Protein AF-A0A7W1PWJ5-F1 (afdb_monomer_lite)

pLDDT: mean 85.64, std 14.34, range [32.41, 98.88]

Structure (mmCIF, N/CA/C/O backbone):
data_AF-A0A7W1PWJ5-F1
#
_entry.id   AF-A0A7W1PWJ5-F1
#
loop_
_atom_site.group_PDB
_atom_site.id
_atom_site.type_symbol
_atom_site.label_atom_id
_atom_site.label_alt_id
_atom_site.label_comp_id
_atom_site.label_asym_id
_atom_site.label_entity_id
_atom_site.label_seq_id
_atom_site.pdbx_PDB_ins_code
_atom_site.Cartn_x
_atom_site.Cartn_y
_atom_site.Cartn_z
_atom_site.occupancy
_atom_site.B_iso_or_equiv
_atom_site.auth_seq_id
_atom_site.auth_comp_id
_atom_site.auth_asym_id
_atom_site.auth_atom_id
_atom_site.pdbx_PDB_model_num
ATOM 1 N N . GLU A 1 1 ? 39.815 -26.695 6.790 1.00 35.00 1 GLU A N 1
ATOM 2 C CA . GLU A 1 1 ? 39.598 -25.549 5.889 1.00 35.00 1 GLU A CA 1
ATOM 3 C C . GLU A 1 1 ? 38.189 -25.044 6.121 1.00 35.00 1 GLU A C 1
ATOM 5 O O . GLU A 1 1 ? 37.246 -25.808 5.967 1.00 35.00 1 GLU A O 1
ATOM 10 N N . THR A 1 2 ? 38.040 -23.821 6.618 1.00 33.91 2 THR A N 1
ATOM 11 C CA . THR A 1 2 ? 36.741 -23.142 6.628 1.00 33.91 2 THR A CA 1
ATOM 12 C C . THR A 1 2 ? 36.366 -22.871 5.177 1.00 33.91 2 THR A C 1
ATOM 14 O O . THR A 1 2 ? 37.202 -22.343 4.442 1.00 33.91 2 THR A O 1
ATOM 17 N N . ALA A 1 3 ? 35.160 -23.258 4.757 1.00 33.03 3 ALA A N 1
ATOM 18 C CA . ALA A 1 3 ? 34.657 -22.930 3.427 1.00 33.03 3 ALA A CA 1
ATOM 19 C C . ALA A 1 3 ? 34.873 -21.425 3.163 1.00 33.03 3 ALA A C 1
ATOM 21 O O . ALA A 1 3 ? 34.637 -20.624 4.076 1.00 33.03 3 ALA A O 1
ATOM 22 N N . PRO A 1 4 ? 35.380 -21.019 1.985 1.00 43.56 4 PRO A N 1
ATOM 23 C CA . PRO A 1 4 ? 35.524 -19.603 1.685 1.00 43.56 4 PRO A CA 1
ATOM 24 C C . PRO A 1 4 ? 34.147 -18.948 1.808 1.00 43.56 4 PRO A C 1
ATOM 26 O O . PRO A 1 4 ? 33.171 -19.460 1.261 1.00 43.56 4 PRO A O 1
ATOM 29 N N . ALA A 1 5 ? 34.066 -17.844 2.557 1.00 52.81 5 ALA A N 1
ATOM 30 C CA . ALA A 1 5 ? 32.844 -17.055 2.663 1.00 52.81 5 ALA A CA 1
ATOM 31 C C . ALA A 1 5 ? 32.319 -16.760 1.249 1.00 52.81 5 ALA A C 1
ATOM 33 O O . ALA A 1 5 ? 33.081 -16.293 0.397 1.00 52.81 5 ALA A O 1
ATOM 34 N N . SER A 1 6 ? 31.051 -17.079 0.986 1.00 60.75 6 SER A N 1
ATOM 35 C CA . SER A 1 6 ? 30.418 -16.849 -0.313 1.00 60.75 6 SER A CA 1
ATOM 36 C C . SER A 1 6 ? 30.476 -15.359 -0.656 1.00 60.75 6 SER A C 1
ATOM 38 O O . SER A 1 6 ? 30.005 -14.519 0.113 1.00 60.75 6 SER A O 1
ATOM 40 N N . LYS A 1 7 ? 31.074 -15.021 -1.800 1.00 76.62 7 LYS A N 1
ATOM 41 C CA . LYS A 1 7 ? 31.221 -13.634 -2.263 1.00 76.62 7 LYS A CA 1
ATOM 42 C C . LYS A 1 7 ? 30.096 -13.281 -3.218 1.00 76.62 7 LYS A C 1
ATOM 44 O O . LYS A 1 7 ? 29.640 -14.127 -3.981 1.00 76.62 7 LYS A O 1
ATOM 49 N N . ILE A 1 8 ? 29.673 -12.021 -3.176 1.00 87.56 8 ILE A N 1
ATOM 50 C CA . ILE A 1 8 ? 28.643 -11.515 -4.086 1.00 87.56 8 ILE A CA 1
ATOM 51 C C . ILE A 1 8 ? 29.341 -11.132 -5.387 1.00 87.56 8 ILE A C 1
ATOM 53 O O . ILE A 1 8 ? 30.343 -10.411 -5.359 1.00 87.56 8 ILE A O 1
ATOM 57 N N . LYS A 1 9 ? 28.825 -11.655 -6.497 1.00 92.12 9 LYS A N 1
ATOM 58 C CA . LYS A 1 9 ? 29.347 -11.461 -7.847 1.00 92.12 9 LYS A CA 1
ATOM 59 C C . LYS A 1 9 ? 28.236 -10.967 -8.765 1.00 92.12 9 LYS A C 1
ATOM 61 O O . LYS A 1 9 ? 27.063 -11.269 -8.554 1.00 92.12 9 LYS A O 1
ATOM 66 N N . LEU A 1 10 ? 28.625 -10.238 -9.801 1.00 93.56 10 LEU A N 1
ATOM 67 C CA . LEU A 1 10 ? 27.741 -9.762 -10.854 1.00 93.56 10 LEU A CA 1
ATOM 68 C C . LEU A 1 10 ? 27.756 -10.719 -12.045 1.00 93.56 10 LEU A C 1
ATOM 70 O O . LEU A 1 10 ? 28.814 -11.172 -12.483 1.00 93.56 10 LEU A O 1
ATOM 74 N N . PHE A 1 11 ? 26.575 -10.972 -12.594 1.00 92.62 11 PHE A N 1
ATOM 75 C CA . PHE A 1 11 ? 26.366 -11.809 -13.769 1.00 92.62 11 PHE A CA 1
ATOM 76 C C . PHE A 1 11 ? 25.604 -11.021 -14.833 1.00 92.62 11 PHE A C 1
ATOM 78 O O . PHE A 1 11 ? 24.878 -10.076 -14.519 1.00 92.62 11 PHE A O 1
ATOM 85 N N . ARG A 1 12 ? 25.755 -11.428 -16.091 1.00 88.62 12 ARG A N 1
ATOM 86 C CA . ARG A 1 12 ? 25.001 -10.918 -17.233 1.00 88.62 12 ARG A CA 1
ATOM 87 C C . ARG A 1 12 ? 24.225 -12.053 -17.887 1.00 88.62 12 ARG A C 1
ATOM 89 O O . ARG A 1 12 ? 24.730 -13.159 -18.047 1.00 88.62 12 ARG A O 1
ATOM 96 N N . GLN A 1 13 ? 23.008 -11.742 -18.312 1.00 87.31 13 GLN A N 1
ATOM 97 C CA . GLN A 1 13 ? 22.188 -12.593 -19.167 1.00 87.31 13 GLN A CA 1
ATOM 98 C C . GLN A 1 13 ? 21.621 -11.756 -20.307 1.00 87.31 13 GLN A C 1
ATOM 100 O O . GLN A 1 13 ? 21.352 -10.567 -20.138 1.00 87.31 13 GLN A O 1
ATOM 105 N N . ASN A 1 14 ? 21.434 -12.382 -21.464 1.00 81.81 14 ASN A N 1
ATOM 106 C CA . ASN A 1 14 ? 20.698 -11.792 -22.572 1.00 81.81 14 ASN A CA 1
ATOM 107 C C . ASN A 1 14 ? 19.267 -12.339 -22.562 1.00 81.81 14 ASN A C 1
ATOM 109 O O . ASN A 1 14 ? 19.043 -13.524 -22.306 1.00 81.81 14 ASN A O 1
ATOM 113 N N . VAL A 1 15 ? 18.303 -11.475 -22.869 1.00 73.88 15 VAL A N 1
ATOM 114 C CA . VAL A 1 15 ? 16.904 -11.869 -23.051 1.00 73.88 15 VAL A CA 1
ATOM 115 C C . VAL A 1 15 ? 16.716 -12.266 -24.514 1.00 73.88 15 VAL A C 1
ATOM 117 O O . VAL A 1 15 ? 16.910 -11.443 -25.407 1.00 73.88 15 VAL A O 1
ATOM 120 N N . VAL A 1 16 ? 16.355 -13.523 -24.769 1.00 70.44 16 VAL A N 1
ATOM 121 C CA . VAL A 1 16 ? 16.099 -14.063 -26.112 1.00 70.44 16 VAL A CA 1
ATOM 122 C C . VAL A 1 16 ? 14.649 -14.521 -26.176 1.00 70.44 16 VAL A C 1
ATOM 124 O O . VAL A 1 16 ? 14.307 -15.528 -25.556 1.00 70.44 16 VAL A O 1
ATOM 127 N N . THR A 1 17 ? 13.805 -13.774 -26.902 1.00 54.22 17 THR A N 1
ATOM 128 C CA . THR A 1 17 ? 12.412 -14.152 -27.239 1.00 54.22 17 THR A CA 1
ATOM 129 C C . THR A 1 17 ? 11.673 -14.812 -26.064 1.00 54.22 17 THR A C 1
ATOM 131 O O . THR A 1 17 ? 11.255 -15.962 -26.156 1.00 54.22 17 THR A O 1
ATOM 134 N N . ASP A 1 18 ? 11.608 -14.114 -24.927 1.00 63.16 18 ASP A N 1
ATOM 135 C CA . ASP A 1 18 ? 10.982 -14.541 -23.664 1.00 63.16 18 ASP A CA 1
ATOM 136 C C . ASP A 1 18 ? 11.708 -15.590 -22.800 1.00 63.16 18 ASP A C 1
ATOM 138 O O . ASP A 1 18 ? 11.141 -16.055 -21.807 1.00 63.16 18 ASP A O 1
ATOM 142 N N . THR A 1 19 ? 12.976 -15.895 -23.067 1.00 66.38 19 THR A N 1
ATOM 143 C CA . THR A 1 19 ? 13.825 -16.725 -22.192 1.00 66.38 19 THR A CA 1
ATOM 144 C C . THR A 1 19 ? 15.120 -16.007 -21.818 1.00 66.38 19 THR A C 1
ATOM 146 O O . THR A 1 19 ? 15.616 -15.169 -22.571 1.00 66.38 19 THR A O 1
ATOM 149 N N . LEU A 1 20 ? 15.662 -16.307 -20.635 1.00 73.88 20 LEU A N 1
ATOM 150 C CA . LEU A 1 20 ? 16.987 -15.836 -20.230 1.00 73.88 20 LEU A CA 1
ATOM 151 C C . LEU A 1 20 ? 18.044 -16.815 -20.742 1.00 73.88 20 LEU A C 1
ATOM 153 O O . LEU A 1 20 ? 17.887 -18.030 -20.607 1.00 73.88 20 LEU A O 1
ATOM 157 N N . SER A 1 21 ? 19.134 -16.289 -21.302 1.00 82.69 21 SER A N 1
ATOM 158 C CA . SER A 1 21 ? 20.330 -17.089 -21.571 1.00 82.69 21 SER A CA 1
ATOM 159 C C . SER A 1 21 ? 20.914 -17.656 -20.272 1.00 82.69 21 SER A C 1
ATOM 161 O O . SER A 1 21 ? 20.579 -17.209 -19.173 1.00 82.69 21 SER A O 1
ATOM 163 N N . LEU A 1 22 ? 21.854 -18.599 -20.378 1.00 83.94 22 LEU A N 1
ATOM 164 C CA . LEU A 1 22 ? 22.680 -18.964 -19.226 1.00 83.94 22 LEU A CA 1
ATOM 165 C C . LEU A 1 22 ? 23.356 -17.699 -18.661 1.00 83.94 22 LEU A C 1
ATOM 167 O O . LEU A 1 22 ? 23.744 -16.815 -19.428 1.00 83.94 22 LEU A O 1
ATOM 171 N N . ALA A 1 23 ? 23.445 -17.605 -17.334 1.00 87.69 23 ALA A N 1
ATOM 172 C CA . ALA A 1 23 ? 24.151 -16.518 -16.670 1.00 87.69 23 ALA A CA 1
ATOM 173 C C . ALA A 1 23 ? 25.653 -16.623 -16.918 1.00 87.69 23 ALA A C 1
ATOM 175 O O . ALA A 1 23 ? 26.268 -17.651 -16.639 1.00 87.69 23 ALA A O 1
ATOM 176 N N . GLU A 1 24 ? 26.231 -15.536 -17.414 1.00 91.81 24 GLU A N 1
ATOM 177 C CA . GLU A 1 24 ? 27.666 -15.381 -17.601 1.00 91.81 24 GLU A CA 1
ATOM 178 C C . GLU A 1 24 ? 28.213 -14.503 -16.478 1.00 91.81 24 GLU A C 1
ATOM 180 O O . GLU A 1 24 ? 27.734 -13.391 -16.248 1.00 91.81 24 GLU A O 1
ATOM 185 N N . GLU A 1 25 ? 29.201 -15.007 -15.741 1.00 93.94 25 GLU A N 1
ATOM 186 C CA . GLU A 1 25 ? 29.884 -14.220 -14.717 1.00 93.94 25 GLU A CA 1
ATOM 187 C C . GLU A 1 25 ? 30.631 -13.053 -15.380 1.00 93.94 25 GLU A C 1
ATOM 189 O O . GLU A 1 25 ? 31.341 -13.245 -16.369 1.00 93.94 25 GLU A O 1
ATOM 194 N N . LEU A 1 26 ? 30.487 -11.835 -14.844 1.00 93.75 26 LEU A N 1
ATOM 195 C CA . LEU A 1 26 ? 31.288 -10.704 -15.315 1.00 93.75 26 LEU A CA 1
ATOM 196 C C . LEU A 1 26 ? 32.785 -10.946 -15.034 1.00 93.75 26 LEU A C 1
ATOM 198 O O . LEU A 1 26 ? 33.123 -11.593 -14.040 1.00 93.75 26 LEU A O 1
ATOM 202 N N . PRO A 1 27 ? 33.697 -10.414 -15.872 1.00 93.75 27 PRO A N 1
ATOM 203 C CA . PRO A 1 27 ? 35.128 -10.690 -15.757 1.00 93.75 27 PRO A CA 1
ATOM 204 C C . PRO A 1 27 ? 35.715 -10.220 -14.420 1.00 93.75 27 PRO A C 1
ATOM 206 O O . PRO A 1 27 ? 35.193 -9.304 -13.782 1.00 93.75 27 PRO A O 1
ATOM 209 N N . GLU A 1 28 ? 36.857 -10.797 -14.038 1.00 91.69 28 GLU A N 1
ATOM 210 C CA . GLU A 1 28 ? 37.556 -10.552 -12.762 1.00 91.69 28 GLU A CA 1
ATOM 211 C C . GLU A 1 28 ? 37.851 -9.064 -12.498 1.00 91.69 28 GLU A C 1
ATOM 213 O O . GLU A 1 28 ? 37.846 -8.610 -11.356 1.00 91.69 28 GLU A O 1
ATOM 218 N N . ILE A 1 29 ? 38.029 -8.261 -13.554 1.00 92.50 29 ILE A N 1
ATOM 219 C CA . ILE A 1 29 ? 38.223 -6.808 -13.435 1.00 92.50 29 ILE A CA 1
ATOM 220 C C . ILE A 1 29 ? 37.017 -6.094 -12.782 1.00 92.50 29 ILE A C 1
ATOM 222 O O . ILE A 1 29 ? 37.171 -5.061 -12.120 1.00 92.50 29 ILE A O 1
ATOM 226 N N . ILE A 1 30 ? 35.820 -6.675 -12.915 1.00 94.44 30 ILE A N 1
ATOM 227 C CA . ILE A 1 30 ? 34.605 -6.288 -12.192 1.00 94.44 30 ILE A CA 1
ATOM 228 C C . ILE A 1 30 ? 34.449 -7.151 -10.936 1.00 94.44 30 ILE A C 1
ATOM 230 O O . ILE A 1 30 ? 34.415 -6.605 -9.830 1.00 94.44 30 ILE A O 1
ATOM 234 N N . ASN A 1 31 ? 34.411 -8.478 -11.092 1.00 92.94 31 ASN A N 1
ATOM 235 C CA . ASN A 1 31 ? 34.254 -9.453 -10.008 1.00 92.94 31 ASN A CA 1
ATOM 236 C C . ASN A 1 31 ? 35.583 -9.761 -9.316 1.00 92.94 31 ASN A C 1
ATOM 238 O O . ASN A 1 31 ? 36.056 -10.894 -9.311 1.00 92.94 31 ASN A O 1
ATOM 242 N N . VAL A 1 32 ? 36.182 -8.735 -8.715 1.00 87.69 32 VAL A N 1
ATOM 243 C CA . VAL A 1 32 ? 37.447 -8.891 -7.996 1.00 87.69 32 VAL A CA 1
ATOM 244 C C . VAL A 1 32 ? 37.239 -9.840 -6.825 1.00 87.69 32 VAL A C 1
ATOM 246 O O . VAL A 1 32 ? 36.459 -9.547 -5.916 1.00 87.69 32 VAL A O 1
ATOM 249 N N . ASP A 1 33 ? 37.989 -10.940 -6.819 1.00 80.88 33 ASP A N 1
ATOM 250 C CA . ASP A 1 33 ? 37.807 -12.028 -5.867 1.00 80.88 33 ASP A CA 1
ATOM 251 C C . ASP A 1 33 ? 37.954 -11.596 -4.409 1.00 80.88 33 ASP A C 1
ATOM 253 O O . ASP A 1 33 ? 37.451 -12.281 -3.540 1.00 80.88 33 ASP A O 1
ATOM 257 N N . SER A 1 34 ? 38.619 -10.499 -4.057 1.00 83.62 34 SER A N 1
ATOM 258 C CA . SER A 1 34 ? 38.743 -10.072 -2.653 1.00 83.62 34 SER A CA 1
ATOM 259 C C . SER A 1 34 ? 37.554 -9.258 -2.122 1.00 83.62 34 SER A C 1
ATOM 261 O O . SER A 1 34 ? 37.550 -8.918 -0.939 1.00 83.62 34 SER A O 1
ATOM 263 N N . LEU A 1 35 ? 36.558 -8.939 -2.957 1.00 87.31 35 LEU A N 1
ATOM 264 C CA . LEU A 1 35 ? 35.502 -7.970 -2.645 1.00 87.31 35 LEU A CA 1
ATOM 265 C C . LEU A 1 35 ? 34.105 -8.492 -3.006 1.00 87.31 35 LEU A C 1
ATOM 267 O O . LEU A 1 35 ? 33.949 -9.370 -3.852 1.00 87.31 35 LEU A O 1
ATOM 271 N N . HIS A 1 36 ? 33.079 -7.917 -2.378 1.00 90.06 36 HIS A N 1
ATOM 272 C CA . HIS A 1 36 ? 31.692 -8.118 -2.795 1.00 90.06 36 HIS A CA 1
ATOM 273 C C . HIS A 1 36 ? 31.354 -7.101 -3.886 1.00 90.06 36 HIS A C 1
ATOM 275 O O . HIS A 1 36 ? 31.538 -5.900 -3.679 1.00 90.06 36 HIS A O 1
ATOM 281 N N . ASN A 1 37 ? 30.855 -7.569 -5.030 1.00 92.88 37 ASN A N 1
ATOM 282 C CA . ASN A 1 37 ? 30.440 -6.727 -6.150 1.00 92.88 37 ASN A CA 1
ATOM 283 C C . ASN A 1 37 ? 28.963 -6.992 -6.434 1.00 92.88 37 ASN A C 1
ATOM 285 O O . ASN A 1 37 ? 28.566 -8.133 -6.654 1.00 92.88 37 ASN A O 1
ATOM 289 N N . ALA A 1 38 ? 28.150 -5.944 -6.391 1.00 92.38 38 ALA A N 1
ATOM 290 C CA . ALA A 1 38 ? 26.699 -6.041 -6.460 1.00 92.38 38 ALA A CA 1
ATOM 291 C C . ALA A 1 38 ? 26.114 -4.836 -7.197 1.00 92.38 38 ALA A C 1
ATOM 293 O O . ALA A 1 38 ? 26.808 -3.850 -7.420 1.00 92.38 38 ALA A O 1
ATOM 294 N N . ASN A 1 39 ? 24.826 -4.924 -7.536 1.00 93.31 39 ASN A N 1
ATOM 295 C CA . ASN A 1 39 ? 23.993 -3.827 -8.035 1.00 93.31 39 ASN A CA 1
ATOM 296 C C . ASN A 1 39 ? 24.609 -3.043 -9.201 1.00 93.31 39 ASN A C 1
ATOM 298 O O . ASN A 1 39 ? 25.375 -2.109 -8.984 1.00 93.31 39 ASN A O 1
ATOM 302 N N . GLY A 1 40 ? 24.256 -3.415 -10.430 1.00 94.00 40 GLY A N 1
ATOM 303 C CA . GLY A 1 40 ? 24.767 -2.777 -11.640 1.00 94.00 40 GLY A CA 1
ATOM 304 C C . GLY A 1 40 ? 23.732 -1.906 -12.346 1.00 94.00 40 GLY A C 1
ATOM 305 O O . GLY A 1 40 ? 22.555 -2.253 -12.378 1.00 94.00 40 GLY A O 1
ATOM 306 N N . SER A 1 41 ? 24.187 -0.827 -12.977 1.00 95.88 41 SER A N 1
ATOM 307 C CA . SER A 1 41 ? 23.384 -0.004 -13.883 1.00 95.88 41 SER A CA 1
ATOM 308 C C . SER A 1 41 ? 24.245 0.520 -15.030 1.00 95.88 41 SER A C 1
ATOM 310 O O . SER A 1 41 ? 25.316 1.088 -14.811 1.00 95.88 41 SER A O 1
ATOM 312 N N . PHE A 1 42 ? 23.798 0.301 -16.265 1.00 94.44 42 PHE A N 1
ATOM 313 C CA . PHE A 1 42 ? 24.465 0.823 -17.458 1.00 94.44 42 PHE A CA 1
ATOM 314 C C . PHE A 1 42 ? 23.923 2.204 -17.831 1.00 94.44 42 PHE A C 1
ATOM 316 O O . PHE A 1 42 ? 22.733 2.475 -17.667 1.00 94.44 42 PHE A O 1
ATOM 323 N N . SER A 1 43 ? 24.779 3.050 -18.408 1.00 93.00 43 SER A N 1
ATOM 324 C CA . SER A 1 43 ? 24.312 4.181 -19.208 1.00 93.00 43 SER A CA 1
ATOM 325 C C . SER A 1 43 ? 23.483 3.672 -20.405 1.00 93.00 43 SER A C 1
ATOM 327 O O . SER A 1 43 ? 23.735 2.568 -20.894 1.00 93.00 43 SER A O 1
ATOM 329 N N . PRO A 1 44 ? 22.511 4.445 -20.922 1.00 87.12 44 PRO A N 1
ATOM 330 C CA . PRO A 1 44 ? 21.646 4.019 -22.026 1.00 87.12 44 PRO A CA 1
ATOM 331 C C . PRO A 1 44 ? 22.400 3.661 -23.309 1.00 87.12 44 PRO A C 1
ATOM 333 O O . PRO A 1 44 ? 21.942 2.827 -24.082 1.00 87.12 44 PRO A O 1
ATOM 336 N N . ASP A 1 45 ? 23.571 4.265 -23.522 1.00 88.88 45 ASP A N 1
ATOM 337 C CA . ASP A 1 45 ? 24.461 3.954 -24.644 1.00 88.88 45 ASP A CA 1
ATOM 338 C C . ASP A 1 45 ? 25.344 2.714 -24.408 1.00 88.88 45 ASP A C 1
ATOM 340 O O . ASP A 1 45 ? 26.105 2.321 -25.292 1.00 88.88 45 ASP A O 1
ATOM 344 N N . GLY A 1 46 ? 25.266 2.108 -23.220 1.00 92.44 46 GLY A N 1
ATOM 345 C CA . GLY A 1 46 ? 26.028 0.932 -22.813 1.00 92.44 46 GLY A CA 1
ATOM 346 C C . GLY A 1 46 ? 27.516 1.181 -22.569 1.00 92.44 46 GLY A C 1
ATOM 347 O O . GLY A 1 46 ? 28.227 0.225 -22.276 1.00 92.44 46 GLY A O 1
ATOM 348 N N . LYS A 1 47 ? 28.010 2.424 -22.672 1.00 95.12 47 LYS A N 1
ATOM 349 C CA . LYS A 1 47 ? 29.452 2.731 -22.596 1.00 95.12 47 LYS A CA 1
ATOM 350 C C . LYS A 1 47 ? 29.987 2.907 -21.184 1.00 95.12 47 LYS A C 1
ATOM 352 O O . LYS A 1 47 ? 31.202 2.891 -20.993 1.00 95.12 47 LYS A O 1
ATOM 357 N N . THR A 1 48 ? 29.113 3.100 -20.203 1.00 96.88 48 THR A N 1
ATOM 358 C CA . THR A 1 48 ? 29.491 3.245 -18.797 1.00 96.88 48 THR A CA 1
ATOM 359 C C . THR A 1 48 ? 28.678 2.283 -17.952 1.00 96.88 48 THR A C 1
ATOM 361 O O . THR A 1 48 ? 27.463 2.193 -18.090 1.00 96.88 48 THR A O 1
ATOM 364 N N . PHE A 1 49 ? 29.350 1.579 -17.052 1.00 97.69 49 PHE A N 1
ATOM 365 C CA . PHE A 1 49 ? 28.733 0.674 -16.097 1.00 97.69 49 PHE A CA 1
ATOM 366 C C . PHE A 1 49 ? 29.010 1.149 -14.678 1.00 97.69 49 PHE A C 1
ATOM 368 O O . PHE A 1 49 ? 30.163 1.184 -14.251 1.00 97.69 49 PHE A O 1
ATOM 375 N N . TYR A 1 50 ? 27.958 1.507 -13.953 1.00 98.31 50 TYR A N 1
ATOM 376 C CA . TYR A 1 50 ? 28.004 1.836 -12.536 1.00 98.31 50 TYR A CA 1
ATOM 377 C C . TYR A 1 50 ? 27.698 0.593 -11.714 1.00 98.31 50 TYR A C 1
ATOM 379 O O . TYR A 1 50 ? 26.778 -0.152 -12.045 1.00 98.31 50 TYR A O 1
ATOM 387 N N . PHE A 1 51 ? 28.443 0.369 -10.636 1.00 97.94 51 PHE A N 1
ATOM 388 C CA . PHE A 1 51 ? 28.212 -0.782 -9.770 1.00 97.94 51 PHE A CA 1
ATOM 389 C C . PHE A 1 51 ? 28.631 -0.536 -8.324 1.00 97.94 51 PHE A C 1
ATOM 391 O O . PHE A 1 51 ? 29.424 0.359 -8.032 1.00 97.94 51 PHE A O 1
ATOM 398 N N . THR A 1 52 ? 28.105 -1.342 -7.406 1.00 97.44 52 THR A N 1
ATOM 399 C CA . THR A 1 52 ? 28.481 -1.299 -5.989 1.00 97.44 52 THR A CA 1
ATOM 400 C C . THR A 1 52 ? 29.620 -2.265 -5.701 1.00 97.44 52 THR A C 1
ATOM 402 O O . THR A 1 52 ? 29.599 -3.424 -6.116 1.00 97.44 52 THR A O 1
ATOM 405 N N . ARG A 1 53 ? 30.595 -1.808 -4.916 1.00 94.56 53 ARG A N 1
ATOM 406 C CA . ARG A 1 53 ? 31.676 -2.633 -4.380 1.00 94.56 53 ARG A CA 1
ATOM 407 C C . ARG A 1 53 ? 31.798 -2.413 -2.877 1.00 94.56 53 ARG A C 1
ATOM 409 O O . ARG A 1 53 ? 31.981 -1.280 -2.431 1.00 94.56 53 ARG A O 1
ATOM 416 N N . CYS A 1 54 ? 31.714 -3.492 -2.106 1.00 90.25 54 CYS A N 1
ATOM 417 C CA . CYS A 1 54 ? 31.810 -3.472 -0.648 1.00 90.25 54 CYS A CA 1
ATOM 418 C C . CYS A 1 54 ? 33.053 -4.242 -0.194 1.00 90.25 54 CYS A C 1
ATOM 420 O O . CYS A 1 54 ? 33.321 -5.358 -0.656 1.00 90.25 54 CYS A O 1
ATOM 422 N N . GLY A 1 55 ? 33.821 -3.643 0.717 1.00 78.56 55 GLY A N 1
ATOM 423 C CA . GLY A 1 55 ? 34.892 -4.359 1.401 1.00 78.56 55 GLY A CA 1
ATOM 424 C C . GLY A 1 55 ? 34.316 -5.352 2.406 1.00 78.56 55 GLY A C 1
ATOM 425 O O . GLY A 1 55 ? 33.253 -5.121 2.967 1.00 78.56 55 GLY A O 1
ATOM 426 N N . VAL A 1 56 ? 35.043 -6.435 2.683 1.00 64.19 56 VAL A N 1
ATOM 427 C CA . VAL A 1 56 ? 34.633 -7.454 3.675 1.00 64.19 56 VAL A CA 1
ATOM 428 C C . VAL A 1 56 ? 34.436 -6.848 5.080 1.00 64.19 56 VAL A C 1
ATOM 430 O O . VAL A 1 56 ? 33.666 -7.363 5.883 1.00 64.19 56 VAL A O 1
ATOM 433 N N . SER A 1 57 ? 35.098 -5.722 5.366 1.00 63.47 57 SER A N 1
ATOM 434 C CA . SER A 1 57 ? 34.982 -4.948 6.609 1.00 63.47 57 SER A CA 1
ATOM 435 C C . SER A 1 57 ? 34.823 -3.437 6.374 1.00 63.47 57 SER A C 1
ATOM 437 O O . SER A 1 57 ? 35.007 -2.658 7.306 1.00 63.47 57 SER A O 1
ATOM 439 N N . ASP A 1 58 ? 34.560 -3.014 5.132 1.00 68.88 58 ASP A N 1
ATOM 440 C CA . ASP A 1 58 ? 34.481 -1.599 4.738 1.00 68.88 58 ASP A CA 1
ATOM 441 C C . ASP A 1 58 ? 33.089 -1.271 4.187 1.00 68.88 58 ASP A C 1
ATOM 443 O O . ASP A 1 58 ? 32.351 -2.145 3.734 1.00 68.88 58 ASP A O 1
ATOM 447 N N . LYS A 1 59 ? 32.730 0.009 4.230 1.00 87.25 59 LYS A N 1
ATOM 448 C CA . LYS A 1 59 ? 31.468 0.522 3.698 1.00 87.25 59 LYS A CA 1
ATOM 449 C C . LYS A 1 59 ? 31.408 0.344 2.175 1.00 87.25 59 LYS A C 1
ATOM 451 O O . LYS A 1 59 ? 32.432 0.351 1.489 1.00 87.25 59 LYS A O 1
ATOM 456 N N . CYS A 1 60 ? 30.201 0.178 1.644 1.00 94.56 60 CYS A N 1
ATOM 457 C CA . CYS A 1 60 ? 29.993 0.043 0.205 1.00 94.56 60 CYS A CA 1
ATOM 458 C C . CYS A 1 60 ? 30.257 1.368 -0.514 1.00 94.56 60 CYS A C 1
ATOM 460 O O . CYS A 1 60 ? 29.933 2.438 0.003 1.00 94.56 60 CYS A O 1
ATOM 462 N N . LYS A 1 61 ? 30.835 1.291 -1.711 1.00 96.81 61 LYS A N 1
ATOM 463 C CA . LYS A 1 61 ? 31.073 2.441 -2.585 1.00 96.81 61 LYS A CA 1
ATOM 464 C C . LYS A 1 61 ? 30.541 2.157 -3.976 1.00 96.81 61 LYS A C 1
ATOM 466 O O . LYS A 1 61 ? 30.604 1.021 -4.447 1.00 96.81 61 LYS A O 1
ATOM 471 N N . ILE A 1 62 ? 30.125 3.212 -4.662 1.00 98.19 62 ILE A N 1
ATOM 472 C CA . ILE A 1 62 ? 29.755 3.169 -6.073 1.00 98.19 62 ILE A CA 1
ATOM 473 C C . ILE A 1 62 ? 31.003 3.400 -6.919 1.00 98.19 62 ILE A C 1
ATOM 475 O O . ILE A 1 62 ? 31.757 4.357 -6.721 1.00 98.19 62 ILE A O 1
ATOM 479 N N . TRP A 1 63 ? 31.216 2.506 -7.870 1.00 97.75 63 TRP A N 1
ATOM 480 C CA . TRP A 1 63 ? 32.277 2.542 -8.862 1.00 97.75 63 TRP A CA 1
ATOM 481 C C . TRP A 1 63 ? 31.672 2.717 -10.246 1.00 97.75 63 TRP A C 1
ATOM 483 O O . TRP A 1 63 ? 30.495 2.429 -10.459 1.00 97.75 63 TRP A O 1
ATOM 493 N N . LYS A 1 64 ? 32.490 3.170 -11.192 1.00 97.56 64 LYS A N 1
ATOM 494 C CA . LYS A 1 64 ? 32.165 3.143 -12.614 1.00 97.56 64 LYS A CA 1
ATOM 495 C C . LYS A 1 64 ? 33.280 2.476 -13.411 1.00 97.56 64 LYS A C 1
ATOM 497 O O . LYS A 1 64 ? 34.446 2.543 -13.029 1.00 97.56 64 LYS A O 1
ATOM 502 N N . ALA A 1 65 ? 32.903 1.857 -14.517 1.00 97.75 65 ALA A N 1
ATOM 503 C CA . ALA A 1 65 ? 33.790 1.293 -15.522 1.00 97.75 65 ALA A CA 1
ATOM 504 C C . ALA A 1 65 ? 33.359 1.789 -16.904 1.00 97.75 65 ALA A C 1
ATOM 506 O O . ALA A 1 65 ? 32.161 1.915 -17.165 1.00 97.75 65 ALA A O 1
ATOM 507 N N . LYS A 1 66 ? 34.315 2.040 -17.798 1.00 97.38 66 LYS A N 1
ATOM 508 C CA . LYS A 1 66 ? 34.024 2.205 -19.224 1.00 97.38 66 LYS A CA 1
ATOM 509 C C . LYS A 1 66 ? 33.872 0.842 -19.888 1.00 97.38 66 LYS A C 1
ATOM 511 O O . LYS A 1 66 ? 34.460 -0.141 -19.441 1.00 97.38 66 LYS A O 1
ATOM 516 N N . VAL A 1 67 ? 33.085 0.800 -20.954 1.00 96.44 67 VAL A N 1
ATOM 517 C CA . VAL A 1 67 ? 32.735 -0.415 -21.689 1.00 96.44 67 VAL A CA 1
ATOM 518 C C . VAL A 1 67 ? 33.043 -0.205 -23.170 1.00 96.44 67 VAL A C 1
ATOM 520 O O . VAL A 1 67 ? 32.610 0.783 -23.766 1.00 96.44 67 VAL A O 1
ATOM 523 N N . SER A 1 68 ? 33.804 -1.126 -23.755 1.00 94.94 68 SER A N 1
ATOM 524 C CA . SER A 1 68 ? 34.067 -1.227 -25.195 1.00 94.94 68 SER A CA 1
ATOM 525 C C . SER A 1 68 ? 33.712 -2.628 -25.702 1.00 94.94 68 SER A C 1
ATOM 527 O O . SER A 1 68 ? 33.267 -3.486 -24.938 1.00 94.94 68 SER A O 1
ATOM 529 N N . GLU A 1 69 ? 33.929 -2.876 -26.995 1.00 90.94 69 GLU A N 1
ATOM 530 C CA . GLU A 1 69 ? 33.795 -4.216 -27.584 1.00 90.94 69 GLU A CA 1
ATOM 531 C C . GLU A 1 69 ? 34.739 -5.244 -26.931 1.00 90.94 69 GLU A C 1
ATOM 533 O O . GLU A 1 69 ? 34.369 -6.407 -26.794 1.00 90.94 69 GLU A O 1
ATOM 538 N N . ASP A 1 70 ? 35.910 -4.804 -26.452 1.00 91.62 70 ASP A N 1
ATOM 539 C CA . ASP A 1 70 ? 36.907 -5.646 -25.773 1.00 91.62 70 ASP A CA 1
ATOM 540 C C . ASP A 1 70 ? 36.595 -5.883 -24.278 1.00 91.62 70 ASP A C 1
ATOM 542 O O . ASP A 1 70 ? 37.314 -6.616 -23.596 1.00 91.62 70 ASP A O 1
ATOM 546 N N . GLY A 1 71 ? 35.530 -5.267 -23.748 1.00 93.25 71 GLY A N 1
ATOM 547 C CA . GLY A 1 71 ? 35.074 -5.428 -22.366 1.00 93.25 71 GLY A CA 1
ATOM 548 C C . GLY A 1 71 ? 35.214 -4.172 -21.501 1.00 93.25 71 GLY A C 1
ATOM 549 O O . GLY A 1 71 ? 35.100 -3.041 -21.973 1.00 93.25 71 GLY A O 1
ATOM 550 N N . PHE A 1 72 ? 35.395 -4.371 -20.192 1.00 96.88 72 PHE A N 1
ATOM 551 C CA . PHE A 1 72 ? 35.453 -3.286 -19.206 1.00 96.88 72 PHE A CA 1
ATOM 552 C C . PHE A 1 72 ? 36.875 -2.732 -19.050 1.00 96.88 72 PHE A C 1
ATOM 554 O O . PHE A 1 72 ? 37.833 -3.495 -18.939 1.00 96.88 72 PHE A O 1
ATOM 561 N N . TYR A 1 73 ? 37.011 -1.410 -18.961 1.00 96.94 73 TYR A N 1
ATOM 562 C CA . TYR A 1 73 ? 38.283 -0.715 -18.739 1.00 96.94 73 TYR A CA 1
ATOM 563 C C . TYR A 1 73 ? 38.077 0.584 -17.938 1.00 96.94 73 TYR A C 1
ATOM 565 O O . TYR A 1 73 ? 36.945 1.001 -17.711 1.00 96.94 73 TYR A O 1
ATOM 573 N N . GLU A 1 74 ? 39.163 1.203 -17.456 1.00 96.06 74 GLU A N 1
ATOM 574 C CA . GLU A 1 74 ? 39.124 2.431 -16.629 1.00 96.06 74 GLU A CA 1
ATOM 575 C C . GLU A 1 74 ? 38.129 2.361 -15.449 1.00 96.06 74 GLU A C 1
ATOM 577 O O . GLU A 1 74 ? 37.146 3.098 -15.379 1.00 96.06 74 GLU A O 1
ATOM 582 N N . ILE A 1 75 ? 38.385 1.439 -14.517 1.00 96.75 75 ILE A N 1
ATOM 583 C CA . ILE A 1 75 ? 37.531 1.192 -13.353 1.00 96.75 75 ILE A CA 1
ATOM 584 C C . ILE A 1 75 ? 37.962 2.097 -12.201 1.00 96.75 75 ILE A C 1
ATOM 586 O O . ILE A 1 75 ? 39.079 1.975 -11.696 1.00 96.75 75 ILE A O 1
ATOM 590 N N . GLU A 1 76 ? 37.068 2.969 -11.745 1.00 96.12 76 GLU A N 1
ATOM 591 C CA . GLU A 1 76 ? 37.345 3.911 -10.660 1.00 96.12 76 GLU A CA 1
ATOM 592 C C . GLU A 1 76 ? 36.154 4.079 -9.710 1.00 96.12 76 GLU A C 1
ATOM 594 O O . GLU A 1 76 ? 34.992 3.958 -10.101 1.00 96.12 76 GLU A O 1
ATOM 599 N N . ALA A 1 77 ? 36.441 4.356 -8.437 1.00 96.38 77 ALA A N 1
ATOM 600 C CA . ALA A 1 77 ? 35.416 4.754 -7.480 1.00 96.38 77 ALA A CA 1
ATOM 601 C C . ALA A 1 77 ? 34.912 6.161 -7.825 1.00 96.38 77 ALA A C 1
ATOM 603 O O . ALA A 1 77 ? 35.699 7.032 -8.202 1.00 96.38 77 ALA A O 1
ATOM 604 N N . LEU A 1 78 ? 33.615 6.414 -7.642 1.00 97.88 78 LEU A N 1
ATOM 605 C CA . LEU A 1 78 ? 33.104 7.782 -7.707 1.00 97.88 78 LEU A CA 1
ATOM 606 C C . LEU A 1 78 ? 33.699 8.635 -6.579 1.00 97.88 78 LEU A C 1
ATOM 608 O O . LEU A 1 78 ? 34.154 8.123 -5.552 1.00 97.88 78 LEU A O 1
ATOM 612 N N . SER A 1 79 ? 33.705 9.950 -6.789 1.00 97.38 79 SER A N 1
ATOM 613 C CA . SER A 1 79 ? 34.297 10.908 -5.855 1.00 97.38 79 SER A CA 1
ATOM 614 C C . SER A 1 79 ? 33.561 10.945 -4.509 1.00 97.38 79 SER A C 1
ATOM 616 O O . SER A 1 79 ? 32.449 10.438 -4.367 1.00 97.38 79 SER A O 1
ATOM 618 N N . GLU A 1 80 ? 34.151 11.630 -3.528 1.00 96.56 80 GLU A N 1
ATOM 619 C CA . GLU A 1 80 ? 33.558 11.892 -2.203 1.00 96.56 80 GLU A CA 1
ATOM 620 C C . GLU A 1 80 ? 32.253 12.715 -2.257 1.00 96.56 80 GLU A C 1
ATOM 622 O O . GLU A 1 80 ? 31.574 12.858 -1.246 1.00 96.56 80 GLU A O 1
ATOM 627 N N . LEU A 1 81 ? 31.887 13.255 -3.428 1.00 97.56 81 LEU A N 1
ATOM 628 C CA . LEU A 1 81 ? 30.577 13.874 -3.655 1.00 97.56 81 LEU A CA 1
ATOM 629 C C . LEU A 1 81 ? 29.431 12.853 -3.669 1.00 97.56 81 LEU A C 1
ATOM 631 O O . LEU A 1 81 ? 28.283 13.241 -3.459 1.00 97.56 81 LEU A O 1
ATOM 635 N N . ILE A 1 82 ? 29.763 11.586 -3.934 1.00 98.25 82 ILE A N 1
ATOM 636 C CA . ILE A 1 82 ? 28.857 10.435 -3.929 1.00 98.25 82 ILE A CA 1
ATOM 637 C C . ILE A 1 82 ? 29.252 9.479 -2.801 1.00 98.25 82 ILE A C 1
ATOM 639 O O . ILE A 1 82 ? 28.441 9.171 -1.941 1.00 98.25 82 ILE A O 1
ATOM 643 N N . ASN A 1 83 ? 30.519 9.057 -2.768 1.00 97.38 83 ASN A N 1
ATOM 644 C CA . ASN A 1 83 ? 31.055 8.098 -1.802 1.00 97.38 83 ASN A CA 1
ATOM 645 C C . ASN A 1 83 ? 31.611 8.801 -0.557 1.00 97.38 83 ASN A C 1
ATOM 647 O O . ASN A 1 83 ? 32.818 8.757 -0.315 1.00 97.38 83 ASN A O 1
ATOM 651 N N . GLN A 1 84 ? 30.759 9.478 0.212 1.00 95.81 84 GLN A N 1
ATOM 652 C CA . GLN A 1 84 ? 31.216 10.235 1.376 1.00 95.81 84 GLN A CA 1
ATOM 653 C C . GLN A 1 84 ? 31.902 9.332 2.417 1.00 95.81 84 GLN A C 1
ATOM 655 O O . GLN A 1 84 ? 31.357 8.322 2.869 1.00 95.81 84 GLN A O 1
ATOM 660 N N . LYS A 1 85 ? 33.099 9.730 2.856 1.00 93.88 85 LYS A N 1
ATOM 661 C CA . LYS A 1 85 ? 33.901 9.002 3.843 1.00 93.88 85 LYS A CA 1
ATOM 662 C C . LYS A 1 85 ? 33.111 8.629 5.105 1.00 93.88 85 LYS A C 1
ATOM 664 O O . LYS A 1 85 ? 32.597 9.494 5.810 1.00 93.88 85 LYS A O 1
ATOM 669 N N . GLY A 1 86 ? 33.123 7.336 5.437 1.00 92.50 86 GLY A N 1
ATOM 670 C CA . GLY A 1 86 ? 32.497 6.769 6.641 1.00 92.50 86 GLY A CA 1
ATOM 671 C C . GLY A 1 86 ? 31.083 6.218 6.430 1.00 92.50 86 GLY A C 1
ATOM 672 O O . GLY A 1 86 ? 30.585 5.501 7.299 1.00 92.50 86 GLY A O 1
ATOM 673 N N . TYR A 1 87 ? 30.478 6.478 5.271 1.00 94.94 87 TYR A N 1
ATOM 674 C CA . TYR A 1 87 ? 29.119 6.063 4.922 1.00 94.94 87 TYR A CA 1
ATOM 675 C C . TYR A 1 87 ? 29.135 5.087 3.743 1.00 94.94 87 TYR A C 1
ATOM 677 O O . TYR A 1 87 ? 30.157 4.916 3.079 1.00 94.94 87 TYR A O 1
ATOM 685 N N . SER A 1 88 ? 28.030 4.372 3.540 1.00 96.31 88 SER A N 1
ATOM 686 C CA . SER A 1 88 ? 27.841 3.462 2.409 1.00 96.31 88 SER A CA 1
ATOM 687 C C . SER A 1 88 ? 26.995 4.116 1.337 1.00 96.31 88 SER A C 1
ATOM 689 O O . SER A 1 88 ? 25.949 4.671 1.647 1.00 96.31 88 SER A O 1
ATOM 691 N N . SER A 1 89 ? 27.412 3.957 0.087 1.00 98.00 89 SER A N 1
ATOM 692 C CA . SER A 1 89 ? 26.611 4.282 -1.091 1.00 98.00 89 SER A CA 1
ATOM 693 C C . SER A 1 89 ? 26.528 3.050 -1.985 1.00 98.00 89 SER A C 1
ATOM 695 O O . SER A 1 89 ? 27.532 2.374 -2.228 1.00 98.00 89 SER A O 1
ATOM 697 N N . THR A 1 90 ? 25.317 2.719 -2.419 1.00 98.00 90 THR A N 1
ATOM 698 C CA . THR A 1 90 ? 24.991 1.449 -3.073 1.00 98.00 90 THR A CA 1
ATOM 699 C C . THR A 1 90 ? 23.833 1.614 -4.056 1.00 98.00 90 THR A C 1
ATOM 701 O O . THR A 1 90 ? 23.231 2.681 -4.145 1.00 98.00 90 THR A O 1
ATOM 704 N N . GLN A 1 91 ? 23.517 0.547 -4.789 1.00 97.94 91 GLN A N 1
ATOM 705 C CA . GLN A 1 91 ? 22.351 0.454 -5.673 1.00 97.94 91 GLN A CA 1
ATOM 706 C C . GLN A 1 91 ? 22.255 1.617 -6.678 1.00 97.94 91 GLN A C 1
ATOM 708 O O . GLN A 1 91 ? 21.232 2.301 -6.727 1.00 97.94 91 GLN A O 1
ATOM 713 N N . PRO A 1 92 ? 23.318 1.871 -7.469 1.00 98.44 92 PRO A N 1
ATOM 714 C CA . PRO A 1 92 ? 23.275 2.905 -8.489 1.00 98.44 92 PRO A CA 1
ATOM 715 C C . PRO A 1 92 ? 22.205 2.585 -9.535 1.00 98.44 92 PRO A C 1
ATOM 717 O O . PRO A 1 92 ? 22.111 1.452 -10.002 1.00 98.44 92 PRO A O 1
ATOM 720 N N . SER A 1 93 ? 21.467 3.607 -9.952 1.00 98.19 93 SER A N 1
ATOM 721 C CA . SER A 1 93 ? 20.546 3.567 -11.079 1.00 98.19 93 SER A CA 1
ATOM 722 C C . SER A 1 93 ? 20.704 4.820 -11.919 1.00 98.19 93 SER A C 1
ATOM 724 O O . SER A 1 93 ? 20.406 5.934 -11.486 1.00 98.19 93 SER A O 1
ATOM 726 N N . TYR A 1 94 ? 21.160 4.631 -13.147 1.00 97.62 94 TYR A N 1
ATOM 727 C CA . TYR A 1 94 ? 21.247 5.690 -14.130 1.00 97.62 94 TYR A CA 1
ATOM 728 C C . TYR A 1 94 ? 19.852 6.060 -14.659 1.00 97.62 94 TYR A C 1
ATOM 730 O O . TYR A 1 94 ? 19.003 5.191 -14.859 1.00 97.62 94 TYR A O 1
ATOM 738 N N . ALA A 1 95 ? 19.619 7.344 -14.921 1.00 96.38 95 ALA A N 1
ATOM 739 C CA . ALA A 1 95 ? 18.377 7.863 -15.479 1.00 96.38 95 ALA A CA 1
ATOM 740 C C . ALA A 1 95 ? 18.624 9.019 -16.458 1.00 96.38 95 ALA A C 1
ATOM 742 O O . ALA A 1 95 ? 19.597 9.759 -16.327 1.00 96.38 95 ALA A O 1
ATOM 743 N N . ILE A 1 96 ? 17.697 9.211 -17.401 1.00 92.69 96 ILE A N 1
ATOM 744 C CA . ILE A 1 96 ? 17.616 10.427 -18.222 1.00 92.69 96 ILE A CA 1
ATOM 745 C C . ILE A 1 96 ? 16.292 11.125 -17.927 1.00 92.69 96 ILE A C 1
ATOM 747 O O . ILE A 1 96 ? 15.228 10.537 -18.128 1.00 92.69 96 ILE A O 1
ATOM 751 N N . ILE A 1 97 ? 16.365 12.384 -17.500 1.00 94.25 97 ILE A N 1
ATOM 752 C CA . ILE A 1 97 ? 15.213 13.212 -17.129 1.00 94.25 97 ILE A CA 1
ATOM 753 C C . ILE A 1 97 ? 15.353 14.561 -17.824 1.00 94.25 97 ILE A C 1
ATOM 755 O O . ILE A 1 97 ? 16.333 15.266 -17.602 1.00 94.25 97 ILE A O 1
ATOM 759 N N . ASP A 1 98 ? 14.389 14.911 -18.678 1.00 91.00 98 ASP A N 1
ATOM 760 C CA . ASP A 1 98 ? 14.411 16.142 -19.483 1.00 91.00 98 ASP A CA 1
ATOM 761 C C . ASP A 1 98 ? 15.762 16.367 -20.192 1.00 91.00 98 ASP A C 1
ATOM 763 O O . ASP A 1 98 ? 16.362 17.437 -20.108 1.00 91.00 98 ASP A O 1
ATOM 767 N N . GLU A 1 99 ? 16.261 15.315 -20.854 1.00 90.44 99 GLU A N 1
ATOM 768 C CA . GLU A 1 99 ? 17.546 15.286 -21.577 1.00 90.44 99 GLU A CA 1
ATOM 769 C C . GLU A 1 99 ? 18.797 15.546 -20.716 1.00 90.44 99 GLU A C 1
ATOM 771 O O . GLU A 1 99 ? 19.885 15.759 -21.246 1.00 90.44 99 GLU A O 1
ATOM 776 N N . ARG A 1 100 ? 18.667 15.475 -19.388 1.00 95.12 100 ARG A N 1
ATOM 777 C CA . ARG A 1 100 ? 19.785 15.490 -18.440 1.00 95.12 100 ARG A CA 1
ATOM 778 C C . ARG A 1 100 ? 20.021 14.107 -17.859 1.00 95.12 100 ARG A C 1
ATOM 780 O O . ARG A 1 100 ? 19.083 13.340 -17.637 1.00 95.12 100 ARG A O 1
ATOM 787 N N . GLU A 1 101 ? 21.284 13.803 -17.608 1.00 97.25 101 GLU A N 1
ATOM 788 C CA . GLU A 1 101 ? 21.727 12.523 -17.070 1.00 97.25 101 GLU A CA 1
ATOM 789 C C . GLU A 1 101 ? 21.779 12.582 -15.544 1.00 97.25 101 GLU A C 1
ATOM 791 O O . GLU A 1 101 ? 22.328 13.520 -14.967 1.00 97.25 101 GLU A O 1
ATOM 796 N N . TYR A 1 102 ? 21.243 11.564 -14.880 1.00 98.25 102 TYR A N 1
ATOM 797 C CA . TYR A 1 102 ? 21.227 11.464 -13.426 1.00 98.25 102 TYR A CA 1
ATOM 798 C C . TYR A 1 102 ? 21.696 10.090 -12.964 1.00 98.25 102 TYR A C 1
ATOM 800 O O . TYR A 1 102 ? 21.421 9.071 -13.594 1.00 98.25 102 TYR A O 1
ATOM 808 N N . LEU A 1 103 ? 22.356 10.066 -11.811 1.00 98.56 103 LEU A N 1
ATOM 809 C CA . LEU A 1 103 ? 22.610 8.864 -11.034 1.00 98.56 103 LEU A CA 1
ATOM 810 C C . LEU A 1 103 ? 21.773 8.922 -9.759 1.00 98.56 103 LEU A C 1
ATOM 812 O O . LEU A 1 103 ? 22.064 9.724 -8.872 1.00 98.56 103 LEU A O 1
ATOM 816 N N . PHE A 1 104 ? 20.764 8.064 -9.661 1.00 98.75 104 PHE A N 1
ATOM 817 C CA . PHE A 1 104 ? 20.097 7.758 -8.399 1.00 98.75 104 PHE A CA 1
ATOM 818 C C . PHE A 1 104 ? 20.871 6.672 -7.657 1.00 98.75 104 PHE A C 1
ATOM 820 O O . PHE A 1 104 ? 21.496 5.819 -8.285 1.00 98.75 104 PHE A O 1
ATOM 827 N N . PHE A 1 105 ? 20.854 6.697 -6.330 1.00 98.81 105 PHE A N 1
ATOM 828 C CA . PHE A 1 105 ? 21.505 5.682 -5.506 1.00 98.81 105 PHE A CA 1
ATOM 829 C C . PHE A 1 105 ? 20.992 5.708 -4.068 1.00 98.81 105 PHE A C 1
ATOM 831 O O . PHE A 1 105 ? 20.435 6.709 -3.627 1.00 98.81 105 PHE A O 1
ATOM 838 N N . ALA A 1 106 ? 21.218 4.623 -3.332 1.00 98.69 106 ALA A N 1
ATOM 839 C CA . ALA A 1 106 ? 20.856 4.505 -1.926 1.00 98.69 106 ALA A CA 1
ATOM 840 C C . ALA A 1 106 ? 22.082 4.770 -1.033 1.00 98.69 106 ALA A C 1
ATOM 842 O O . ALA A 1 106 ? 23.184 4.285 -1.322 1.00 98.69 106 ALA A O 1
ATOM 843 N N . SER A 1 107 ? 21.934 5.560 0.031 1.00 98.50 107 SER A N 1
ATOM 844 C CA . SER A 1 107 ? 23.047 5.936 0.910 1.00 98.50 107 SER A CA 1
ATOM 845 C C . SER A 1 107 ? 22.583 6.308 2.314 1.00 98.50 107 SER A C 1
ATOM 847 O O . SER A 1 107 ? 21.589 7.007 2.477 1.00 98.50 107 SER A O 1
ATOM 849 N N . ASN A 1 108 ? 23.365 5.922 3.323 1.00 97.38 108 ASN A N 1
ATOM 850 C CA . ASN A 1 108 ? 23.137 6.298 4.724 1.00 97.38 108 ASN A CA 1
ATOM 851 C C . ASN A 1 108 ? 23.958 7.533 5.146 1.00 97.38 108 ASN A C 1
ATOM 853 O O . ASN A 1 108 ? 24.388 7.652 6.296 1.00 97.38 108 ASN A O 1
ATOM 857 N N . MET A 1 109 ? 24.291 8.399 4.185 1.00 96.88 109 MET A N 1
ATOM 858 C CA . MET A 1 109 ? 25.123 9.576 4.426 1.00 96.88 109 MET A CA 1
ATOM 859 C C . MET A 1 109 ? 24.352 10.723 5.106 1.00 96.88 109 MET A C 1
ATOM 861 O O . MET A 1 109 ? 23.132 10.804 4.980 1.00 96.88 109 MET A O 1
ATOM 865 N N . PRO A 1 110 ? 25.032 11.635 5.830 1.00 96.00 110 PRO A N 1
ATOM 866 C CA . PRO A 1 110 ? 24.375 12.702 6.580 1.00 96.00 110 PRO A CA 1
ATOM 867 C C . PRO A 1 110 ? 23.598 13.669 5.688 1.00 96.00 110 PRO A C 1
ATOM 869 O O . PRO A 1 110 ? 24.029 13.997 4.584 1.00 96.00 110 PRO A O 1
ATOM 872 N N . GLY A 1 111 ? 22.505 14.213 6.226 1.00 94.75 111 GLY A N 1
ATOM 873 C CA . GLY A 1 111 ? 21.557 15.042 5.469 1.00 94.75 111 GLY A CA 1
ATOM 874 C C . GLY A 1 111 ? 20.418 14.237 4.838 1.00 94.75 111 GLY A C 1
ATOM 875 O O . GLY A 1 111 ? 19.680 14.783 4.023 1.00 94.75 111 GLY A O 1
ATOM 876 N N . GLY A 1 112 ? 20.330 12.961 5.209 1.00 94.12 112 GLY A N 1
ATOM 877 C CA . GLY A 1 112 ? 19.205 12.073 4.992 1.00 94.12 112 GLY A CA 1
ATOM 878 C C . GLY A 1 112 ? 18.009 12.318 5.918 1.00 94.12 112 GLY A C 1
ATOM 879 O O . GLY A 1 112 ? 18.112 13.118 6.853 1.00 94.12 112 GLY A O 1
ATOM 880 N N . GLU A 1 113 ? 16.900 11.628 5.663 1.00 92.94 113 GLU A N 1
ATOM 881 C CA . GLU A 1 113 ? 15.698 11.637 6.510 1.00 92.94 113 GLU A CA 1
ATOM 882 C C . GLU A 1 113 ? 15.712 10.483 7.532 1.00 92.94 113 GLU A C 1
ATOM 884 O O . GLU A 1 113 ? 15.196 10.656 8.641 1.00 92.94 113 GLU A O 1
ATOM 889 N N . GLY A 1 114 ? 16.370 9.359 7.211 1.00 89.06 114 GLY A N 1
ATOM 890 C CA . GLY A 1 114 ? 16.306 8.134 8.010 1.00 89.06 114 GLY A CA 1
ATOM 891 C C . GLY A 1 114 ? 17.507 7.202 7.864 1.00 89.06 114 GLY A C 1
ATOM 892 O O . GLY A 1 114 ? 18.660 7.628 7.969 1.00 89.06 114 GLY A O 1
ATOM 893 N N . GLY A 1 115 ? 17.227 5.905 7.729 1.00 93.12 115 GLY A N 1
ATOM 894 C CA . GLY A 1 115 ? 18.213 4.828 7.669 1.00 93.12 115 GLY A CA 1
ATOM 895 C C . GLY A 1 115 ? 19.076 4.905 6.411 1.00 93.12 115 GLY A C 1
ATOM 896 O O . GLY A 1 115 ? 20.152 5.514 6.402 1.00 93.12 115 GLY A O 1
ATOM 897 N N . ILE A 1 116 ? 18.645 4.229 5.353 1.00 97.81 116 ILE A N 1
ATOM 898 C CA . ILE A 1 116 ? 19.199 4.355 4.007 1.00 97.81 116 ILE A CA 1
ATOM 899 C C . ILE A 1 116 ? 18.225 5.177 3.177 1.00 97.81 116 ILE A C 1
ATOM 901 O O . ILE A 1 116 ? 17.100 4.759 2.972 1.00 97.81 116 ILE A O 1
ATOM 905 N N . ASP A 1 117 ? 18.685 6.293 2.627 1.00 98.75 117 ASP A N 1
ATOM 906 C CA . ASP A 1 117 ? 17.849 7.158 1.800 1.00 98.75 117 ASP A CA 1
ATOM 907 C C . ASP A 1 117 ? 18.214 7.056 0.323 1.00 98.75 117 ASP A C 1
ATOM 909 O O . ASP A 1 117 ? 19.354 6.737 -0.035 1.00 98.75 117 ASP A O 1
ATOM 913 N N . ILE A 1 118 ? 17.287 7.459 -0.544 1.00 98.88 118 ILE A N 1
ATOM 914 C CA . ILE A 1 118 ? 17.552 7.691 -1.961 1.00 98.88 118 ILE A CA 1
ATOM 915 C C . ILE A 1 118 ? 18.116 9.094 -2.169 1.00 98.88 118 ILE A C 1
ATOM 917 O O . ILE A 1 118 ? 17.575 10.114 -1.729 1.00 98.88 118 ILE A O 1
ATOM 921 N N . TRP A 1 119 ? 19.207 9.135 -2.921 1.00 98.81 119 TRP A N 1
ATOM 922 C CA . TRP A 1 119 ? 19.916 10.328 -3.348 1.00 98.81 119 TRP A CA 1
ATOM 923 C C . TRP A 1 119 ? 20.013 10.358 -4.865 1.00 98.81 119 TRP A C 1
ATOM 925 O O . TRP A 1 119 ? 19.933 9.328 -5.534 1.00 98.81 119 TRP A O 1
ATOM 935 N N . ASN A 1 120 ? 20.207 11.550 -5.415 1.00 98.50 120 ASN A N 1
ATOM 936 C CA . ASN A 1 120 ? 20.454 11.748 -6.835 1.00 98.50 120 ASN A CA 1
ATOM 937 C C . ASN A 1 120 ? 21.605 12.734 -7.064 1.00 98.50 120 ASN A C 1
ATOM 939 O O . ASN A 1 120 ? 21.853 13.622 -6.248 1.00 98.50 120 ASN A O 1
ATOM 943 N N . ALA A 1 121 ? 22.311 12.573 -8.177 1.00 98.44 121 ALA A N 1
ATOM 944 C CA . ALA A 1 121 ? 23.311 13.516 -8.662 1.00 98.44 121 ALA A CA 1
ATOM 94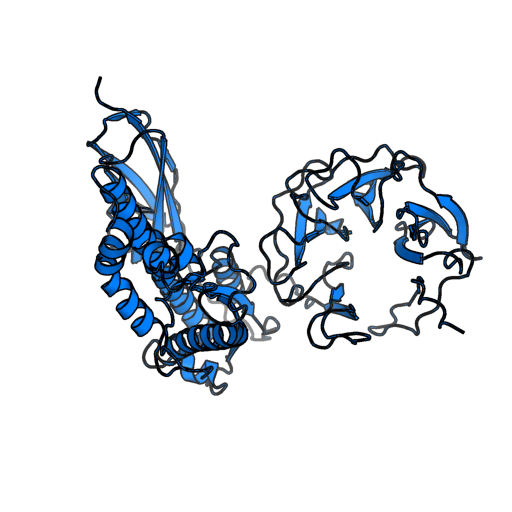5 C C . ALA A 1 121 ? 23.211 13.635 -10.184 1.00 98.44 121 ALA A C 1
ATOM 947 O O . ALA A 1 121 ? 23.013 12.632 -10.867 1.00 98.44 121 ALA A O 1
ATOM 948 N N . GLU A 1 122 ? 23.371 14.841 -10.717 1.00 98.12 122 GLU A N 1
ATOM 949 C CA . GLU A 1 122 ? 23.450 15.060 -12.161 1.00 98.12 122 GLU A CA 1
ATOM 950 C C . GLU A 1 122 ? 24.817 14.590 -12.673 1.00 98.12 122 GLU A C 1
ATOM 952 O O . GLU A 1 122 ? 25.837 14.755 -11.999 1.00 98.12 122 GLU A O 1
ATOM 957 N N . ILE A 1 123 ? 24.859 13.991 -13.857 1.00 97.31 123 ILE A N 1
ATOM 958 C CA . ILE A 1 123 ? 26.098 13.593 -14.520 1.00 97.31 123 ILE A CA 1
ATOM 959 C C . ILE A 1 123 ? 26.405 14.641 -15.587 1.00 97.31 123 ILE A C 1
ATOM 961 O O . ILE A 1 123 ? 25.690 14.775 -16.573 1.00 97.31 123 ILE A O 1
ATOM 965 N N . ILE A 1 124 ? 27.493 15.382 -15.385 1.00 95.44 124 ILE A N 1
ATOM 966 C CA . ILE A 1 124 ? 27.938 16.459 -16.271 1.00 95.44 124 ILE A CA 1
ATOM 967 C C . ILE A 1 124 ? 29.324 16.080 -16.786 1.00 95.44 124 ILE A C 1
ATOM 969 O O . ILE A 1 124 ? 30.238 15.829 -15.997 1.00 95.44 124 ILE A O 1
ATOM 973 N N . ASP A 1 125 ? 29.474 15.978 -18.107 1.00 91.38 125 ASP A N 1
ATOM 974 C CA . ASP A 1 125 ? 30.718 15.558 -18.769 1.00 91.38 125 ASP A CA 1
ATOM 975 C C . ASP A 1 125 ? 31.292 14.237 -18.203 1.00 91.38 125 ASP A C 1
ATOM 977 O O . ASP A 1 125 ? 32.495 14.091 -17.963 1.00 91.38 125 ASP A O 1
ATOM 981 N N . GLY A 1 126 ? 30.411 13.267 -17.920 1.00 87.62 126 GLY A N 1
ATOM 982 C CA . GLY A 1 126 ? 30.775 11.955 -17.365 1.00 87.62 126 GLY A CA 1
ATOM 983 C C . GLY A 1 126 ? 31.206 11.968 -15.889 1.00 87.62 126 GLY A C 1
ATOM 984 O O . GLY A 1 126 ? 31.766 10.979 -15.389 1.00 87.62 126 GLY A O 1
ATOM 985 N N . LYS A 1 127 ? 30.974 13.077 -15.174 1.00 93.81 127 LYS A N 1
ATOM 986 C CA . LYS A 1 127 ? 31.263 13.235 -13.743 1.00 93.81 127 LYS A CA 1
ATOM 987 C C . LYS A 1 127 ? 29.983 13.527 -12.968 1.00 93.81 127 LYS A C 1
ATOM 989 O O . LYS A 1 127 ? 29.241 14.437 -13.310 1.00 93.81 127 LYS A O 1
ATOM 994 N N . ALA A 1 128 ? 29.761 12.773 -11.894 1.00 96.69 128 ALA A N 1
ATOM 995 C CA . ALA A 1 128 ? 28.640 13.016 -10.997 1.00 96.69 128 ALA A CA 1
ATOM 996 C C . ALA A 1 128 ? 28.859 14.306 -10.187 1.00 96.69 128 ALA A C 1
ATOM 998 O O . ALA A 1 128 ? 29.951 14.543 -9.655 1.00 96.69 128 ALA A O 1
ATOM 999 N N . SER A 1 129 ? 27.816 15.126 -10.099 1.00 98.06 129 SER A N 1
ATOM 1000 C CA . SER A 1 129 ? 27.752 16.325 -9.271 1.00 98.06 129 SER A CA 1
ATOM 1001 C C . SER A 1 129 ? 27.693 15.975 -7.781 1.00 98.06 129 SER A C 1
ATOM 1003 O O . SER A 1 129 ? 27.740 14.814 -7.375 1.00 98.06 129 SER A O 1
ATOM 1005 N N . LYS A 1 130 ? 27.561 17.001 -6.932 1.00 97.88 130 LYS A N 1
ATOM 1006 C CA . LYS A 1 130 ? 27.224 16.793 -5.522 1.00 97.88 130 LYS A CA 1
ATOM 1007 C C . LYS A 1 130 ? 25.857 16.118 -5.407 1.00 97.88 130 LYS A C 1
ATOM 1009 O O . LYS A 1 130 ? 24.915 16.570 -6.055 1.00 97.88 130 LYS A O 1
ATOM 1014 N N . ALA A 1 131 ? 25.773 15.081 -4.578 1.00 98.25 131 ALA A N 1
ATOM 1015 C CA . ALA A 1 131 ? 24.525 14.395 -4.295 1.00 98.25 131 ALA A CA 1
ATOM 1016 C C . ALA A 1 131 ? 23.520 15.280 -3.547 1.00 98.25 131 ALA A C 1
ATOM 1018 O O . ALA A 1 131 ? 23.888 16.082 -2.681 1.00 98.25 131 ALA A O 1
ATOM 1019 N N . VAL A 1 132 ? 22.246 15.086 -3.872 1.00 98.25 132 VAL A N 1
ATOM 1020 C CA . VAL A 1 132 ? 21.089 15.747 -3.271 1.00 98.25 132 VAL A CA 1
ATOM 1021 C C . VAL A 1 132 ? 20.110 14.672 -2.808 1.00 98.25 132 VAL A C 1
ATOM 1023 O O . VAL A 1 132 ? 19.863 13.703 -3.528 1.00 98.25 132 VAL A O 1
ATOM 1026 N N . ASN A 1 133 ? 19.585 14.814 -1.590 1.00 98.31 133 ASN A N 1
ATOM 1027 C CA . ASN A 1 133 ? 18.596 13.888 -1.044 1.00 98.31 133 ASN A CA 1
ATOM 1028 C C . ASN A 1 133 ? 17.299 13.978 -1.874 1.00 98.31 133 ASN A C 1
ATOM 1030 O O . ASN A 1 133 ? 16.920 15.071 -2.299 1.00 98.31 133 ASN A O 1
ATOM 1034 N N . ALA A 1 134 ? 16.633 12.850 -2.136 1.00 97.69 134 ALA A N 1
ATOM 1035 C CA . ALA A 1 134 ? 15.416 12.818 -2.955 1.00 97.69 134 ALA A CA 1
ATOM 1036 C C . ALA A 1 134 ? 14.200 13.508 -2.299 1.00 97.69 134 ALA A C 1
ATOM 1038 O O . ALA A 1 134 ? 13.229 13.809 -2.993 1.00 97.69 134 ALA A O 1
ATOM 1039 N N . GLY A 1 135 ? 14.289 13.835 -1.007 1.00 96.44 135 GLY A N 1
ATOM 1040 C CA . GLY A 1 135 ? 13.297 14.588 -0.248 1.00 96.44 135 GLY A CA 1
ATOM 1041 C C . GLY A 1 135 ? 12.285 13.705 0.480 1.00 96.44 135 GLY A C 1
ATOM 1042 O O . GLY A 1 135 ? 12.170 12.513 0.212 1.00 96.44 135 GLY A O 1
ATOM 1043 N N . LYS A 1 136 ? 11.520 14.330 1.381 1.00 92.94 136 LYS A N 1
ATOM 1044 C CA . LYS A 1 136 ? 10.584 13.687 2.329 1.00 92.94 136 LYS A CA 1
ATOM 1045 C C . LYS A 1 136 ? 9.406 12.939 1.713 1.00 92.94 136 LYS A C 1
ATOM 1047 O O . LYS A 1 136 ? 8.759 12.167 2.404 1.00 92.94 136 LYS A O 1
ATOM 1052 N N . ALA A 1 137 ? 9.091 13.218 0.451 1.00 89.06 137 ALA A N 1
ATOM 1053 C CA . ALA A 1 137 ? 8.080 12.451 -0.267 1.00 89.06 137 ALA A CA 1
ATOM 1054 C C . ALA A 1 137 ? 8.598 11.039 -0.586 1.00 89.06 137 ALA A C 1
ATOM 1056 O O . ALA A 1 137 ? 7.847 10.074 -0.561 1.00 89.06 137 ALA A O 1
ATOM 1057 N N . ILE A 1 138 ? 9.896 10.914 -0.868 1.00 97.81 138 ILE A N 1
ATOM 1058 C CA . ILE A 1 138 ? 10.529 9.628 -1.157 1.00 97.81 138 ILE A CA 1
ATOM 1059 C C . ILE A 1 138 ? 11.002 8.991 0.146 1.00 97.81 138 ILE A C 1
ATOM 1061 O O . ILE A 1 138 ? 10.579 7.887 0.479 1.00 97.81 138 ILE A O 1
ATOM 1065 N N . ASN A 1 139 ? 11.838 9.726 0.876 1.00 97.06 139 ASN A N 1
ATOM 1066 C CA . ASN A 1 139 ? 12.605 9.245 2.014 1.00 97.06 139 ASN A CA 1
ATOM 1067 C C . ASN A 1 139 ? 11.852 9.391 3.340 1.00 97.06 139 ASN A C 1
ATOM 1069 O O . ASN A 1 139 ? 11.160 10.389 3.566 1.00 97.06 139 ASN A O 1
ATOM 1073 N N . SER A 1 140 ? 12.029 8.414 4.221 1.00 90.50 140 SER A N 1
ATOM 1074 C CA . SER A 1 140 ? 11.329 8.267 5.492 1.00 90.50 140 SER A CA 1
ATOM 1075 C C . SER A 1 140 ? 12.308 8.160 6.666 1.00 90.50 140 SER A C 1
ATOM 1077 O O . SER A 1 140 ? 13.481 8.492 6.545 1.00 90.50 140 SER A O 1
ATOM 1079 N N . ILE A 1 141 ? 11.821 7.749 7.843 1.00 80.12 141 ILE A N 1
ATOM 1080 C CA . ILE A 1 141 ? 12.689 7.466 8.997 1.00 80.12 141 ILE A CA 1
ATOM 1081 C C . ILE A 1 141 ? 13.377 6.092 8.894 1.00 80.12 141 ILE A C 1
ATOM 1083 O O . ILE A 1 141 ? 14.354 5.861 9.606 1.00 80.12 141 ILE A O 1
ATOM 1087 N N . GLU A 1 142 ? 12.881 5.196 8.035 1.00 89.25 142 GLU A N 1
ATOM 1088 C CA . GLU A 1 142 ? 13.451 3.859 7.822 1.00 89.25 142 GLU A CA 1
ATOM 1089 C C . GLU A 1 142 ? 14.257 3.821 6.506 1.00 89.25 142 GLU A C 1
ATOM 1091 O O . GLU A 1 142 ? 15.029 4.744 6.259 1.00 89.25 142 GLU A O 1
ATOM 1096 N N . ASP A 1 143 ? 14.161 2.751 5.710 1.00 93.50 143 ASP A N 1
ATOM 1097 C CA . ASP A 1 143 ? 15.013 2.506 4.546 1.00 93.50 143 ASP A CA 1
ATOM 1098 C C . ASP A 1 143 ? 14.249 2.625 3.216 1.00 93.50 143 ASP A C 1
ATOM 1100 O O . ASP A 1 143 ? 13.282 1.905 2.956 1.00 93.50 143 ASP A O 1
ATOM 1104 N N . GLU A 1 144 ? 14.795 3.428 2.304 1.00 98.38 144 GLU A N 1
ATOM 1105 C CA . GLU A 1 144 ? 14.431 3.527 0.896 1.00 98.38 144 GLU A CA 1
ATOM 1106 C C . GLU A 1 144 ? 15.582 3.086 -0.013 1.00 98.38 144 GLU A C 1
ATOM 1108 O O . GLU A 1 144 ? 16.701 3.607 0.008 1.00 98.38 144 GLU A O 1
ATOM 1113 N N . VAL A 1 145 ? 15.298 2.096 -0.854 1.00 98.56 145 VAL A N 1
ATOM 1114 C CA . VAL A 1 145 ? 16.310 1.352 -1.605 1.00 98.56 145 VAL A CA 1
ATOM 1115 C C . VAL A 1 145 ? 15.876 1.070 -3.040 1.00 98.56 145 VAL A C 1
ATOM 1117 O O . VAL A 1 145 ? 14.715 1.191 -3.426 1.00 98.56 145 VAL A O 1
ATOM 1120 N N . THR A 1 146 ? 16.838 0.636 -3.848 1.00 98.31 146 THR A N 1
ATOM 1121 C CA . THR A 1 146 ? 16.649 0.127 -5.213 1.00 98.31 146 THR A CA 1
ATOM 1122 C C . THR A 1 146 ? 15.909 1.094 -6.149 1.00 98.31 146 THR A C 1
ATOM 1124 O O . THR A 1 146 ? 14.886 0.717 -6.720 1.00 98.31 146 THR A O 1
ATOM 1127 N N . PRO A 1 147 ? 16.399 2.340 -6.308 1.00 98.56 147 PRO A N 1
ATOM 1128 C CA . PRO A 1 147 ? 15.754 3.317 -7.174 1.00 98.56 147 PRO A CA 1
ATOM 1129 C C . PRO A 1 147 ? 15.799 2.883 -8.644 1.00 98.56 147 PRO A C 1
ATOM 1131 O O . PRO A 1 147 ? 16.796 2.330 -9.100 1.00 98.56 147 PRO A O 1
ATOM 1134 N N . PHE A 1 148 ? 14.754 3.208 -9.397 1.00 98.19 148 PHE A N 1
ATOM 1135 C CA . PHE A 1 148 ? 14.678 3.068 -10.849 1.00 98.19 148 PHE A CA 1
ATOM 1136 C C . PHE A 1 148 ? 13.774 4.163 -11.420 1.00 98.19 148 PHE A C 1
ATOM 1138 O O . PHE A 1 148 ? 12.602 4.250 -11.069 1.00 98.19 148 PHE A O 1
ATOM 1145 N N . TYR A 1 149 ? 14.291 5.012 -12.308 1.00 98.12 149 TYR A N 1
ATOM 1146 C CA . TYR A 1 149 ? 13.485 6.070 -12.918 1.00 98.12 149 TYR A CA 1
ATOM 1147 C C . TYR A 1 149 ? 12.995 5.662 -14.306 1.00 98.12 149 TYR A C 1
ATOM 1149 O O . TYR A 1 149 ? 13.790 5.431 -15.219 1.00 98.12 149 TYR A O 1
ATOM 1157 N N . HIS A 1 150 ? 11.679 5.640 -14.490 1.00 94.31 150 HIS A N 1
ATOM 1158 C CA . HIS A 1 150 ? 11.055 5.338 -15.768 1.00 94.31 150 HIS A CA 1
ATOM 1159 C C . HIS A 1 150 ? 10.762 6.631 -16.541 1.00 94.31 150 HIS A C 1
ATOM 1161 O O . HIS A 1 150 ? 9.797 7.343 -16.256 1.00 94.31 150 HIS A O 1
ATOM 1167 N N . LYS A 1 151 ? 11.600 6.936 -17.543 1.00 88.38 151 LYS A N 1
ATOM 1168 C CA . LYS A 1 151 ? 11.502 8.166 -18.357 1.00 88.38 151 LYS A CA 1
ATOM 1169 C C . LYS A 1 151 ? 10.110 8.380 -18.987 1.00 88.38 151 LYS A C 1
ATOM 1171 O O . LYS A 1 151 ? 9.607 9.496 -18.873 1.00 88.38 151 LYS A O 1
ATOM 1176 N N . PRO A 1 152 ? 9.466 7.377 -19.619 1.00 84.38 152 PRO A N 1
ATOM 1177 C CA . PRO A 1 152 ? 8.159 7.555 -20.260 1.00 84.38 152 PRO A CA 1
ATOM 1178 C C . PRO A 1 152 ? 7.035 7.955 -19.299 1.00 84.38 152 PRO A C 1
ATOM 1180 O O . PRO A 1 152 ? 6.284 8.873 -19.614 1.00 84.38 152 PRO A O 1
ATOM 1183 N N . SER A 1 153 ? 6.943 7.325 -18.121 1.00 85.12 153 SER A N 1
ATOM 1184 C CA . SER A 1 153 ? 5.923 7.680 -17.117 1.00 85.12 153 SER A CA 1
ATOM 1185 C C . SER A 1 153 ? 6.344 8.832 -16.201 1.00 85.12 153 SER A C 1
ATOM 1187 O O . SER A 1 153 ? 5.543 9.287 -15.394 1.00 85.12 153 SER A O 1
ATOM 1189 N N . LYS A 1 154 ? 7.592 9.308 -16.316 1.00 93.81 154 LYS A N 1
ATOM 1190 C CA . LYS A 1 154 ? 8.194 10.325 -15.442 1.00 93.81 154 LYS A CA 1
ATOM 1191 C C . LYS A 1 154 ? 8.071 9.972 -13.961 1.00 93.81 154 LYS A C 1
ATOM 1193 O O . LYS A 1 154 ? 7.706 10.814 -13.142 1.00 93.81 154 LYS A O 1
ATOM 1198 N N . SER A 1 155 ? 8.353 8.719 -13.620 1.00 96.31 155 SER A N 1
ATOM 1199 C CA . SER A 1 155 ? 8.166 8.219 -12.255 1.00 96.31 155 SER A CA 1
ATOM 1200 C C . SER A 1 155 ? 9.433 7.566 -11.723 1.00 96.31 155 SER A C 1
ATOM 1202 O O . SER A 1 155 ? 10.087 6.795 -12.428 1.00 96.31 155 SER A O 1
ATOM 1204 N N . LEU A 1 156 ? 9.747 7.845 -10.460 1.00 98.69 156 LEU A N 1
ATOM 1205 C CA . LEU A 1 156 ? 10.737 7.114 -9.684 1.00 98.69 156 LEU A CA 1
ATOM 1206 C C . LEU A 1 156 ? 10.059 5.925 -9.006 1.00 98.69 156 LEU A C 1
ATOM 1208 O O . LEU A 1 156 ? 9.134 6.105 -8.220 1.00 98.69 156 LEU A O 1
ATOM 1212 N N . TYR A 1 157 ? 10.546 4.727 -9.294 1.00 98.56 157 TYR A N 1
ATOM 1213 C CA . TYR A 1 157 ? 10.216 3.502 -8.583 1.00 98.56 157 TYR A CA 1
ATOM 1214 C C . TYR A 1 157 ? 11.288 3.226 -7.537 1.00 98.56 157 TYR A C 1
ATOM 1216 O O . TYR A 1 157 ? 12.475 3.427 -7.798 1.00 98.56 157 TYR A O 1
ATOM 1224 N N . PHE A 1 158 ? 10.883 2.778 -6.359 1.00 98.75 158 PHE A N 1
ATOM 1225 C CA . PHE A 1 158 ? 11.785 2.444 -5.263 1.00 98.75 158 PHE A CA 1
ATOM 1226 C C . PHE A 1 158 ? 11.115 1.485 -4.288 1.00 98.75 158 PHE A C 1
ATOM 1228 O O . PHE A 1 158 ? 9.896 1.365 -4.305 1.00 98.75 158 PHE A O 1
ATOM 1235 N N . SER A 1 159 ? 11.887 0.827 -3.429 1.00 98.56 159 SER A N 1
ATOM 1236 C CA . SER A 1 159 ? 11.336 -0.012 -2.365 1.00 98.56 159 SER A CA 1
ATOM 1237 C C . SER A 1 159 ? 11.511 0.646 -1.007 1.00 98.56 159 SER A C 1
ATOM 1239 O O . SER A 1 159 ? 12.591 1.159 -0.721 1.00 98.56 159 SER A O 1
ATOM 1241 N N . SER A 1 160 ? 10.478 0.597 -0.169 1.00 95.75 160 SER A N 1
ATOM 1242 C CA . SER A 1 160 ? 10.492 1.150 1.192 1.00 95.75 160 SER A CA 1
ATOM 1243 C C . SER A 1 160 ? 9.916 0.163 2.197 1.00 95.75 160 SER A C 1
ATOM 1245 O O . SER A 1 160 ? 9.022 -0.618 1.860 1.00 95.75 160 SER A O 1
ATOM 1247 N N . ASN A 1 161 ? 10.426 0.214 3.428 1.00 85.94 161 ASN A N 1
ATOM 1248 C CA . ASN A 1 161 ? 9.893 -0.508 4.585 1.00 85.94 161 ASN A CA 1
ATOM 1249 C C . ASN A 1 161 ? 9.086 0.365 5.560 1.00 85.94 161 ASN A C 1
ATOM 1251 O O . ASN A 1 161 ? 8.679 -0.117 6.620 1.00 85.94 161 ASN A O 1
ATOM 1255 N N . TRP A 1 162 ? 8.830 1.626 5.202 1.00 86.75 162 TRP A N 1
ATOM 1256 C CA . TRP A 1 162 ? 8.065 2.562 6.024 1.00 86.75 162 TRP A CA 1
ATOM 1257 C C . TRP A 1 162 ? 6.676 2.867 5.469 1.00 86.75 162 TRP A C 1
ATOM 1259 O O . TRP A 1 162 ? 5.696 2.894 6.219 1.00 86.75 162 TRP A O 1
ATOM 1269 N N . HIS A 1 163 ? 6.583 3.108 4.159 1.00 76.94 163 HIS A N 1
ATOM 1270 C CA . HIS A 1 163 ? 5.321 3.453 3.506 1.00 76.94 163 HIS A CA 1
ATOM 1271 C C . HIS A 1 163 ? 4.302 2.307 3.622 1.00 76.94 163 HIS A C 1
ATOM 1273 O O . HIS A 1 163 ? 4.658 1.131 3.716 1.00 76.94 163 HIS A O 1
ATOM 1279 N N . ILE A 1 164 ? 3.006 2.637 3.623 1.00 72.50 164 ILE A N 1
ATOM 1280 C CA . ILE A 1 164 ? 1.938 1.642 3.814 1.00 72.50 164 ILE A CA 1
ATOM 1281 C C . ILE A 1 164 ? 1.966 0.619 2.666 1.00 72.50 164 ILE A C 1
ATOM 1283 O O . ILE A 1 164 ? 1.780 0.970 1.500 1.00 72.50 164 ILE A O 1
ATOM 1287 N N . GLY A 1 165 ? 2.168 -0.656 3.010 1.00 66.12 165 GLY A N 1
ATOM 1288 C CA . GLY A 1 165 ? 2.311 -1.740 2.040 1.00 66.12 165 GLY A CA 1
ATOM 1289 C C . GLY A 1 165 ? 1.931 -3.134 2.551 1.00 66.12 165 GLY A C 1
ATOM 1290 O O . GLY A 1 165 ? 1.306 -3.322 3.609 1.00 66.12 165 GLY A O 1
ATOM 1291 N N . PHE A 1 166 ? 2.252 -4.146 1.750 1.00 64.88 166 PHE A N 1
ATOM 1292 C CA . PHE A 1 166 ? 1.873 -5.535 1.977 1.00 64.88 166 PHE A CA 1
ATOM 1293 C C . PHE A 1 166 ? 2.921 -6.268 2.816 1.00 64.88 166 PHE A C 1
ATOM 1295 O O . PHE A 1 166 ? 2.550 -7.001 3.744 1.00 64.88 166 PHE A O 1
ATOM 1302 N N . GLY A 1 167 ? 4.193 -6.030 2.516 1.00 69.06 167 GLY A N 1
ATOM 1303 C CA . GLY A 1 167 ? 5.360 -6.730 3.018 1.00 69.06 167 GLY A CA 1
ATOM 1304 C C . GLY A 1 167 ? 6.180 -5.949 4.039 1.00 69.06 167 GLY A C 1
ATOM 1305 O O . GLY A 1 167 ? 5.662 -5.094 4.757 1.00 69.06 167 GLY A O 1
ATOM 1306 N N . ASN A 1 168 ? 7.460 -6.316 4.162 1.00 77.12 168 ASN A N 1
ATOM 1307 C CA . ASN A 1 168 ? 8.432 -5.504 4.900 1.00 77.12 168 ASN A CA 1
ATOM 1308 C C . ASN A 1 168 ? 9.184 -4.557 3.969 1.00 77.12 168 ASN A C 1
ATOM 1310 O O . ASN A 1 168 ? 9.495 -3.476 4.415 1.00 77.12 168 ASN A O 1
ATOM 1314 N N . PHE A 1 169 ? 9.435 -4.910 2.710 1.00 89.44 169 PHE A N 1
ATOM 1315 C CA . PHE A 1 169 ? 9.790 -3.939 1.675 1.00 89.44 169 PHE A CA 1
ATOM 1316 C C . PHE A 1 169 ? 8.804 -4.082 0.529 1.00 89.44 169 PHE A C 1
ATOM 1318 O O . PHE A 1 169 ? 8.676 -5.172 -0.024 1.00 89.44 169 PHE A O 1
ATOM 1325 N N . ASP A 1 170 ? 8.144 -2.991 0.172 1.00 87.69 170 ASP A N 1
ATOM 1326 C CA . ASP A 1 170 ? 7.228 -2.920 -0.961 1.00 87.69 170 ASP A CA 1
ATOM 1327 C C . ASP A 1 170 ? 7.748 -1.909 -1.980 1.00 87.69 170 ASP A C 1
ATOM 1329 O O . ASP A 1 170 ? 8.387 -0.925 -1.611 1.00 87.69 170 ASP A O 1
ATOM 1333 N N . ILE A 1 171 ? 7.451 -2.137 -3.256 1.00 97.12 171 ILE A N 1
ATOM 1334 C CA . ILE A 1 171 ? 7.765 -1.229 -4.356 1.00 97.12 171 ILE A CA 1
ATOM 1335 C C . ILE A 1 171 ? 6.706 -0.119 -4.417 1.00 97.12 171 ILE A C 1
ATOM 1337 O O . ILE A 1 171 ? 5.499 -0.371 -4.466 1.00 97.12 171 ILE A O 1
ATOM 1341 N N . PHE A 1 172 ? 7.166 1.118 -4.480 1.00 96.31 172 PHE A N 1
ATOM 1342 C CA . PHE A 1 172 ? 6.373 2.325 -4.647 1.00 96.31 172 PHE A CA 1
ATOM 1343 C C . PHE A 1 172 ? 6.783 3.036 -5.932 1.00 96.31 172 PHE A C 1
ATOM 1345 O O . PHE A 1 172 ? 7.916 2.893 -6.398 1.00 96.31 172 PHE A O 1
ATOM 1352 N N . LYS A 1 173 ? 5.866 3.820 -6.496 1.00 96.69 173 LYS A N 1
ATOM 1353 C CA . LYS A 1 173 ? 6.146 4.785 -7.561 1.00 96.69 173 LYS A CA 1
ATOM 1354 C C . LYS A 1 173 ? 5.823 6.191 -7.069 1.00 96.69 173 LYS A C 1
ATOM 1356 O O . LYS A 1 173 ? 4.841 6.394 -6.364 1.00 96.69 173 LYS A O 1
ATOM 1361 N N . SER A 1 174 ? 6.615 7.167 -7.476 1.00 95.19 174 SER A N 1
ATOM 1362 C CA . SER A 1 174 ? 6.337 8.583 -7.255 1.00 95.19 174 SER A CA 1
ATOM 1363 C C . SER A 1 174 ? 6.585 9.351 -8.548 1.00 95.19 174 SER A C 1
ATOM 1365 O O . SER A 1 174 ? 7.620 9.181 -9.197 1.00 95.19 174 SER A O 1
ATOM 1367 N N . GLU A 1 175 ? 5.614 10.157 -8.964 1.00 94.56 175 GLU A N 1
ATOM 1368 C CA . GLU A 1 175 ? 5.696 10.942 -10.191 1.00 94.56 175 GLU A CA 1
ATOM 1369 C C . GLU A 1 175 ? 6.505 12.216 -9.965 1.00 94.56 175 GLU A C 1
ATOM 1371 O O . GLU A 1 175 ? 6.398 12.870 -8.929 1.00 94.56 175 GLU A O 1
ATOM 1376 N N . GLY A 1 176 ? 7.304 12.600 -10.956 1.00 93.06 176 GLY A N 1
ATOM 1377 C CA . GLY A 1 176 ? 8.020 13.866 -10.946 1.00 93.06 176 GLY A CA 1
ATOM 1378 C C . GLY A 1 176 ? 9.489 13.739 -11.308 1.00 93.06 176 GLY A C 1
ATOM 1379 O O . GLY A 1 176 ? 9.904 12.869 -12.074 1.00 93.06 176 GLY A O 1
ATOM 1380 N N . ILE A 1 177 ? 10.276 14.677 -10.795 1.00 95.81 177 ILE A N 1
ATOM 1381 C CA . ILE A 1 177 ? 11.697 14.855 -11.110 1.00 95.81 177 ILE A CA 1
ATOM 1382 C C . ILE A 1 177 ? 12.477 15.143 -9.818 1.00 95.81 177 ILE A C 1
ATOM 1384 O O . ILE A 1 177 ? 11.863 15.530 -8.821 1.00 95.81 177 ILE A O 1
ATOM 1388 N N . PRO A 1 178 ? 13.818 15.013 -9.809 1.00 95.00 178 PRO A N 1
ATOM 1389 C CA . PRO A 1 178 ? 14.636 15.370 -8.655 1.00 95.00 178 PRO A CA 1
ATOM 1390 C C . PRO A 1 178 ? 14.254 16.712 -8.019 1.00 95.00 178 PRO A C 1
ATOM 1392 O O . PRO A 1 178 ? 14.240 17.749 -8.681 1.00 95.00 178 PRO A O 1
ATOM 1395 N N . GLY A 1 179 ? 13.945 16.678 -6.720 1.00 90.75 179 GLY A N 1
ATOM 1396 C CA . GLY A 1 179 ? 13.527 17.843 -5.934 1.00 90.75 179 GLY A CA 1
ATOM 1397 C C . GLY A 1 179 ? 12.029 18.167 -5.979 1.00 90.75 179 GLY A C 1
ATOM 1398 O O . GLY A 1 179 ? 11.598 19.046 -5.237 1.00 90.75 179 GLY A O 1
ATOM 1399 N N . ASN A 1 180 ? 11.237 17.478 -6.805 1.00 94.94 180 ASN A N 1
ATOM 1400 C CA . ASN A 1 180 ? 9.788 17.655 -6.893 1.00 94.94 180 ASN A CA 1
ATOM 1401 C C . ASN A 1 180 ? 9.096 16.337 -7.274 1.00 94.94 180 ASN A C 1
ATOM 1403 O O . ASN A 1 180 ? 8.666 16.150 -8.415 1.00 94.94 180 ASN A O 1
ATOM 1407 N N . PHE A 1 181 ? 9.041 15.427 -6.308 1.00 96.12 181 PHE A N 1
ATOM 1408 C CA . PHE A 1 181 ? 8.346 14.147 -6.393 1.00 96.12 181 PHE A CA 1
ATOM 1409 C C . PHE A 1 181 ? 6.992 14.224 -5.6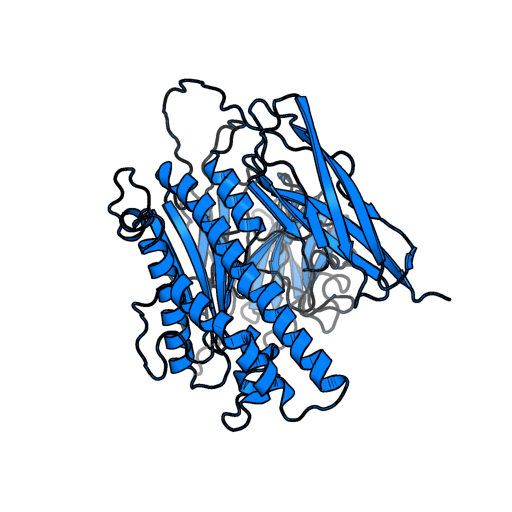77 1.00 96.12 181 PHE A C 1
ATOM 1411 O O . PHE A 1 181 ? 6.869 14.920 -4.666 1.00 96.12 181 PHE A O 1
ATOM 1418 N N . SER A 1 182 ? 5.982 13.532 -6.204 1.00 89.38 182 SER A N 1
ATOM 1419 C CA . SER A 1 182 ? 4.672 13.381 -5.567 1.00 89.38 182 SER A CA 1
ATOM 1420 C C . SER A 1 182 ? 4.744 12.470 -4.340 1.00 89.38 182 SER A C 1
ATOM 1422 O O . SER A 1 182 ? 5.724 11.750 -4.140 1.00 89.38 182 SER A O 1
ATOM 1424 N N . GLU A 1 183 ? 3.664 12.424 -3.560 1.00 88.94 183 GLU A N 1
ATOM 1425 C CA . GLU A 1 183 ? 3.487 11.348 -2.580 1.00 88.94 183 GLU A CA 1
ATOM 1426 C C . GLU A 1 183 ? 3.582 9.973 -3.277 1.00 88.94 183 GLU A C 1
ATOM 1428 O O . GLU A 1 183 ? 3.122 9.839 -4.422 1.00 88.94 183 GLU A O 1
ATOM 1433 N N . PRO A 1 184 ? 4.213 8.975 -2.637 1.00 87.56 184 PRO A N 1
ATOM 1434 C CA . PRO A 1 184 ? 4.445 7.675 -3.240 1.00 87.56 184 PRO A CA 1
ATOM 1435 C C . PRO A 1 184 ? 3.184 6.808 -3.215 1.00 87.56 184 PRO A C 1
ATOM 1437 O O . PRO A 1 184 ? 2.481 6.705 -2.212 1.00 87.56 184 PRO A O 1
ATOM 1440 N N . GLU A 1 185 ? 2.927 6.130 -4.328 1.00 83.75 185 GLU A N 1
ATOM 1441 C CA . GLU A 1 185 ? 1.850 5.160 -4.494 1.00 83.75 185 GLU A CA 1
ATOM 1442 C C . GLU A 1 185 ? 2.435 3.745 -4.466 1.00 83.75 185 GLU A C 1
ATOM 1444 O O . GLU A 1 185 ? 3.372 3.431 -5.205 1.00 83.75 185 GLU A O 1
ATOM 1449 N N . ASN A 1 186 ? 1.883 2.872 -3.623 1.00 85.62 186 ASN A N 1
ATOM 1450 C CA . ASN A 1 186 ? 2.238 1.456 -3.627 1.00 85.62 186 ASN A CA 1
ATOM 1451 C C . ASN A 1 186 ? 1.776 0.821 -4.949 1.00 85.62 186 ASN A C 1
ATOM 1453 O O . ASN A 1 186 ? 0.599 0.918 -5.286 1.00 85.62 186 ASN A O 1
ATOM 1457 N N . ILE A 1 187 ? 2.661 0.134 -5.682 1.00 81.69 187 ILE A N 1
ATOM 1458 C CA . ILE A 1 187 ? 2.318 -0.380 -7.025 1.00 81.69 187 ILE A CA 1
ATOM 1459 C C . ILE A 1 187 ? 1.387 -1.606 -7.021 1.00 81.69 187 ILE A C 1
ATOM 1461 O O . ILE A 1 187 ? 1.048 -2.127 -8.083 1.00 81.69 187 ILE A O 1
ATOM 1465 N N . GLY A 1 188 ? 0.968 -2.071 -5.842 1.00 72.62 188 GLY A N 1
ATOM 1466 C CA . GLY A 1 188 ? -0.084 -3.068 -5.692 1.00 72.62 188 GLY A CA 1
ATOM 1467 C C . GLY A 1 188 ? 0.345 -4.515 -5.943 1.00 72.62 188 GLY A C 1
ATOM 1468 O O . GLY A 1 188 ? 1.454 -4.832 -6.380 1.00 72.62 188 GLY A O 1
ATOM 1469 N N . LEU A 1 189 ? -0.579 -5.433 -5.659 1.00 66.69 189 LEU A N 1
ATOM 1470 C CA . LEU A 1 189 ? -0.466 -6.841 -6.045 1.00 66.69 189 LEU A CA 1
ATOM 1471 C C . LEU A 1 189 ? -0.733 -6.993 -7.560 1.00 66.69 189 LEU A C 1
ATOM 1473 O O . LEU A 1 189 ? -1.550 -6.252 -8.102 1.00 66.69 189 LEU A O 1
ATOM 1477 N N . PRO A 1 190 ? -0.136 -7.984 -8.252 1.00 76.69 190 PRO A N 1
ATOM 1478 C CA . PRO A 1 190 ? 0.748 -9.032 -7.734 1.00 76.69 190 PRO A CA 1
ATOM 1479 C C . PRO A 1 190 ? 2.244 -8.662 -7.752 1.00 76.69 190 PRO A C 1
ATOM 1481 O O . PRO A 1 190 ? 3.086 -9.540 -7.531 1.00 76.69 190 PRO A O 1
ATOM 1484 N N . LEU A 1 191 ? 2.591 -7.413 -8.081 1.00 80.06 191 LEU A N 1
ATOM 1485 C CA . LEU A 1 191 ? 3.986 -6.971 -8.147 1.00 80.06 191 LEU A CA 1
ATOM 1486 C C . LEU A 1 191 ? 4.596 -6.842 -6.757 1.00 80.06 191 LEU A C 1
ATOM 1488 O O . LEU A 1 191 ? 5.675 -7.380 -6.541 1.00 80.06 191 LEU A O 1
ATOM 1492 N N . ASN A 1 192 ? 3.866 -6.261 -5.809 1.00 83.00 192 ASN A N 1
ATOM 1493 C CA . ASN A 1 192 ? 4.148 -6.413 -4.387 1.00 83.00 192 ASN A CA 1
ATOM 1494 C C . ASN A 1 192 ? 3.532 -7.694 -3.822 1.00 83.00 192 ASN A C 1
ATOM 1496 O O . ASN A 1 192 ? 2.741 -8.387 -4.472 1.00 83.00 192 ASN A O 1
ATOM 1500 N N . SER A 1 193 ? 3.931 -8.039 -2.605 1.00 76.31 193 SER A N 1
ATOM 1501 C CA . SER A 1 193 ? 3.548 -9.257 -1.907 1.00 76.31 193 SER A CA 1
ATOM 1502 C C . SER A 1 193 ? 3.694 -9.085 -0.394 1.00 76.31 193 SER A C 1
ATOM 1504 O O . SER A 1 193 ? 4.231 -8.102 0.092 1.00 76.31 193 SER A O 1
ATOM 1506 N N . GLY A 1 194 ? 3.274 -10.079 0.393 1.00 74.81 194 GLY A N 1
ATOM 1507 C CA . GLY A 1 194 ? 3.550 -10.089 1.836 1.00 74.81 194 GLY A CA 1
ATOM 1508 C C . GLY A 1 194 ? 5.029 -10.297 2.217 1.00 74.81 194 GLY A C 1
ATOM 1509 O O . GLY A 1 194 ? 5.301 -10.546 3.390 1.00 74.81 194 GLY A O 1
ATOM 1510 N N . ALA A 1 195 ? 5.953 -10.283 1.250 1.00 84.50 195 ALA A N 1
ATOM 1511 C CA . ALA A 1 195 ? 7.378 -10.573 1.405 1.00 84.50 195 ALA A CA 1
ATOM 1512 C C . ALA A 1 195 ? 8.223 -9.287 1.255 1.00 84.50 195 ALA A C 1
ATOM 1514 O O . ALA A 1 195 ? 7.757 -8.207 1.594 1.00 84.50 195 ALA A O 1
ATOM 1515 N N . ASN A 1 196 ? 9.483 -9.381 0.832 1.00 87.06 196 ASN A N 1
ATOM 1516 C CA . ASN A 1 196 ? 10.275 -8.223 0.426 1.00 87.06 196 ASN A CA 1
ATOM 1517 C C . ASN A 1 196 ? 10.341 -8.166 -1.099 1.00 87.06 196 ASN A C 1
ATOM 1519 O O . ASN A 1 196 ? 10.732 -9.152 -1.722 1.00 87.06 196 ASN A O 1
ATOM 1523 N N . ASP A 1 197 ? 10.017 -7.017 -1.677 1.00 93.75 197 ASP A N 1
ATOM 1524 C CA . ASP A 1 197 ? 9.975 -6.779 -3.114 1.00 93.75 197 ASP A CA 1
ATOM 1525 C C . ASP A 1 197 ? 10.924 -5.620 -3.468 1.00 93.75 197 ASP A C 1
ATOM 1527 O O . ASP A 1 197 ? 10.830 -4.528 -2.910 1.00 93.75 197 ASP A O 1
ATOM 1531 N N . PHE A 1 198 ? 11.889 -5.871 -4.360 1.00 96.12 198 PHE A N 1
ATOM 1532 C CA . PHE A 1 198 ? 13.023 -4.978 -4.653 1.00 96.12 198 PHE A CA 1
ATOM 1533 C C . PHE A 1 198 ? 13.370 -4.904 -6.144 1.00 96.12 198 PHE A C 1
ATOM 1535 O O . PHE A 1 198 ? 12.974 -5.772 -6.921 1.00 96.12 198 PHE A O 1
ATOM 1542 N N . TYR A 1 199 ? 14.238 -3.952 -6.517 1.00 96.12 199 TYR A N 1
ATOM 1543 C CA . TYR A 1 199 ? 14.903 -3.874 -7.834 1.00 96.12 199 TYR A CA 1
ATOM 1544 C C . TYR A 1 199 ? 13.927 -3.907 -9.013 1.00 96.12 199 TYR A C 1
ATOM 1546 O O . TYR A 1 199 ? 14.130 -4.626 -9.994 1.00 96.12 199 TYR A O 1
ATOM 1554 N N . PHE A 1 200 ? 12.851 -3.137 -8.900 1.00 97.06 200 PHE A N 1
ATOM 1555 C CA . PHE A 1 200 ? 11.859 -3.025 -9.953 1.00 97.06 200 PHE A CA 1
ATOM 1556 C C . PHE A 1 200 ? 12.425 -2.303 -11.181 1.00 97.06 200 PHE A C 1
ATOM 1558 O O . PHE A 1 200 ? 13.049 -1.252 -11.068 1.00 97.06 200 PHE A O 1
ATOM 1565 N N . THR A 1 201 ? 12.187 -2.863 -12.363 1.00 93.88 201 THR A N 1
ATOM 1566 C CA . THR A 1 201 ? 12.582 -2.301 -13.659 1.00 93.88 201 THR A CA 1
ATOM 1567 C C . THR A 1 201 ? 11.511 -2.604 -14.696 1.00 93.88 201 THR A C 1
ATOM 1569 O O . THR A 1 201 ? 10.831 -3.627 -14.605 1.00 93.88 201 THR A O 1
ATOM 1572 N N . MET A 1 202 ? 11.380 -1.746 -15.706 1.00 91.75 202 MET A N 1
ATOM 1573 C CA . MET A 1 202 ? 10.472 -1.972 -16.831 1.00 91.75 202 MET A CA 1
ATOM 1574 C C . MET A 1 202 ? 11.056 -1.467 -18.150 1.00 91.75 202 MET A C 1
ATOM 1576 O O . MET A 1 202 ? 11.958 -0.626 -18.165 1.00 91.75 202 MET A O 1
ATOM 1580 N N . ASP A 1 203 ? 10.539 -2.001 -19.252 1.00 84.06 203 ASP A N 1
ATOM 1581 C CA . ASP A 1 203 ? 10.786 -1.492 -20.594 1.00 84.06 203 ASP A CA 1
ATOM 1582 C C . ASP A 1 203 ? 10.130 -0.121 -20.807 1.00 84.06 203 ASP A C 1
ATOM 1584 O O . ASP A 1 203 ? 9.306 0.327 -20.018 1.00 84.06 203 ASP A O 1
ATOM 1588 N N . ALA A 1 204 ? 10.491 0.559 -21.897 1.00 81.00 204 ALA A N 1
ATOM 1589 C CA . ALA A 1 204 ? 9.968 1.892 -22.189 1.00 81.00 204 ALA A CA 1
ATOM 1590 C C . ALA A 1 204 ? 8.454 1.920 -22.483 1.00 81.00 204 ALA A C 1
ATOM 1592 O O . ALA A 1 204 ? 7.838 2.981 -22.422 1.00 81.00 204 ALA A O 1
ATOM 1593 N N . ALA A 1 205 ? 7.852 0.780 -22.834 1.00 74.94 205 ALA A N 1
ATOM 1594 C CA . ALA A 1 205 ? 6.404 0.683 -22.998 1.00 74.94 205 ALA A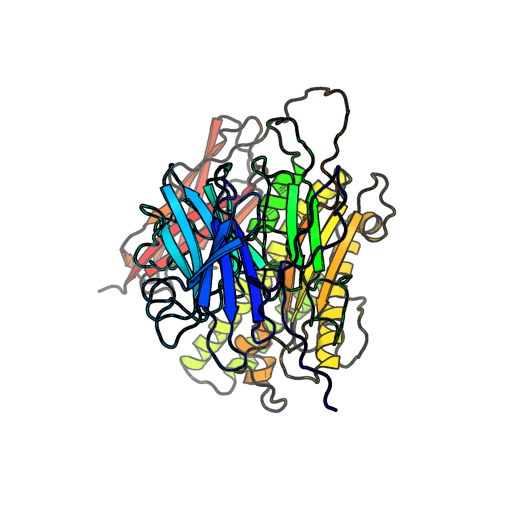 CA 1
ATOM 1595 C C . ALA A 1 205 ? 5.687 0.578 -21.640 1.00 74.94 205 ALA A C 1
ATOM 1597 O O . ALA A 1 205 ? 4.477 0.768 -21.565 1.00 74.94 205 ALA A O 1
ATOM 1598 N N . GLY A 1 206 ? 6.430 0.269 -20.575 1.00 83.25 206 GLY A N 1
ATOM 1599 C CA . GLY A 1 206 ? 5.902 -0.068 -19.265 1.00 83.25 206 GLY A CA 1
ATOM 1600 C C . GLY A 1 206 ? 5.119 -1.375 -19.243 1.00 83.25 206 GLY A C 1
ATOM 1601 O O . GLY A 1 206 ? 4.348 -1.600 -18.315 1.00 83.25 206 GLY A O 1
ATOM 1602 N N . LEU A 1 207 ? 5.300 -2.234 -20.250 1.00 80.56 207 LEU A N 1
ATOM 1603 C CA . LEU A 1 207 ? 4.527 -3.463 -20.410 1.00 80.56 207 LEU A CA 1
ATOM 1604 C C . LEU A 1 207 ? 5.280 -4.688 -19.913 1.00 80.56 207 LEU A C 1
ATOM 1606 O O . LEU A 1 207 ? 4.654 -5.621 -19.427 1.00 80.56 207 LEU A O 1
ATOM 1610 N N . ASN A 1 208 ? 6.607 -4.708 -19.994 1.00 84.25 208 ASN A N 1
ATOM 1611 C CA . ASN A 1 208 ? 7.406 -5.838 -19.532 1.00 84.25 208 ASN A CA 1
ATOM 1612 C C . ASN A 1 208 ? 8.471 -5.360 -18.557 1.00 84.25 208 ASN A C 1
ATOM 1614 O O . ASN A 1 208 ? 9.020 -4.271 -18.707 1.00 84.25 208 ASN A O 1
ATOM 1618 N N . GLY A 1 209 ? 8.817 -6.192 -17.582 1.00 91.06 209 GLY A N 1
ATOM 1619 C CA . GLY A 1 209 ? 9.853 -5.825 -16.630 1.00 91.06 209 GLY A CA 1
ATOM 1620 C C . GLY A 1 209 ? 10.205 -6.916 -15.640 1.00 91.06 209 GLY A C 1
ATOM 1621 O O . GLY A 1 209 ? 9.718 -8.047 -15.726 1.00 91.06 209 GLY A O 1
ATOM 1622 N N . TYR A 1 210 ? 11.077 -6.560 -14.702 1.00 92.88 210 TYR A N 1
ATOM 1623 C CA . TYR A 1 210 ? 11.632 -7.473 -13.714 1.00 92.88 210 TYR A CA 1
ATOM 1624 C C . TYR A 1 210 ? 11.630 -6.845 -12.329 1.00 92.88 210 TYR A C 1
ATOM 1626 O O . TYR A 1 210 ? 11.743 -5.631 -12.185 1.00 92.88 210 TYR A O 1
ATOM 1634 N N . PHE A 1 211 ? 11.551 -7.690 -11.315 1.00 95.31 211 PHE A N 1
ATOM 1635 C CA . PHE A 1 211 ? 11.776 -7.331 -9.921 1.00 95.31 211 PHE A CA 1
ATOM 1636 C C . PHE A 1 211 ? 12.329 -8.554 -9.190 1.00 95.31 211 PHE A C 1
ATOM 1638 O O . PHE A 1 211 ? 12.347 -9.660 -9.734 1.00 95.31 211 PHE A O 1
ATOM 1645 N N . THR A 1 212 ? 12.785 -8.378 -7.957 1.00 94.19 212 THR A N 1
ATOM 1646 C CA . THR A 1 212 ? 13.244 -9.492 -7.123 1.00 94.19 212 THR A CA 1
ATOM 1647 C C . THR A 1 212 ? 12.408 -9.616 -5.868 1.00 94.19 212 THR A C 1
ATOM 1649 O O . THR A 1 212 ? 11.950 -8.606 -5.338 1.00 94.19 212 THR A O 1
ATOM 1652 N N . SER A 1 213 ? 12.208 -10.844 -5.398 1.00 92.81 213 SER A N 1
ATOM 1653 C CA . SER A 1 213 ? 11.386 -11.092 -4.219 1.00 92.81 213 SER A CA 1
ATOM 1654 C C . SER A 1 213 ? 11.761 -12.381 -3.501 1.00 92.81 213 SER A C 1
ATOM 1656 O O . SER A 1 213 ? 12.106 -13.372 -4.148 1.00 92.81 213 SER A O 1
ATOM 1658 N N . ASN A 1 214 ? 11.629 -12.399 -2.175 1.00 88.00 214 ASN A N 1
ATOM 1659 C CA . ASN A 1 214 ? 11.677 -13.618 -1.357 1.00 88.00 214 ASN A CA 1
ATOM 1660 C C . ASN A 1 214 ? 10.270 -14.189 -1.083 1.00 88.00 214 ASN A C 1
ATOM 1662 O O . ASN A 1 214 ? 10.059 -14.909 -0.106 1.00 88.00 214 ASN A O 1
ATOM 1666 N N . ARG A 1 215 ? 9.281 -13.865 -1.930 1.00 86.88 215 ARG A N 1
ATOM 1667 C CA . ARG A 1 215 ? 7.935 -14.454 -1.869 1.00 86.88 215 ARG A CA 1
ATOM 1668 C C . ARG A 1 215 ? 7.967 -15.980 -1.949 1.00 86.88 215 ARG A C 1
ATOM 1670 O O . ARG A 1 215 ? 8.860 -16.586 -2.542 1.00 86.88 215 ARG A O 1
ATOM 1677 N N . LYS A 1 216 ? 6.924 -16.607 -1.399 1.00 81.38 216 LYS A N 1
ATOM 1678 C CA . LYS A 1 216 ? 6.742 -18.063 -1.428 1.00 81.38 216 LYS A CA 1
ATOM 1679 C C . LYS A 1 216 ? 6.866 -18.596 -2.860 1.00 81.38 216 LYS A C 1
ATOM 1681 O O . LYS A 1 216 ? 6.097 -18.204 -3.733 1.00 81.38 216 LYS A O 1
ATOM 1686 N N . GLY A 1 217 ? 7.798 -19.526 -3.057 1.00 76.81 217 GLY A N 1
ATOM 1687 C CA . GLY A 1 217 ? 8.172 -20.050 -4.373 1.00 76.81 217 GLY A CA 1
ATOM 1688 C C . GLY A 1 217 ? 9.598 -19.681 -4.785 1.00 76.81 217 GLY A C 1
ATOM 1689 O O . GLY A 1 217 ? 10.138 -20.359 -5.652 1.00 76.81 217 GLY A O 1
ATOM 1690 N N . ALA A 1 218 ? 10.210 -18.687 -4.128 1.00 81.69 218 ALA A N 1
ATOM 1691 C CA . ALA A 1 218 ? 11.620 -18.370 -4.307 1.00 81.69 218 ALA A CA 1
ATOM 1692 C C . ALA A 1 218 ? 12.536 -19.512 -3.824 1.00 81.69 218 ALA A C 1
ATOM 1694 O O . ALA A 1 218 ? 12.216 -20.223 -2.864 1.00 81.69 218 ALA A O 1
ATOM 1695 N N . MET A 1 219 ? 13.691 -19.678 -4.468 1.00 76.50 219 MET A N 1
ATOM 1696 C CA . MET A 1 219 ? 14.729 -20.614 -4.057 1.00 76.50 219 MET A CA 1
ATOM 1697 C C . MET A 1 219 ? 15.349 -20.184 -2.724 1.00 76.50 219 MET A C 1
ATOM 1699 O O . MET A 1 219 ? 15.869 -19.081 -2.567 1.00 76.50 219 MET A O 1
ATOM 1703 N N . VAL A 1 220 ? 15.327 -21.095 -1.753 1.00 70.69 220 VAL A N 1
ATOM 1704 C CA . VAL A 1 220 ? 15.819 -20.860 -0.393 1.00 70.69 220 VAL A CA 1
ATOM 1705 C C . VAL A 1 220 ? 17.142 -21.591 -0.184 1.00 70.69 220 VAL A C 1
ATOM 1707 O O . VAL A 1 220 ? 17.198 -22.812 -0.323 1.00 70.69 220 VAL A O 1
ATOM 1710 N N . LEU A 1 221 ? 18.193 -20.853 0.188 1.00 65.12 221 LEU A N 1
ATOM 1711 C CA . LEU A 1 221 ? 19.487 -21.429 0.580 1.00 65.12 221 LEU A CA 1
ATOM 1712 C C . LEU A 1 221 ? 19.580 -21.654 2.099 1.00 65.12 221 LEU A C 1
ATOM 1714 O O . LEU A 1 221 ? 20.016 -22.718 2.529 1.00 65.12 221 LEU A O 1
ATOM 1718 N N . GLU A 1 222 ? 19.121 -20.694 2.912 1.00 57.19 222 GLU A N 1
ATOM 1719 C CA . GLU A 1 222 ? 19.170 -20.736 4.384 1.00 57.19 222 GLU A CA 1
ATOM 1720 C C . GLU A 1 222 ? 17.908 -20.113 5.026 1.00 57.19 222 GLU A C 1
ATOM 1722 O O . GLU A 1 222 ? 17.921 -18.985 5.508 1.00 57.19 222 GLU A O 1
ATOM 1727 N N . GLY A 1 223 ? 16.796 -20.856 5.064 1.00 53.59 223 GLY A N 1
ATOM 1728 C CA . GLY A 1 223 ? 15.543 -20.427 5.712 1.00 53.59 223 GLY A CA 1
ATOM 1729 C C . GLY A 1 223 ? 14.606 -19.604 4.817 1.00 53.59 223 GLY A C 1
ATOM 1730 O O . GLY A 1 223 ? 15.039 -18.944 3.878 1.00 53.59 223 GLY A O 1
ATOM 1731 N N . GLU A 1 224 ? 13.298 -19.654 5.098 1.00 53.72 224 GLU A N 1
ATOM 1732 C CA . GLU A 1 224 ? 12.225 -19.246 4.163 1.00 53.72 224 GLU A CA 1
ATOM 1733 C C . GLU A 1 224 ? 12.286 -17.790 3.658 1.00 53.72 224 GLU A C 1
ATOM 1735 O O . GLU A 1 224 ? 11.628 -17.473 2.674 1.00 53.72 224 GLU A O 1
ATOM 1740 N N . THR A 1 225 ? 13.077 -16.911 4.281 1.00 55.03 225 THR A N 1
ATOM 1741 C CA . THR A 1 225 ? 13.144 -15.476 3.954 1.00 55.03 225 THR A CA 1
ATOM 1742 C C . THR A 1 225 ? 14.527 -14.985 3.509 1.00 55.03 225 THR A C 1
ATOM 1744 O O . THR A 1 225 ? 14.685 -13.780 3.315 1.00 55.03 225 THR A O 1
ATOM 1747 N N . CYS A 1 226 ? 15.535 -15.857 3.369 1.00 58.81 226 CYS A N 1
ATOM 1748 C CA . CYS A 1 226 ? 16.929 -15.426 3.153 1.00 58.81 226 CYS A CA 1
ATOM 1749 C C . CYS A 1 226 ? 17.200 -14.772 1.801 1.00 58.81 226 CYS A C 1
ATOM 1751 O O . CYS A 1 226 ? 18.112 -13.957 1.679 1.00 58.81 226 CYS A O 1
ATOM 1753 N N . CYS A 1 227 ? 16.483 -15.215 0.773 1.00 79.38 227 CYS A N 1
ATOM 1754 C CA . CYS A 1 227 ? 17.004 -15.200 -0.580 1.00 79.38 227 CYS A CA 1
ATOM 1755 C C . CYS A 1 227 ? 15.926 -14.717 -1.546 1.00 79.38 227 CYS A C 1
ATOM 1757 O O . CYS A 1 227 ? 14.777 -15.148 -1.462 1.00 79.38 227 CYS A O 1
ATOM 1759 N N . ASN A 1 228 ? 16.309 -13.808 -2.442 1.00 86.94 228 ASN A N 1
ATOM 1760 C CA . ASN A 1 228 ? 15.417 -13.272 -3.460 1.00 86.94 228 ASN A CA 1
ATOM 1761 C C . ASN A 1 228 ? 15.639 -14.005 -4.784 1.00 86.94 228 ASN A C 1
ATOM 1763 O O . ASN A 1 228 ? 16.785 -14.180 -5.198 1.00 86.94 228 ASN A O 1
ATOM 1767 N N . ASP A 1 229 ? 14.549 -14.329 -5.473 1.00 90.00 229 ASP A N 1
ATOM 1768 C CA . ASP A 1 229 ? 14.570 -14.740 -6.878 1.00 90.00 229 ASP A CA 1
ATOM 1769 C C . ASP A 1 229 ? 14.203 -13.574 -7.796 1.00 90.00 229 ASP A C 1
ATOM 1771 O O . ASP A 1 229 ? 13.608 -12.588 -7.357 1.00 90.00 229 ASP A O 1
ATOM 1775 N N . ILE A 1 230 ? 14.546 -13.700 -9.080 1.00 89.88 230 ILE A N 1
ATOM 1776 C CA . ILE A 1 230 ? 14.177 -12.747 -10.131 1.00 89.88 230 ILE A CA 1
ATOM 1777 C C . ILE A 1 230 ? 12.834 -13.167 -10.730 1.00 89.88 230 ILE A C 1
ATOM 1779 O O . ILE A 1 230 ? 12.686 -14.273 -11.249 1.00 89.88 230 ILE A O 1
ATOM 1783 N N . TYR A 1 231 ? 11.872 -12.253 -10.715 1.00 90.50 231 TYR A N 1
ATOM 1784 C CA . TYR A 1 231 ? 10.552 -12.420 -11.303 1.00 90.50 231 TYR A CA 1
ATOM 1785 C C . TYR A 1 231 ? 10.408 -11.509 -12.516 1.00 90.50 231 TYR A C 1
ATOM 1787 O O . TYR A 1 231 ? 10.909 -10.385 -12.527 1.00 90.50 231 TYR A O 1
ATOM 1795 N N . ARG A 1 232 ? 9.690 -11.989 -13.533 1.00 89.00 232 ARG A N 1
ATOM 1796 C CA . ARG A 1 232 ? 9.296 -11.200 -14.703 1.00 89.00 232 ARG A CA 1
ATOM 1797 C C . ARG A 1 232 ? 7.805 -10.906 -14.636 1.00 89.00 232 ARG A C 1
ATOM 1799 O O . ARG A 1 232 ? 7.024 -11.812 -14.345 1.00 89.00 232 ARG A O 1
ATOM 1806 N N . PHE A 1 233 ? 7.413 -9.687 -14.983 1.00 86.25 233 PHE A N 1
ATOM 1807 C CA . PHE A 1 233 ? 6.019 -9.347 -15.243 1.00 86.25 233 PHE A CA 1
ATOM 1808 C C . PHE A 1 233 ? 5.813 -8.960 -16.705 1.00 86.25 233 PHE A C 1
ATOM 1810 O O . PHE A 1 233 ? 6.735 -8.511 -17.391 1.00 86.25 233 PHE A O 1
ATOM 1817 N N . LYS A 1 234 ? 4.578 -9.159 -17.160 1.00 83.56 234 LYS A N 1
ATOM 1818 C CA . LYS A 1 234 ? 4.080 -8.714 -18.453 1.00 83.56 234 LYS A CA 1
ATOM 1819 C C . LYS A 1 234 ? 2.659 -8.208 -18.257 1.00 83.56 234 LYS A C 1
ATOM 1821 O O . LYS A 1 234 ? 1.777 -8.995 -17.913 1.00 83.56 234 LYS A O 1
ATOM 1826 N N . TYR A 1 235 ? 2.450 -6.914 -18.448 1.00 70.69 235 TYR A N 1
ATOM 1827 C CA . TYR A 1 235 ? 1.124 -6.361 -18.642 1.00 70.69 235 TYR A CA 1
ATOM 1828 C C . TYR A 1 235 ? 0.629 -6.762 -20.035 1.00 70.69 235 TYR A C 1
ATOM 1830 O O . TYR A 1 235 ? 1.422 -6.795 -20.982 1.00 70.69 235 TYR A O 1
ATOM 1838 N N . PRO A 1 236 ? -0.654 -7.129 -20.177 1.00 61.25 236 PRO A N 1
ATOM 1839 C CA . PRO A 1 236 ? -1.225 -7.362 -21.494 1.00 61.25 236 PRO A CA 1
ATOM 1840 C C . PRO A 1 236 ? -1.048 -6.097 -22.346 1.00 61.25 236 PRO A C 1
ATOM 1842 O O . PRO A 1 236 ? -1.267 -4.992 -21.856 1.00 61.25 236 PRO A O 1
ATOM 1845 N N . GLU A 1 237 ? -0.630 -6.262 -23.605 1.00 53.00 237 GLU A N 1
ATOM 1846 C CA . GLU A 1 237 ? -0.699 -5.196 -24.610 1.00 53.00 237 GLU A CA 1
ATOM 1847 C C . GLU A 1 237 ? -2.176 -4.838 -24.785 1.00 53.00 237 GLU A C 1
ATOM 1849 O O . GLU A 1 237 ? -2.910 -5.511 -25.506 1.00 53.00 237 GLU A O 1
ATOM 1854 N N . THR A 1 238 ? -2.653 -3.836 -24.059 1.00 48.31 238 THR A N 1
ATOM 1855 C CA . THR A 1 238 ? -3.992 -3.302 -24.265 1.00 48.31 238 THR A CA 1
ATOM 1856 C C . THR A 1 238 ? -3.923 -2.242 -25.353 1.00 48.31 238 THR A C 1
ATOM 1858 O O . THR A 1 238 ? -3.263 -1.213 -25.201 1.00 48.31 238 THR A O 1
ATOM 1861 N N . GLU A 1 239 ? -4.651 -2.465 -26.451 1.00 41.81 239 GLU A N 1
ATOM 1862 C CA . GLU A 1 239 ? -5.197 -1.338 -27.203 1.00 41.81 239 GLU A CA 1
ATOM 1863 C C . GLU A 1 239 ? -5.950 -0.466 -26.196 1.00 41.81 239 GLU A C 1
ATOM 1865 O O . GLU A 1 239 ? -6.745 -0.972 -25.399 1.00 41.81 239 GLU A O 1
ATOM 1870 N N . VAL A 1 240 ? -5.635 0.828 -26.172 1.00 38.50 240 VAL A N 1
ATOM 1871 C CA . VAL A 1 240 ? -6.281 1.803 -25.295 1.00 38.50 240 VAL A CA 1
ATOM 1872 C C . VAL A 1 240 ? -7.738 1.921 -25.731 1.00 38.50 240 VAL A C 1
ATOM 1874 O O . VAL A 1 240 ? -8.100 2.774 -26.535 1.00 38.50 240 VAL A O 1
ATOM 1877 N N . VAL A 1 241 ? -8.581 1.030 -25.222 1.00 38.72 241 VAL A N 1
ATOM 1878 C CA . VAL A 1 241 ? -10.008 1.281 -25.131 1.00 38.72 241 VAL A CA 1
ATOM 1879 C C . VAL A 1 241 ? -10.160 2.166 -23.904 1.00 38.72 241 VAL A C 1
ATOM 1881 O O . VAL A 1 241 ? -9.835 1.757 -22.790 1.00 38.72 241 VAL A O 1
ATOM 1884 N N . ASP A 1 242 ? -10.614 3.396 -24.123 1.00 40.09 242 ASP A N 1
ATOM 1885 C CA . ASP A 1 242 ? -10.821 4.466 -23.134 1.00 40.09 242 ASP A CA 1
ATOM 1886 C C . ASP A 1 242 ? -11.940 4.151 -22.111 1.00 40.09 242 ASP A C 1
ATOM 1888 O O . ASP A 1 242 ? -12.651 5.010 -21.598 1.00 40.09 242 ASP A O 1
ATOM 1892 N N . THR A 1 243 ? -12.133 2.872 -21.804 1.00 50.84 243 THR A N 1
ATOM 1893 C CA . THR A 1 243 ? -13.080 2.372 -20.820 1.00 50.84 243 THR A CA 1
ATOM 1894 C C . THR A 1 243 ? -12.438 1.184 -20.112 1.00 50.84 243 THR A C 1
ATOM 1896 O O . THR A 1 243 ? -12.680 0.031 -20.466 1.00 50.84 243 THR A O 1
ATOM 1899 N N . LEU A 1 244 ? -11.606 1.443 -19.093 1.00 53.44 244 LEU A N 1
ATOM 1900 C CA . LEU A 1 244 ? -11.282 0.400 -18.111 1.00 53.44 244 LEU A CA 1
ATOM 1901 C C . LEU A 1 244 ? -12.598 -0.267 -17.674 1.00 53.44 244 LEU A C 1
ATOM 1903 O O . LEU A 1 244 ? -13.533 0.478 -17.345 1.00 53.44 244 LEU A O 1
ATOM 1907 N N . PRO A 1 245 ? -12.686 -1.613 -17.651 1.00 67.75 245 PRO A N 1
ATOM 1908 C CA . PRO A 1 245 ? -13.881 -2.299 -17.183 1.00 67.75 245 PRO A CA 1
ATOM 1909 C C . PRO A 1 245 ? -14.299 -1.745 -15.822 1.00 67.75 245 PRO A C 1
ATOM 1911 O O . PRO A 1 245 ? -13.443 -1.505 -14.964 1.00 67.75 245 PRO A O 1
ATOM 1914 N N . LEU A 1 246 ? -15.598 -1.522 -15.620 1.00 66.75 246 LEU A N 1
ATOM 1915 C CA . LEU A 1 246 ? -16.135 -0.898 -14.409 1.00 66.75 246 LEU A CA 1
ATOM 1916 C C . LEU A 1 246 ? -15.611 -1.580 -13.132 1.00 66.75 246 LEU A C 1
ATOM 1918 O O . LEU A 1 246 ? -15.235 -0.894 -12.186 1.00 66.75 246 LEU A O 1
ATOM 1922 N N . ALA A 1 247 ? -15.460 -2.906 -13.147 1.00 69.88 247 ALA A N 1
ATOM 1923 C CA . ALA A 1 247 ? -14.873 -3.668 -12.049 1.00 69.88 247 ALA A CA 1
ATOM 1924 C C . ALA A 1 247 ? -13.435 -3.253 -11.692 1.00 69.88 247 ALA A C 1
ATOM 1926 O O . ALA A 1 247 ? -13.105 -3.193 -10.512 1.00 69.88 247 ALA A O 1
ATOM 1927 N N . VAL A 1 248 ? -12.589 -2.910 -12.672 1.00 71.38 248 VAL A N 1
ATOM 1928 C CA . VAL A 1 248 ? -11.223 -2.416 -12.414 1.00 71.38 248 VAL A CA 1
ATOM 1929 C C . VAL A 1 248 ? -11.278 -1.079 -11.684 1.00 71.38 248 VAL A C 1
ATOM 1931 O O . VAL A 1 248 ? -10.599 -0.911 -10.675 1.00 71.38 248 VAL A O 1
ATOM 1934 N N . LYS A 1 249 ? -12.140 -0.157 -12.136 1.00 71.25 249 LYS A N 1
ATOM 1935 C CA . LYS A 1 249 ? -12.354 1.129 -11.454 1.00 71.25 249 LYS A CA 1
ATOM 1936 C C . LYS A 1 249 ? -12.905 0.920 -10.042 1.00 71.25 249 LYS A C 1
ATOM 1938 O O . LYS A 1 249 ? -12.452 1.568 -9.112 1.00 71.25 249 LYS A O 1
ATOM 1943 N N . MET A 1 250 ? -13.847 -0.003 -9.860 1.00 75.62 250 MET A N 1
ATOM 1944 C CA . MET A 1 250 ? -14.428 -0.310 -8.549 1.00 75.62 250 MET A CA 1
ATOM 1945 C C . MET A 1 250 ? -13.409 -0.922 -7.585 1.00 75.62 250 MET A C 1
ATOM 1947 O O . MET A 1 250 ? -13.424 -0.580 -6.405 1.00 75.62 250 MET A O 1
ATOM 1951 N N . VAL A 1 251 ? -12.518 -1.796 -8.062 1.00 74.94 251 VAL A N 1
ATOM 1952 C CA . VAL A 1 251 ? -11.435 -2.355 -7.240 1.00 74.94 251 VAL A CA 1
ATOM 1953 C C . VAL A 1 251 ? -10.388 -1.297 -6.898 1.00 74.94 251 VAL A C 1
ATOM 1955 O O . VAL A 1 251 ? -9.977 -1.227 -5.743 1.00 74.94 251 VAL A O 1
ATOM 1958 N N . ASP A 1 252 ? -9.997 -0.448 -7.852 1.00 69.12 252 ASP A N 1
ATOM 1959 C CA . ASP A 1 252 ? -9.109 0.692 -7.587 1.00 69.12 252 ASP A CA 1
ATOM 1960 C C . ASP A 1 252 ? -9.710 1.633 -6.533 1.00 69.12 252 ASP A C 1
ATOM 1962 O O . ASP A 1 252 ? -9.072 1.953 -5.530 1.00 69.12 252 ASP A O 1
ATOM 1966 N N . GLU A 1 253 ? -10.987 1.988 -6.692 1.00 71.44 253 GLU A N 1
ATOM 1967 C CA . GLU A 1 253 ? -11.716 2.778 -5.705 1.00 71.44 253 GLU A CA 1
ATOM 1968 C C . GLU A 1 253 ? -11.747 2.089 -4.342 1.00 71.44 253 GLU A C 1
ATOM 1970 O O . GLU A 1 253 ? -11.442 2.734 -3.348 1.00 71.44 253 GLU A O 1
ATOM 1975 N N . LEU A 1 254 ? -12.048 0.788 -4.258 1.00 74.19 254 LEU A N 1
ATOM 1976 C CA . LEU A 1 254 ? -12.022 0.062 -2.985 1.00 74.19 254 LEU A CA 1
ATOM 1977 C C . LEU A 1 254 ? -10.646 0.090 -2.316 1.00 74.19 254 LEU A C 1
ATOM 1979 O O . LEU A 1 254 ? -10.575 0.285 -1.101 1.00 74.19 254 LEU A O 1
ATOM 1983 N N . ASN A 1 255 ? -9.572 -0.069 -3.091 1.00 70.12 255 ASN A N 1
ATOM 1984 C CA . ASN A 1 255 ? -8.207 -0.058 -2.574 1.00 70.12 255 ASN A CA 1
ATOM 1985 C C . ASN A 1 255 ? -7.821 1.295 -1.952 1.00 70.12 255 ASN A C 1
ATOM 1987 O O . ASN A 1 255 ? -7.105 1.303 -0.952 1.00 70.12 255 ASN A O 1
ATOM 1991 N N . LYS A 1 256 ? -8.363 2.422 -2.440 1.00 69.25 256 LYS A N 1
ATOM 1992 C CA . LYS A 1 256 ? -8.154 3.760 -1.839 1.00 69.25 256 LYS A CA 1
ATOM 1993 C C . LYS A 1 256 ? -8.690 3.886 -0.410 1.00 69.25 256 LYS A C 1
ATOM 1995 O O . LYS A 1 256 ? -8.275 4.781 0.321 1.00 69.25 256 LYS A O 1
ATOM 2000 N N . TRP A 1 257 ? -9.614 3.013 -0.009 1.00 69.50 257 TRP A N 1
ATOM 2001 C CA . TRP A 1 257 ? -10.240 3.030 1.318 1.00 69.50 257 TRP A CA 1
ATOM 2002 C C . TRP A 1 257 ? -9.709 1.944 2.256 1.00 69.50 257 TRP A C 1
ATOM 2004 O O . TRP A 1 257 ? -10.222 1.794 3.366 1.00 69.50 257 TRP A O 1
ATOM 2014 N N . LEU A 1 258 ? -8.696 1.187 1.832 1.00 72.88 258 LEU A N 1
ATOM 2015 C CA . LEU A 1 258 ? -8.031 0.213 2.688 1.00 72.88 258 LEU A CA 1
ATOM 2016 C C . LEU A 1 258 ? -7.051 0.909 3.657 1.00 72.88 258 LEU A C 1
ATOM 2018 O O . LEU A 1 258 ? -6.501 1.961 3.330 1.00 72.88 258 LEU A O 1
ATOM 2022 N N . PRO A 1 259 ? -6.808 0.332 4.849 1.00 83.62 259 PRO A N 1
ATOM 2023 C CA . PRO A 1 259 ? -7.356 -0.934 5.328 1.00 83.62 259 PRO A CA 1
ATOM 2024 C C . PRO A 1 259 ? -8.803 -0.839 5.838 1.00 83.62 259 PRO A C 1
ATOM 2026 O O . PRO A 1 259 ? -9.173 0.109 6.530 1.00 83.62 259 PRO A O 1
ATOM 2029 N N . VAL A 1 260 ? -9.600 -1.888 5.594 1.00 90.38 260 VAL A N 1
ATOM 2030 C CA . VAL A 1 260 ? -10.846 -2.112 6.351 1.00 90.38 260 VAL A CA 1
ATOM 2031 C C . VAL A 1 260 ? -10.489 -2.833 7.646 1.00 90.38 260 VAL A C 1
ATOM 2033 O O . VAL A 1 260 ? -10.179 -4.029 7.633 1.00 90.38 260 VAL A O 1
ATOM 2036 N N . THR A 1 261 ? -10.527 -2.106 8.761 1.00 93.94 261 THR A N 1
ATOM 2037 C CA . THR A 1 261 ? -10.091 -2.601 10.073 1.00 93.94 261 THR A CA 1
ATOM 2038 C C . THR A 1 261 ? -11.259 -3.078 10.923 1.00 93.94 261 THR A C 1
ATOM 2040 O O . THR A 1 261 ? -12.194 -2.337 11.200 1.00 93.94 261 THR A O 1
ATOM 2043 N N . LEU A 1 262 ? -11.174 -4.314 11.402 1.00 98.38 262 LEU A N 1
ATOM 2044 C CA . LEU A 1 262 ? -12.244 -5.021 12.093 1.00 98.38 262 LEU A CA 1
ATOM 2045 C C . LEU A 1 262 ? -11.777 -5.466 13.473 1.00 98.38 262 LEU A C 1
ATOM 2047 O O . LEU A 1 262 ? -10.887 -6.307 13.588 1.00 98.38 262 LEU A O 1
ATOM 2051 N N . TYR A 1 263 ? -12.381 -4.909 14.521 1.00 98.38 263 TYR A N 1
ATOM 2052 C CA . TYR A 1 263 ? -11.954 -5.118 15.905 1.00 98.38 263 TYR A CA 1
ATOM 2053 C C . TYR A 1 263 ? -12.732 -6.227 16.619 1.00 98.38 263 TYR A C 1
ATOM 2055 O O . TYR A 1 263 ? -13.871 -6.539 16.262 1.00 98.38 263 TYR A O 1
ATOM 2063 N N . PHE A 1 264 ? -12.112 -6.789 17.659 1.00 98.50 264 PHE A N 1
ATOM 2064 C CA . PHE A 1 264 ? -12.646 -7.882 18.470 1.00 98.50 264 PHE A CA 1
ATOM 2065 C C . PHE A 1 264 ? -12.414 -7.645 19.962 1.00 98.50 264 PHE A C 1
ATOM 2067 O O . PHE A 1 264 ? -11.421 -7.039 20.378 1.00 98.50 264 PHE A O 1
ATOM 2074 N N . HIS A 1 265 ? -13.275 -8.244 20.786 1.00 97.50 265 HIS A N 1
ATOM 2075 C CA . HIS A 1 265 ? -12.981 -8.399 22.204 1.00 97.50 265 HIS A CA 1
ATOM 2076 C C . HIS A 1 265 ? -11.745 -9.296 22.434 1.00 97.50 265 HIS A C 1
ATOM 2078 O O . HIS A 1 265 ? -11.264 -10.012 21.545 1.00 97.50 265 HIS A O 1
ATOM 2084 N N . ASN A 1 266 ? -11.202 -9.240 23.653 1.00 95.38 266 ASN A N 1
ATOM 2085 C CA . ASN A 1 266 ? -10.122 -10.123 24.070 1.00 95.38 266 ASN A CA 1
ATOM 2086 C C . ASN A 1 266 ? -10.501 -11.597 23.909 1.00 95.38 266 ASN A C 1
ATOM 2088 O O . ASN A 1 266 ? -11.595 -11.994 24.285 1.00 95.38 266 ASN A O 1
ATOM 2092 N N . ASP A 1 267 ? -9.554 -12.386 23.399 1.00 94.50 267 ASP A N 1
ATOM 2093 C CA . ASP A 1 267 ? -9.673 -13.838 23.228 1.00 94.50 267 ASP A CA 1
ATOM 2094 C C . ASP A 1 267 ? -10.865 -14.320 22.369 1.00 94.50 267 ASP A C 1
ATOM 2096 O O . ASP A 1 267 ? -11.180 -15.503 22.345 1.00 94.50 267 ASP A O 1
ATOM 2100 N N . GLU A 1 268 ? -11.512 -13.424 21.620 1.00 96.88 268 GLU A N 1
ATOM 2101 C CA . GLU A 1 268 ? -12.625 -13.756 20.725 1.00 96.88 268 GLU A CA 1
ATOM 2102 C C . GLU A 1 268 ? -12.192 -13.741 19.241 1.00 96.88 268 GLU A C 1
ATOM 2104 O O . GLU A 1 268 ? -11.326 -12.934 18.857 1.00 96.88 268 GLU A O 1
ATOM 2109 N N . PRO A 1 269 ? -12.798 -14.587 18.378 1.00 96.81 269 PRO A N 1
ATOM 2110 C CA . PRO A 1 269 ? -13.897 -15.512 18.668 1.00 96.81 269 PRO A CA 1
ATOM 2111 C C . PRO A 1 269 ? -13.439 -16.846 19.279 1.00 96.81 269 PRO A C 1
ATOM 2113 O O . PRO A 1 269 ? -12.373 -17.367 18.934 1.00 96.81 269 PRO A O 1
ATOM 2116 N N . ASN A 1 270 ? -14.317 -17.424 20.106 1.00 96.06 270 ASN A N 1
ATOM 2117 C CA . ASN A 1 270 ? -14.133 -18.696 20.812 1.00 96.06 270 ASN A CA 1
ATOM 2118 C C . ASN A 1 270 ? -12.912 -18.653 21.751 1.00 96.06 270 ASN A C 1
ATOM 2120 O O . ASN A 1 270 ? -11.796 -18.983 21.336 1.00 96.06 270 ASN A O 1
ATOM 2124 N N . PRO A 1 271 ? -13.111 -18.270 23.022 1.00 94.31 271 PRO A N 1
ATOM 2125 C CA . PRO A 1 271 ? -12.015 -18.137 23.966 1.00 94.31 271 PRO A CA 1
ATOM 2126 C C . PRO A 1 271 ? -11.463 -19.496 24.390 1.00 94.31 271 PRO A C 1
ATOM 2128 O O . PRO A 1 271 ? -12.175 -20.504 24.422 1.00 94.31 271 PRO A O 1
ATOM 2131 N N . ARG A 1 272 ? -10.183 -19.509 24.775 1.00 93.56 272 ARG A N 1
ATOM 2132 C CA . ARG A 1 272 ? -9.468 -20.674 25.331 1.00 93.56 272 ARG A CA 1
ATOM 2133 C C . ARG A 1 272 ? -9.467 -21.922 24.436 1.00 93.56 272 ARG A C 1
ATOM 2135 O O . ARG A 1 272 ? -9.522 -23.043 24.939 1.00 93.56 272 ARG A O 1
ATOM 2142 N N . THR A 1 273 ? -9.356 -21.745 23.121 1.00 93.75 273 THR A N 1
ATOM 2143 C CA . THR A 1 273 ? -9.147 -22.848 22.164 1.00 93.75 273 THR A CA 1
ATOM 2144 C C . THR A 1 273 ? -7.937 -22.590 21.267 1.00 93.75 273 THR A C 1
ATOM 2146 O O . THR A 1 273 ? -7.540 -21.448 21.032 1.00 93.75 273 THR A O 1
ATOM 2149 N N . THR A 1 274 ? -7.330 -23.661 20.759 1.00 89.00 274 THR A N 1
ATOM 2150 C CA . THR A 1 274 ? -6.262 -23.624 19.751 1.00 89.00 274 THR A CA 1
ATOM 2151 C C . THR A 1 274 ? -6.780 -23.808 18.326 1.00 89.00 274 THR A C 1
ATOM 2153 O O . THR A 1 274 ? -5.967 -23.815 17.405 1.00 89.00 274 THR A O 1
ATOM 2156 N N . ASP A 1 275 ? -8.095 -23.952 18.134 1.00 91.75 275 ASP A N 1
ATOM 2157 C CA . ASP A 1 275 ? -8.704 -24.073 16.806 1.00 91.75 275 ASP A CA 1
ATOM 2158 C C . ASP A 1 275 ? -8.346 -22.873 15.928 1.00 91.75 275 ASP A C 1
ATOM 2160 O O . ASP A 1 275 ? -8.175 -21.760 16.417 1.00 91.75 275 ASP A O 1
ATOM 2164 N N . THR A 1 276 ? -8.242 -23.072 14.620 1.00 87.69 276 THR A N 1
ATOM 2165 C CA . THR A 1 276 ? -7.928 -21.996 13.663 1.00 87.69 276 THR A CA 1
ATOM 2166 C C . THR A 1 276 ? -9.159 -21.468 12.935 1.00 87.69 276 THR A C 1
ATOM 2168 O O . THR A 1 276 ? -9.069 -20.475 12.222 1.00 87.69 276 THR A O 1
ATOM 2171 N N . ILE A 1 277 ? -10.311 -22.109 13.132 1.00 87.81 277 ILE A N 1
ATOM 2172 C CA . ILE A 1 277 ? -11.585 -21.773 12.499 1.00 87.81 277 ILE A CA 1
ATOM 2173 C C . ILE A 1 277 ? -12.661 -21.524 13.551 1.00 87.81 277 ILE A C 1
ATOM 2175 O O . ILE A 1 277 ? -12.579 -22.011 14.678 1.00 87.81 277 ILE A O 1
ATOM 2179 N N . THR A 1 278 ? -13.693 -20.782 13.169 1.00 96.56 278 THR A N 1
ATOM 2180 C CA . THR A 1 278 ? -14.879 -20.539 13.994 1.00 96.56 278 THR A CA 1
ATOM 2181 C C . THR A 1 278 ? -16.148 -20.761 13.176 1.00 96.56 278 THR A C 1
ATOM 2183 O O . THR A 1 278 ? -16.118 -20.710 11.950 1.00 96.56 278 THR A O 1
ATOM 2186 N N . LYS A 1 279 ? -17.277 -20.993 13.853 1.00 95.50 279 LYS A N 1
ATOM 2187 C CA . LYS A 1 279 ? -18.627 -20.932 13.259 1.00 95.50 279 LYS A CA 1
ATOM 2188 C C . LYS A 1 279 ? -19.286 -19.559 13.435 1.00 95.50 279 LYS A C 1
ATOM 2190 O O . LYS A 1 279 ? -20.406 -19.348 12.985 1.00 95.50 279 LYS A O 1
ATOM 2195 N N . ILE A 1 280 ? -18.640 -18.651 14.162 1.00 97.06 280 ILE A N 1
ATOM 2196 C CA . ILE A 1 280 ? -19.137 -17.299 14.404 1.00 97.06 280 ILE A CA 1
ATOM 2197 C C . ILE A 1 280 ? -18.774 -16.452 13.184 1.00 97.06 280 ILE A C 1
ATOM 2199 O O . ILE A 1 280 ? -17.635 -16.484 12.722 1.00 97.06 280 ILE A O 1
ATOM 2203 N N . ASN A 1 281 ? -19.740 -15.710 12.649 1.00 97.94 281 ASN A N 1
ATOM 2204 C CA . ASN A 1 281 ? -19.484 -14.716 11.611 1.00 97.94 281 ASN A CA 1
ATOM 2205 C C . ASN A 1 281 ? -19.079 -13.369 12.234 1.00 97.94 281 ASN A C 1
ATOM 2207 O O . ASN A 1 281 ? -19.337 -13.118 13.416 1.00 97.94 281 ASN A O 1
ATOM 2211 N N . TYR A 1 282 ? -18.446 -12.494 11.452 1.00 98.44 282 TYR A N 1
ATOM 2212 C CA . TYR A 1 282 ? -17.957 -11.218 11.973 1.00 98.44 282 TYR A CA 1
ATOM 2213 C C . TYR A 1 282 ? -19.076 -10.324 12.527 1.00 98.44 282 TYR A C 1
ATOM 2215 O O . TYR A 1 282 ? -18.888 -9.727 13.579 1.00 98.44 282 TYR A O 1
ATOM 2223 N N . LEU A 1 283 ? -20.263 -10.293 11.910 1.00 98.00 283 LEU A N 1
ATOM 2224 C CA . LEU A 1 283 ? -21.406 -9.518 12.417 1.00 98.00 283 LEU A CA 1
ATOM 2225 C C . LEU A 1 283 ? -21.793 -9.927 13.851 1.00 98.00 283 LEU A C 1
ATOM 2227 O O . LEU A 1 283 ? -22.020 -9.076 14.708 1.00 98.00 283 LEU A O 1
ATOM 2231 N N . LYS A 1 284 ? -21.823 -11.231 14.149 1.00 97.88 284 LYS A N 1
ATOM 2232 C CA . LYS A 1 284 ? -22.087 -11.751 15.501 1.00 97.88 284 LYS A CA 1
ATOM 2233 C C . LYS A 1 284 ? -20.978 -11.352 16.478 1.00 97.88 284 LYS A C 1
ATOM 2235 O O . LYS A 1 284 ? -21.282 -10.950 17.600 1.00 97.88 284 LYS A O 1
ATOM 2240 N N . ALA A 1 285 ? -19.714 -11.436 16.057 1.00 97.94 285 ALA A N 1
ATOM 2241 C CA . ALA A 1 285 ? -18.575 -11.016 16.875 1.00 97.94 285 ALA A CA 1
ATOM 2242 C C . ALA A 1 285 ? -18.602 -9.502 17.163 1.00 97.94 285 ALA A C 1
ATOM 2244 O O . ALA A 1 285 ? -18.438 -9.097 18.312 1.00 97.94 285 ALA A O 1
ATOM 2245 N N . TYR A 1 286 ? -18.880 -8.685 16.144 1.00 98.44 286 TYR A N 1
ATOM 2246 C CA . TYR A 1 286 ? -19.048 -7.236 16.235 1.00 98.44 286 TYR A CA 1
ATOM 2247 C C . TYR A 1 286 ? -20.165 -6.863 17.214 1.00 98.44 286 TYR A C 1
ATOM 2249 O O . TYR A 1 286 ? -19.907 -6.139 18.170 1.00 98.44 286 TYR A O 1
ATOM 2257 N N . ASN A 1 287 ? -21.366 -7.431 17.051 1.00 98.00 287 ASN A N 1
ATOM 2258 C CA . ASN A 1 287 ? -22.505 -7.161 17.936 1.00 98.00 287 ASN A CA 1
ATOM 2259 C C . ASN A 1 287 ? -22.213 -7.549 19.391 1.00 98.00 287 ASN A C 1
ATOM 2261 O O . ASN A 1 287 ? -22.569 -6.827 20.321 1.00 98.00 287 ASN A O 1
ATOM 2265 N N . SER A 1 288 ? -21.546 -8.690 19.602 1.00 97.62 288 SER A N 1
ATOM 2266 C CA . SER A 1 288 ? -21.124 -9.100 20.943 1.00 97.62 288 SER A CA 1
ATOM 2267 C C . SER A 1 288 ? -20.104 -8.133 21.536 1.00 97.62 288 SER A C 1
ATOM 2269 O O . SER A 1 288 ? -20.110 -7.925 22.745 1.00 97.62 288 SER A O 1
ATOM 2271 N N . TYR A 1 289 ? -19.218 -7.567 20.714 1.00 98.19 289 TYR A N 1
ATOM 2272 C CA . TYR A 1 289 ? -18.176 -6.666 21.178 1.00 98.19 289 TYR A CA 1
ATOM 2273 C C . TYR A 1 289 ? -18.717 -5.269 21.500 1.00 98.19 289 TYR A C 1
ATOM 2275 O O . TYR A 1 289 ? -18.435 -4.741 22.574 1.00 98.19 289 TYR A O 1
ATOM 2283 N N . THR A 1 290 ? -19.535 -4.682 20.626 1.00 97.56 290 THR A N 1
ATOM 2284 C CA . THR A 1 290 ? -20.124 -3.348 20.840 1.00 97.56 290 THR A CA 1
ATOM 2285 C C . THR A 1 290 ? -21.071 -3.311 22.037 1.00 97.56 290 THR A C 1
ATOM 2287 O O . THR A 1 290 ? -21.098 -2.318 22.764 1.00 97.56 290 THR A O 1
ATOM 2290 N N . ALA A 1 291 ? -21.743 -4.424 22.351 1.00 98.06 291 ALA A N 1
ATOM 2291 C CA . ALA A 1 291 ? -22.511 -4.573 23.589 1.00 98.06 291 ALA A CA 1
ATOM 2292 C C . ALA A 1 291 ? -21.661 -4.414 24.872 1.00 98.06 291 ALA A C 1
ATOM 2294 O O . ALA A 1 291 ? -22.208 -4.218 25.958 1.00 98.06 291 ALA A O 1
ATOM 2295 N N . MET A 1 292 ? -20.326 -4.474 24.776 1.00 97.75 292 MET A N 1
ATOM 2296 C CA . MET A 1 292 ? -19.405 -4.325 25.906 1.00 97.75 292 MET A CA 1
ATOM 2297 C C . MET A 1 292 ? -18.944 -2.884 26.155 1.00 97.75 292 MET A C 1
ATOM 2299 O O . MET A 1 292 ? -18.165 -2.683 27.087 1.00 97.75 292 MET A O 1
ATOM 2303 N N . VAL A 1 293 ? -19.401 -1.884 25.390 1.00 97.56 293 VAL A N 1
ATOM 2304 C CA . VAL A 1 293 ? -18.921 -0.489 25.511 1.00 97.56 293 VAL A CA 1
ATOM 2305 C C . VAL A 1 293 ? -18.992 0.043 26.950 1.00 97.56 293 VAL A C 1
ATOM 2307 O O . VAL A 1 293 ? -18.000 0.544 27.482 1.00 97.56 293 VAL A O 1
ATOM 2310 N N . GLU A 1 294 ? -20.107 -0.179 27.651 1.00 97.94 294 GLU A N 1
ATOM 2311 C CA . GLU A 1 294 ? -20.266 0.245 29.050 1.00 97.94 294 GLU A CA 1
ATOM 2312 C C . GLU A 1 294 ? -19.378 -0.553 30.016 1.00 97.94 294 GLU A C 1
ATOM 2314 O O . GLU A 1 294 ? -18.907 -0.022 31.025 1.00 97.94 294 GLU A O 1
ATOM 2319 N N . THR A 1 295 ? -19.069 -1.812 29.687 1.00 98.31 295 THR A N 1
ATOM 2320 C CA . THR A 1 295 ? -18.106 -2.612 30.459 1.00 98.31 295 THR A CA 1
ATOM 2321 C C . THR A 1 295 ? -16.697 -2.044 30.304 1.00 98.31 295 THR A C 1
ATOM 2323 O O . THR A 1 295 ? -16.007 -1.857 31.303 1.00 98.31 295 THR A O 1
ATOM 2326 N N . TYR A 1 296 ? -16.282 -1.695 29.084 1.00 98.31 296 TYR A N 1
ATOM 2327 C CA . TYR A 1 296 ? -14.978 -1.078 28.834 1.00 98.31 296 TYR A CA 1
ATOM 2328 C C . TYR A 1 296 ? -14.847 0.277 29.534 1.00 98.31 296 TYR A C 1
ATOM 2330 O O . TYR A 1 296 ? -13.860 0.509 30.233 1.00 98.31 296 TYR A O 1
ATOM 2338 N N . LYS A 1 297 ? -15.870 1.137 29.427 1.00 98.06 297 LYS A N 1
ATOM 2339 C CA . LYS A 1 297 ? -15.914 2.435 30.119 1.00 98.06 297 LYS A CA 1
ATOM 2340 C C . LYS A 1 297 ? -15.745 2.257 31.624 1.00 98.06 297 LYS A C 1
ATOM 2342 O O . LYS A 1 297 ? -14.943 2.957 32.243 1.00 98.06 297 LYS A O 1
ATOM 2347 N N . LYS A 1 298 ? -16.465 1.307 32.226 1.00 97.75 298 LYS A N 1
ATOM 2348 C CA . LYS A 1 298 ? -16.378 1.015 33.661 1.00 97.75 298 LYS A CA 1
ATOM 2349 C C . LYS A 1 298 ? -15.005 0.478 34.073 1.00 97.75 298 LYS A C 1
ATOM 2351 O O . LYS A 1 298 ? -14.424 0.994 35.022 1.00 97.75 298 LYS A O 1
ATOM 2356 N N . GLU A 1 299 ? -14.493 -0.541 33.389 1.00 97.75 299 GLU A N 1
ATOM 2357 C CA . GLU A 1 299 ? -13.246 -1.211 33.778 1.00 97.75 299 GLU A CA 1
ATOM 2358 C C . GLU A 1 299 ? -12.014 -0.330 33.563 1.00 97.75 299 GLU A C 1
ATOM 2360 O O . GLU A 1 299 ? -11.108 -0.322 34.400 1.00 97.75 299 GLU A O 1
ATOM 2365 N N . TYR A 1 300 ? -11.989 0.462 32.487 1.00 96.12 300 TYR A N 1
ATOM 2366 C CA . TYR A 1 300 ? -10.881 1.374 32.223 1.00 96.12 300 TYR A CA 1
ATOM 2367 C C . TYR A 1 300 ? -10.857 2.555 33.208 1.00 96.12 300 TYR A C 1
ATOM 2369 O O . TYR A 1 300 ? -9.790 2.967 33.666 1.00 96.12 300 TYR A O 1
ATOM 2377 N N . SER A 1 301 ? -12.029 3.056 33.616 1.00 96.50 301 SER A N 1
ATOM 2378 C CA . SER A 1 301 ? -12.135 4.209 34.526 1.00 96.50 301 SER A CA 1
ATOM 2379 C C . SER A 1 301 ? -12.104 3.861 36.020 1.00 96.50 301 SER A C 1
ATOM 2381 O O . SER A 1 301 ? -12.100 4.770 36.846 1.00 96.50 301 SER A O 1
ATOM 2383 N N . LYS A 1 302 ? -12.061 2.575 36.399 1.00 94.88 302 LYS A N 1
ATOM 2384 C CA . LYS A 1 302 ? -12.361 2.114 37.771 1.00 94.88 302 LYS A CA 1
ATOM 2385 C C . LYS A 1 302 ? -11.510 2.729 38.895 1.00 94.88 302 LYS A C 1
ATOM 2387 O O . LYS A 1 302 ? -12.013 2.899 40.002 1.00 94.88 302 LYS A O 1
ATOM 2392 N N . ASP A 1 303 ? -10.253 3.070 38.611 1.00 93.94 303 ASP A N 1
ATOM 2393 C CA . ASP A 1 303 ? -9.316 3.646 39.594 1.00 93.94 303 ASP A CA 1
ATOM 2394 C C . ASP A 1 303 ? -9.105 5.158 39.401 1.00 93.94 303 ASP A C 1
ATOM 2396 O O . ASP A 1 303 ? -8.324 5.773 40.124 1.00 93.94 303 ASP A O 1
ATOM 2400 N N . LEU A 1 304 ? -9.774 5.755 38.409 1.00 94.62 304 LEU A N 1
ATOM 2401 C CA . LEU A 1 304 ? -9.683 7.177 38.084 1.00 94.62 304 LEU A CA 1
ATOM 2402 C C . LEU A 1 304 ? -10.795 7.955 38.795 1.00 94.62 304 LEU A C 1
ATOM 2404 O O . LEU A 1 304 ? -11.846 7.407 39.138 1.00 94.62 304 LEU A O 1
ATOM 2408 N N . LYS A 1 305 ? -10.581 9.254 39.022 1.00 94.62 305 LYS A N 1
ATOM 2409 C CA . LYS A 1 305 ? -11.557 10.128 39.690 1.00 94.62 305 LYS A CA 1
ATOM 2410 C C . LYS A 1 305 ? -11.681 11.467 38.979 1.00 94.62 305 LYS A C 1
ATOM 2412 O O . LYS A 1 305 ? -10.761 11.908 38.303 1.00 94.62 305 LYS A O 1
ATOM 2417 N N . GLY A 1 306 ? -12.818 12.132 39.184 1.00 94.50 306 GLY A N 1
ATOM 2418 C CA . GLY A 1 306 ? -13.064 13.467 38.641 1.00 94.50 306 GLY A CA 1
ATOM 2419 C C . GLY A 1 306 ? -12.921 13.498 37.120 1.00 94.50 306 GLY A C 1
ATOM 2420 O O . GLY A 1 306 ? -13.455 12.629 36.434 1.00 94.50 306 GLY A O 1
ATOM 2421 N N . GLN A 1 307 ? -12.184 14.489 36.625 1.00 90.06 307 GLN A N 1
ATOM 2422 C CA . GLN A 1 307 ? -12.004 14.746 35.199 1.00 90.06 307 GLN A CA 1
ATOM 2423 C C . GLN A 1 307 ? -11.332 13.578 34.457 1.00 90.06 307 GLN A C 1
ATOM 2425 O O . GLN A 1 307 ? -11.809 13.173 33.403 1.00 90.06 307 GLN A O 1
ATOM 2430 N N . GLU A 1 308 ? -10.314 12.951 35.050 1.00 90.00 308 GLU A N 1
ATOM 2431 C CA . GLU A 1 308 ? -9.593 11.826 34.433 1.00 90.00 308 GLU A CA 1
ATOM 2432 C C . GLU A 1 308 ? -10.512 10.625 34.155 1.00 90.00 308 GLU A C 1
ATOM 2434 O O . GLU A 1 308 ? -10.366 9.926 33.155 1.00 90.00 308 GLU A O 1
ATOM 2439 N N . ALA A 1 309 ? -11.491 10.376 35.032 1.00 94.75 309 ALA A N 1
ATOM 2440 C CA . ALA A 1 309 ? -12.457 9.297 34.838 1.00 94.75 309 ALA A CA 1
ATOM 2441 C C . ALA A 1 309 ? -13.459 9.598 33.716 1.00 94.75 309 ALA A C 1
ATOM 2443 O O . ALA A 1 309 ? -13.955 8.662 33.090 1.00 94.75 309 ALA A O 1
ATOM 2444 N N . ILE A 1 310 ? -13.784 10.875 33.496 1.00 89.69 310 ILE A N 1
ATOM 2445 C CA . ILE A 1 310 ? -14.666 11.318 32.410 1.00 89.69 310 ILE A CA 1
ATOM 2446 C C . ILE A 1 310 ? -13.927 11.155 31.082 1.00 89.69 310 ILE A C 1
ATOM 2448 O O . ILE A 1 310 ? -14.402 10.420 30.221 1.00 89.69 310 ILE A O 1
ATOM 2452 N N . GLU A 1 311 ? -12.718 11.708 30.980 1.00 86.75 311 GLU A N 1
ATOM 2453 C CA . GLU A 1 311 ? -11.872 11.621 29.782 1.00 86.75 311 GLU A CA 1
ATOM 2454 C C . GLU A 1 311 ? -11.572 10.170 29.394 1.00 86.75 311 GLU A C 1
ATOM 2456 O O . GLU A 1 311 ? -11.644 9.804 28.224 1.00 86.75 311 GLU A O 1
ATOM 2461 N N . ALA A 1 312 ? -11.301 9.300 30.371 1.00 90.94 312 ALA A N 1
ATOM 2462 C CA . ALA A 1 312 ? -11.085 7.881 30.110 1.00 90.94 312 ALA A CA 1
ATOM 2463 C C . ALA A 1 312 ? -12.328 7.183 29.534 1.00 90.94 312 ALA A C 1
ATOM 2465 O O . ALA A 1 312 ? -12.197 6.293 28.696 1.00 90.94 312 ALA A O 1
ATOM 2466 N N . LYS A 1 313 ? -13.536 7.557 29.973 1.00 93.12 313 LYS A N 1
ATOM 2467 C CA . LYS A 1 313 ? -14.783 6.987 29.443 1.00 93.12 313 LYS A CA 1
ATOM 2468 C C . LYS A 1 313 ? -15.084 7.506 28.043 1.00 93.12 313 LYS A C 1
ATOM 2470 O O . LYS A 1 313 ? -15.436 6.698 27.190 1.00 93.12 313 LYS A O 1
ATOM 2475 N N . GLU A 1 314 ? -14.917 8.806 27.818 1.00 89.00 314 GLU A N 1
ATOM 2476 C CA . GLU A 1 314 ? -15.063 9.428 26.497 1.00 89.00 314 GLU A CA 1
ATOM 2477 C C . GLU A 1 314 ? -14.075 8.815 25.501 1.00 89.00 314 GLU A C 1
ATOM 2479 O O . GLU A 1 314 ? -14.476 8.390 24.427 1.00 89.00 314 GLU A O 1
ATOM 2484 N N . ASN A 1 315 ? -12.815 8.607 25.899 1.00 90.44 315 ASN A N 1
ATOM 2485 C CA . ASN A 1 315 ? -11.802 7.972 25.054 1.00 90.44 315 ASN A CA 1
ATOM 2486 C C . ASN A 1 315 ? -12.187 6.559 24.580 1.00 90.44 315 ASN A C 1
ATOM 2488 O O . ASN A 1 315 ? -11.874 6.167 23.454 1.00 90.44 315 ASN A O 1
ATOM 2492 N N . ILE A 1 316 ? -12.842 5.781 25.445 1.00 95.94 316 ILE A N 1
ATOM 2493 C CA . ILE A 1 316 ? -13.358 4.457 25.089 1.00 95.94 316 ILE A CA 1
ATOM 2494 C C . ILE A 1 316 ? -14.565 4.583 24.163 1.00 95.94 316 ILE A C 1
ATOM 2496 O O . ILE A 1 316 ? -14.652 3.849 23.182 1.00 95.94 316 ILE A O 1
ATOM 2500 N N . GLU A 1 317 ? -15.488 5.489 24.465 1.00 92.25 317 GLU A N 1
ATOM 2501 C CA . GLU A 1 317 ? -16.678 5.721 23.648 1.00 92.25 317 GLU A CA 1
ATOM 2502 C C . GLU A 1 317 ? -16.308 6.149 22.222 1.00 92.25 317 GLU A C 1
ATOM 2504 O O . GLU A 1 317 ? -16.773 5.531 21.262 1.00 92.25 317 GLU A O 1
ATOM 2509 N N . ASP A 1 318 ? -15.373 7.091 22.091 1.00 87.06 318 ASP A N 1
ATOM 2510 C CA . ASP A 1 318 ? -14.797 7.529 20.819 1.00 87.06 318 ASP A CA 1
ATOM 2511 C C . ASP A 1 318 ? -14.138 6.361 20.075 1.00 87.06 318 ASP A C 1
ATOM 2513 O O . ASP A 1 318 ? -14.330 6.195 18.876 1.00 87.06 318 ASP A O 1
ATOM 2517 N N . PHE A 1 319 ? -13.404 5.477 20.762 1.00 93.94 319 PHE A N 1
ATOM 2518 C CA . PHE A 1 319 ? -12.839 4.289 20.115 1.00 93.94 319 PHE A CA 1
ATOM 2519 C C . PHE A 1 319 ? -13.924 3.356 19.552 1.00 93.94 319 PHE A C 1
ATOM 2521 O O . PHE A 1 319 ? -13.818 2.908 18.409 1.00 93.94 319 PHE A O 1
ATOM 2528 N N . PHE A 1 320 ? -14.973 3.053 20.319 1.00 96.94 320 PHE A N 1
ATOM 2529 C CA . PHE A 1 320 ? -16.047 2.184 19.831 1.00 96.94 320 PHE A CA 1
ATOM 2530 C C . PHE A 1 320 ? -16.786 2.803 18.640 1.00 96.94 320 PHE A C 1
ATOM 2532 O O . PHE A 1 320 ? -17.076 2.101 17.673 1.00 96.94 320 PHE A O 1
ATOM 2539 N N . LYS A 1 321 ? -17.034 4.110 18.672 1.00 83.38 321 LYS A N 1
ATOM 2540 C CA . LYS A 1 321 ? -17.729 4.819 17.599 1.00 83.38 321 LYS A CA 1
ATOM 2541 C C . LYS A 1 321 ? -16.850 5.026 16.363 1.00 83.38 321 LYS A C 1
ATOM 2543 O O . LYS A 1 321 ? -17.162 4.563 15.268 1.00 83.38 321 LYS A O 1
ATOM 2548 N N . ASP A 1 322 ? -15.710 5.676 16.543 1.00 82.88 322 ASP A N 1
ATOM 2549 C CA . ASP A 1 322 ? -14.897 6.184 15.438 1.00 82.88 322 ASP A CA 1
ATOM 2550 C C . ASP A 1 322 ? -14.005 5.099 14.819 1.00 82.88 322 ASP A C 1
ATOM 2552 O O . ASP A 1 322 ? -13.460 5.291 13.731 1.00 82.88 322 ASP A O 1
ATOM 2556 N N . GLN A 1 323 ? -13.825 3.961 15.501 1.00 88.12 323 GLN A N 1
ATOM 2557 C CA . GLN A 1 323 ? -13.005 2.847 15.015 1.00 88.12 323 GLN A CA 1
ATOM 2558 C C . GLN A 1 323 ? -13.816 1.564 14.839 1.00 88.12 323 GLN A C 1
ATOM 2560 O O . GLN A 1 323 ? -13.826 1.005 13.745 1.00 88.12 323 GLN A O 1
ATOM 2565 N N . VAL A 1 324 ? -14.494 1.079 15.886 1.00 95.62 324 VAL A N 1
ATOM 2566 C CA . VAL A 1 324 ? -15.169 -0.234 15.832 1.00 95.62 324 VAL A CA 1
ATOM 2567 C C . VAL A 1 324 ? -16.400 -0.192 14.925 1.00 95.62 324 VAL A C 1
ATOM 2569 O O . VAL A 1 324 ? -16.531 -1.028 14.033 1.00 95.62 324 VAL A O 1
ATOM 2572 N N . GLU A 1 325 ? -17.285 0.786 15.115 1.00 92.62 325 GLU A N 1
ATOM 2573 C CA . GLU A 1 325 ? -18.474 0.968 14.278 1.00 92.62 325 GLU A CA 1
ATOM 2574 C C . GLU A 1 325 ? -18.109 1.419 12.861 1.00 92.62 325 GLU A C 1
ATOM 2576 O O . GLU A 1 325 ? -18.586 0.821 11.894 1.00 92.62 325 GLU A O 1
ATOM 2581 N N . LYS A 1 326 ? -17.189 2.385 12.723 1.00 88.38 326 LYS A N 1
ATOM 2582 C CA . LYS A 1 326 ? -16.651 2.785 11.414 1.00 88.38 326 LYS A CA 1
ATOM 2583 C C . LYS A 1 326 ? -16.121 1.585 10.619 1.00 88.38 326 LYS A C 1
ATOM 2585 O O . LYS A 1 326 ? -16.497 1.417 9.465 1.00 88.38 326 LYS A O 1
ATOM 2590 N N . GLY A 1 327 ? -15.301 0.734 11.236 1.00 91.94 327 GLY A N 1
ATOM 2591 C CA . GLY A 1 327 ? -14.725 -0.441 10.584 1.00 91.94 327 GLY A CA 1
ATOM 2592 C C . GLY A 1 327 ? -15.771 -1.438 10.079 1.00 91.94 327 GLY A C 1
ATOM 2593 O O . GLY A 1 327 ? -15.653 -1.964 8.973 1.00 91.94 327 GLY A O 1
ATOM 2594 N N . PHE A 1 328 ? -16.840 -1.662 10.850 1.00 96.12 328 PHE A N 1
ATOM 2595 C CA . PHE A 1 328 ? -17.954 -2.503 10.408 1.00 96.12 328 PHE A CA 1
ATOM 2596 C C . PHE A 1 328 ? -18.743 -1.872 9.247 1.00 96.12 328 PHE A C 1
ATOM 2598 O O . PHE A 1 328 ? -19.108 -2.575 8.303 1.00 96.12 328 PHE A O 1
ATOM 2605 N N . ASN A 1 329 ? -18.955 -0.553 9.267 1.00 88.56 329 ASN A N 1
ATOM 2606 C CA . ASN A 1 329 ? -19.586 0.166 8.157 1.00 88.56 329 ASN A CA 1
ATOM 2607 C C . ASN A 1 329 ? -18.726 0.123 6.883 1.00 88.56 329 ASN A C 1
ATOM 2609 O O . ASN A 1 329 ? -19.256 -0.099 5.794 1.00 88.56 329 ASN A O 1
ATOM 2613 N N . ASP A 1 330 ? -17.404 0.254 7.016 1.00 86.94 330 ASP A N 1
ATOM 2614 C CA . ASP A 1 330 ? -16.462 0.110 5.903 1.00 86.94 330 ASP A CA 1
ATOM 2615 C C . ASP A 1 330 ? -16.486 -1.315 5.323 1.00 86.94 330 ASP A C 1
ATOM 2617 O O . ASP A 1 330 ? -16.475 -1.478 4.103 1.00 86.94 330 ASP A O 1
ATOM 2621 N N . LEU A 1 331 ? -16.609 -2.354 6.163 1.00 95.81 331 LEU A N 1
ATOM 2622 C CA . LEU A 1 331 ? -16.803 -3.732 5.695 1.00 95.81 331 LEU A CA 1
ATOM 2623 C C . LEU A 1 331 ? -18.109 -3.898 4.926 1.00 95.81 331 LEU A C 1
ATOM 2625 O O . LEU A 1 331 ? -18.106 -4.509 3.858 1.00 95.81 331 LEU A O 1
ATOM 2629 N N . LYS A 1 332 ? -19.220 -3.383 5.461 1.00 90.75 332 LYS A N 1
ATOM 2630 C CA . LYS A 1 332 ? -20.524 -3.462 4.795 1.00 90.75 332 LYS A CA 1
ATOM 2631 C C . LYS A 1 332 ? -20.444 -2.833 3.403 1.00 90.75 332 LYS A C 1
ATOM 2633 O O . LYS A 1 332 ? -20.813 -3.469 2.422 1.00 90.75 332 LYS A O 1
ATOM 2638 N N . TYR A 1 333 ? -19.861 -1.640 3.326 1.00 81.00 333 TYR A N 1
ATOM 2639 C CA . TYR A 1 333 ? -19.613 -0.937 2.075 1.00 81.00 333 TYR A CA 1
ATOM 2640 C C . TYR A 1 333 ? -18.748 -1.755 1.103 1.00 81.00 333 TYR A C 1
ATOM 2642 O O . TYR A 1 333 ? -19.140 -1.974 -0.042 1.00 81.00 333 TYR A O 1
ATOM 2650 N N . ALA A 1 334 ? -17.595 -2.254 1.558 1.00 87.50 334 ALA A N 1
ATOM 2651 C CA . ALA A 1 334 ? -16.705 -3.054 0.720 1.00 87.50 334 ALA A CA 1
ATOM 2652 C C . ALA A 1 334 ? -17.404 -4.315 0.192 1.00 87.50 334 ALA A C 1
ATOM 2654 O O . ALA A 1 334 ? -17.191 -4.708 -0.950 1.00 87.50 334 ALA A O 1
ATOM 2655 N N . THR A 1 335 ? -18.276 -4.911 1.003 1.00 93.62 335 THR A N 1
ATOM 2656 C CA . THR A 1 335 ? -19.038 -6.114 0.657 1.00 93.62 335 THR A CA 1
ATOM 2657 C C . THR A 1 335 ? -20.115 -5.827 -0.394 1.00 93.62 335 THR A C 1
ATOM 2659 O O . THR A 1 335 ? -20.245 -6.593 -1.342 1.00 93.62 335 THR A O 1
ATOM 2662 N N . GLU A 1 336 ? -20.830 -4.702 -0.300 1.00 88.50 336 GLU A N 1
ATOM 2663 C CA . GLU A 1 336 ? -21.815 -4.277 -1.312 1.00 88.50 336 GLU A CA 1
ATOM 2664 C C . GLU A 1 336 ? -21.161 -3.966 -2.669 1.00 88.50 336 GLU A C 1
ATOM 2666 O O . GLU A 1 336 ? -21.692 -4.310 -3.725 1.00 88.50 336 GLU A O 1
ATOM 2671 N N . VAL A 1 337 ? -19.986 -3.331 -2.666 1.00 85.62 337 VAL A N 1
ATOM 2672 C CA . VAL A 1 337 ? -19.231 -3.076 -3.904 1.00 85.62 337 VAL A CA 1
ATOM 2673 C C . VAL A 1 337 ? -18.667 -4.382 -4.467 1.00 85.62 337 VAL A C 1
ATOM 2675 O O . VAL A 1 337 ? -18.741 -4.607 -5.674 1.00 85.62 337 VAL A O 1
ATOM 2678 N N . LEU A 1 338 ? -18.161 -5.269 -3.604 1.00 91.44 338 LEU A N 1
ATOM 2679 C CA . LEU A 1 338 ? -17.681 -6.588 -4.005 1.00 91.44 338 LEU A CA 1
ATOM 2680 C C . LEU A 1 338 ? -18.801 -7.418 -4.639 1.00 91.44 338 LEU A C 1
ATOM 2682 O O . LEU A 1 338 ? -18.550 -8.062 -5.647 1.00 91.44 338 LEU A O 1
ATOM 2686 N N . GLN A 1 339 ? -20.030 -7.366 -4.115 1.00 91.81 339 GLN A N 1
ATOM 2687 C CA . GLN A 1 339 ? -21.188 -8.070 -4.683 1.00 91.81 339 GLN A CA 1
ATOM 2688 C C . GLN A 1 339 ? -21.369 -7.728 -6.164 1.00 91.81 339 GLN A C 1
ATOM 2690 O O . GLN A 1 339 ? -21.361 -8.633 -6.993 1.00 91.81 339 GLN A O 1
ATOM 2695 N N . LYS A 1 340 ? -21.404 -6.432 -6.497 1.00 86.94 340 LYS A N 1
ATOM 2696 C CA . LYS A 1 340 ? -21.523 -5.942 -7.881 1.00 86.94 340 LYS A 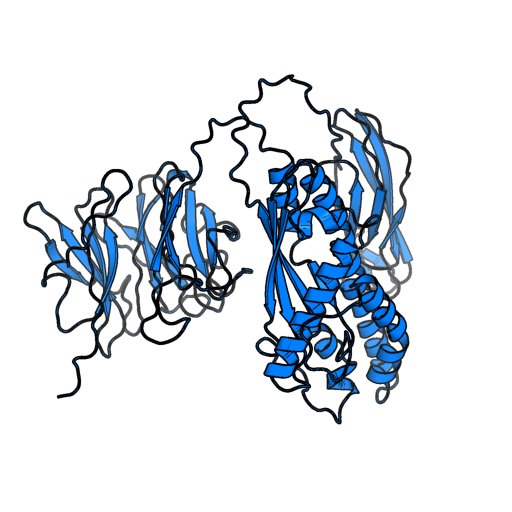CA 1
ATOM 2697 C C . LYS A 1 340 ? -20.387 -6.429 -8.781 1.00 86.94 340 LYS A C 1
ATOM 2699 O O . LYS A 1 340 ? -20.614 -6.799 -9.922 1.00 86.94 340 LYS A O 1
ATOM 2704 N N . ILE A 1 341 ? -19.159 -6.461 -8.262 1.00 86.12 341 ILE A N 1
ATOM 2705 C CA . ILE A 1 341 ? -18.010 -6.992 -9.010 1.00 86.12 341 ILE A CA 1
ATOM 2706 C C . ILE A 1 341 ? -18.177 -8.497 -9.257 1.00 86.12 341 ILE A C 1
ATOM 2708 O O . ILE A 1 341 ? -17.872 -8.991 -10.337 1.00 86.12 341 ILE A O 1
ATOM 2712 N N . MET A 1 342 ? -18.669 -9.248 -8.273 1.00 89.06 342 MET A N 1
ATOM 2713 C CA . MET A 1 342 ? -18.836 -10.693 -8.411 1.00 89.06 342 MET A CA 1
ATOM 2714 C C . MET A 1 342 ? -19.981 -11.081 -9.354 1.00 89.06 342 MET A C 1
ATOM 2716 O O . MET A 1 342 ? -19.888 -12.134 -9.982 1.00 89.06 342 MET A O 1
ATOM 2720 N N . GLU A 1 343 ? -21.026 -10.258 -9.493 1.00 88.38 343 GLU A N 1
ATOM 2721 C CA . GLU A 1 343 ? -22.120 -10.474 -10.461 1.00 88.38 343 GLU A CA 1
ATOM 2722 C C . GLU A 1 343 ? -21.605 -10.554 -11.908 1.00 88.38 343 GLU A C 1
ATOM 2724 O O . GLU A 1 343 ? -22.068 -11.399 -12.677 1.00 88.38 343 GLU A O 1
ATOM 2729 N N . GLU A 1 344 ? -20.561 -9.788 -12.227 1.00 83.19 344 GLU A N 1
ATOM 2730 C CA . GLU A 1 344 ? -19.866 -9.794 -13.523 1.00 83.19 344 GLU A CA 1
ATOM 2731 C C . GLU A 1 344 ? -18.937 -11.013 -13.726 1.00 83.19 344 GLU A C 1
ATOM 2733 O O . GLU A 1 344 ? -18.364 -11.198 -14.797 1.00 83.19 344 GLU A O 1
ATOM 2738 N N . GLY A 1 345 ? -18.778 -11.875 -12.716 1.00 86.06 345 GLY A N 1
ATOM 2739 C CA . GLY A 1 345 ? -18.017 -13.124 -12.833 1.00 86.06 345 GLY A CA 1
ATOM 2740 C C . GLY A 1 345 ? -16.509 -12.989 -12.633 1.00 86.06 345 GLY A C 1
ATOM 2741 O O . GLY A 1 345 ? -15.763 -13.873 -13.049 1.00 86.06 345 GLY A O 1
ATOM 2742 N N . TYR A 1 346 ? -16.049 -11.929 -11.964 1.00 86.19 346 TYR A N 1
ATOM 2743 C CA . TYR A 1 346 ? -14.623 -11.734 -11.704 1.00 86.19 346 TYR A CA 1
ATOM 2744 C C . TYR A 1 346 ? -14.047 -12.669 -10.621 1.00 86.19 346 TYR A C 1
ATOM 2746 O O . TYR A 1 346 ? -14.738 -13.171 -9.732 1.00 86.19 346 TYR A O 1
ATOM 2754 N N . HIS A 1 347 ? -12.733 -12.863 -10.668 1.00 87.75 347 HIS A N 1
ATOM 2755 C CA . HIS A 1 347 ? -11.891 -13.496 -9.670 1.00 87.75 347 HIS A CA 1
ATOM 2756 C C . HIS A 1 347 ? -11.244 -12.413 -8.808 1.00 87.75 347 HIS A C 1
ATOM 2758 O O . HIS A 1 347 ? -10.399 -11.650 -9.276 1.00 87.75 347 HIS A O 1
ATOM 2764 N N . ILE A 1 348 ? -11.608 -12.369 -7.532 1.00 89.31 348 ILE A N 1
ATOM 2765 C CA . ILE A 1 348 ? -11.089 -11.426 -6.546 1.00 89.31 348 ILE A CA 1
ATOM 2766 C C . ILE A 1 348 ? -10.250 -12.160 -5.504 1.00 89.31 348 ILE A C 1
ATOM 2768 O O . ILE A 1 348 ? -10.641 -13.200 -4.980 1.00 89.31 348 ILE A O 1
ATOM 2772 N N . GLU A 1 349 ? -9.107 -11.581 -5.157 1.00 85.56 349 GLU A N 1
ATOM 2773 C CA . GLU A 1 349 ? -8.297 -11.973 -4.011 1.00 85.56 349 GLU A CA 1
ATOM 2774 C C . GLU A 1 349 ? -8.328 -10.883 -2.940 1.00 85.56 349 GLU A C 1
ATOM 2776 O O . GLU A 1 349 ? -7.926 -9.746 -3.182 1.00 85.56 349 GLU A O 1
ATOM 2781 N N . LEU A 1 350 ? -8.768 -11.249 -1.738 1.00 87.94 350 LEU A N 1
ATOM 2782 C CA . LEU A 1 350 ? -8.716 -10.405 -0.549 1.00 87.94 350 LEU A CA 1
ATOM 2783 C C . LEU A 1 350 ? -7.467 -10.753 0.263 1.00 87.94 350 LEU A C 1
ATOM 2785 O O . LEU A 1 350 ? -7.280 -11.907 0.644 1.00 87.94 350 LEU A O 1
ATOM 2789 N N . THR A 1 351 ? -6.634 -9.771 0.588 1.00 74.50 351 THR A N 1
ATOM 2790 C CA . THR A 1 351 ? -5.492 -9.959 1.496 1.00 74.50 351 THR A CA 1
ATOM 2791 C C . THR A 1 351 ? -5.859 -9.465 2.885 1.00 74.50 351 THR A C 1
ATOM 2793 O O . THR A 1 351 ? -6.234 -8.305 3.048 1.00 74.50 351 THR A O 1
ATOM 2796 N N . VAL A 1 352 ? -5.756 -10.337 3.892 1.00 84.19 352 VAL A N 1
ATOM 2797 C CA . VAL A 1 352 ? -6.220 -10.052 5.256 1.00 84.19 352 VAL A CA 1
ATOM 2798 C C . VAL A 1 352 ? -5.112 -10.285 6.280 1.00 84.19 352 VAL A C 1
ATOM 2800 O O . VAL A 1 352 ? -4.651 -11.414 6.466 1.00 84.19 352 VAL A O 1
ATOM 2803 N N . LYS A 1 353 ? -4.720 -9.221 6.987 1.00 81.00 353 LYS A N 1
ATOM 2804 C CA . LYS A 1 353 ? -3.774 -9.251 8.113 1.00 81.00 353 LYS A CA 1
ATOM 2805 C C . LYS A 1 353 ? -4.522 -9.464 9.425 1.00 81.00 353 LYS A C 1
ATOM 2807 O O . LYS A 1 353 ? -5.611 -8.930 9.611 1.00 81.00 353 LYS A O 1
ATOM 2812 N N . GLY A 1 354 ? -3.958 -10.242 10.346 1.00 80.25 354 GLY A N 1
ATOM 2813 C CA . GLY A 1 354 ? -4.553 -10.493 11.659 1.00 80.25 354 GLY A CA 1
ATOM 2814 C C . GLY A 1 354 ? -3.600 -10.197 12.809 1.00 80.25 354 GLY A C 1
ATOM 2815 O O . GLY A 1 354 ? -2.467 -10.666 12.802 1.00 80.25 354 GLY A O 1
ATOM 2816 N N . TYR A 1 355 ? -4.094 -9.476 13.816 1.00 88.31 355 TYR A N 1
ATOM 2817 C CA . TYR A 1 355 ? -3.328 -8.968 14.956 1.00 88.31 355 TYR A CA 1
ATOM 2818 C C . TYR A 1 355 ? -3.964 -9.392 16.284 1.00 88.31 355 TYR A C 1
ATOM 2820 O O . TYR A 1 355 ? -5.184 -9.578 16.385 1.00 88.31 355 TYR A O 1
ATOM 2828 N N . ALA A 1 356 ? -3.140 -9.559 17.314 1.00 85.56 356 ALA A N 1
ATOM 2829 C CA . ALA A 1 356 ? -3.555 -9.866 18.673 1.00 85.56 356 ALA A CA 1
ATOM 2830 C C . ALA A 1 356 ? -2.701 -9.117 19.702 1.00 85.56 356 ALA A C 1
ATOM 2832 O O . ALA A 1 356 ? -1.511 -8.896 19.511 1.00 85.56 356 ALA A O 1
ATOM 2833 N N . SER A 1 357 ? -3.303 -8.806 20.850 1.00 89.19 357 SER A N 1
ATOM 2834 C CA . SER A 1 357 ? -2.589 -8.263 22.007 1.00 89.19 357 SER A CA 1
ATOM 2835 C C . SER A 1 357 ? -1.631 -9.302 22.625 1.00 89.19 357 SER A C 1
ATOM 2837 O O . SER A 1 357 ? -1.919 -10.504 22.574 1.00 89.19 357 SER A O 1
ATOM 2839 N N . PRO A 1 358 ? -0.552 -8.882 23.312 1.00 86.12 358 PRO A N 1
ATOM 2840 C CA . PRO A 1 358 ? 0.506 -9.770 23.818 1.00 86.12 358 PRO A CA 1
ATOM 2841 C C . PRO A 1 358 ? 0.119 -10.591 25.070 1.00 86.12 358 PRO A C 1
ATOM 2843 O O . PRO A 1 358 ? 0.980 -11.061 25.806 1.00 86.12 358 PRO A O 1
ATOM 2846 N N . LEU A 1 359 ? -1.178 -10.787 25.330 1.00 86.75 359 LEU A N 1
ATOM 2847 C CA . LEU A 1 359 ? -1.703 -11.469 26.523 1.00 86.75 359 LEU A CA 1
ATOM 2848 C C . LEU A 1 359 ? -1.507 -12.994 26.528 1.00 86.75 359 LEU A C 1
ATOM 2850 O O . LEU A 1 359 ? -1.582 -13.621 27.585 1.00 86.75 359 LEU A O 1
ATOM 2854 N N . ALA A 1 360 ? -1.295 -13.599 25.361 1.00 82.12 360 ALA A N 1
ATOM 2855 C CA . ALA A 1 360 ? -1.133 -15.039 25.204 1.00 82.12 360 ALA A CA 1
ATOM 2856 C C . ALA A 1 360 ? 0.186 -15.387 24.501 1.00 82.12 360 ALA A C 1
ATOM 2858 O O . ALA A 1 360 ? 0.864 -14.534 23.930 1.00 82.12 360 ALA A O 1
ATOM 2859 N N . LYS A 1 361 ? 0.558 -16.674 24.546 1.00 72.69 361 LYS A N 1
ATOM 2860 C CA . LYS A 1 361 ? 1.749 -17.190 23.854 1.00 72.69 361 LYS A CA 1
ATOM 2861 C C . LYS A 1 361 ? 1.643 -16.966 22.341 1.00 72.69 361 LYS A C 1
ATOM 2863 O O . LYS A 1 361 ? 0.542 -16.984 21.794 1.00 72.69 361 LYS A O 1
ATOM 2868 N N . SER A 1 362 ? 2.788 -16.838 21.669 1.00 69.25 362 SER A N 1
ATOM 2869 C CA . SER A 1 362 ? 2.849 -16.502 20.239 1.00 69.25 362 SER A CA 1
ATOM 2870 C C . SER A 1 362 ? 1.983 -17.416 19.360 1.00 69.25 362 SER A C 1
ATOM 2872 O O . SER A 1 362 ? 1.082 -16.930 18.680 1.00 69.25 362 SER A O 1
ATOM 2874 N N . ASP A 1 363 ? 2.147 -18.740 19.469 1.00 71.19 363 ASP A N 1
ATOM 2875 C CA . ASP A 1 363 ? 1.385 -19.713 18.665 1.00 71.19 363 ASP A CA 1
ATOM 2876 C C . ASP A 1 363 ? -0.129 -19.621 18.897 1.00 71.19 363 ASP A C 1
ATOM 2878 O O . ASP A 1 363 ? -0.932 -19.771 17.975 1.00 71.19 363 ASP A O 1
ATOM 2882 N N . TYR A 1 364 ? -0.531 -19.327 20.136 1.00 82.94 364 TYR A N 1
ATOM 2883 C CA . TYR A 1 364 ? -1.935 -19.124 20.472 1.00 82.94 364 TYR A CA 1
ATOM 2884 C C . TYR A 1 364 ? -2.494 -17.885 19.769 1.00 82.94 364 TYR A C 1
ATOM 2886 O O . TYR A 1 364 ? -3.565 -17.944 19.169 1.00 82.94 364 TYR A O 1
ATOM 2894 N N . ASN A 1 365 ? -1.752 -16.776 19.800 1.00 82.19 365 ASN A N 1
ATOM 2895 C CA . ASN A 1 365 ? -2.140 -15.532 19.142 1.00 82.19 365 ASN A CA 1
ATOM 2896 C C . ASN A 1 365 ? -2.207 -15.678 17.614 1.00 82.19 365 ASN A C 1
ATOM 2898 O O . ASN A 1 365 ? -3.114 -15.131 16.985 1.00 82.19 365 ASN A O 1
ATOM 2902 N N . VAL A 1 366 ? -1.317 -16.466 17.007 1.00 72.94 366 VAL A N 1
ATOM 2903 C CA . VAL A 1 366 ? -1.406 -16.814 15.578 1.00 72.94 366 VAL A CA 1
ATOM 2904 C C . VAL A 1 366 ? -2.703 -17.581 15.288 1.00 72.94 366 VAL A C 1
ATOM 2906 O O . VAL A 1 366 ? -3.439 -17.225 14.369 1.00 72.94 366 VAL A O 1
ATOM 2909 N N . ASN A 1 367 ? -3.062 -18.581 16.098 1.00 84.06 367 ASN A N 1
ATOM 2910 C CA . ASN A 1 367 ? -4.314 -19.322 15.893 1.00 84.06 367 ASN A CA 1
ATOM 2911 C C . ASN A 1 367 ? -5.561 -18.462 16.141 1.00 84.06 367 ASN A C 1
ATOM 2913 O O . ASN A 1 367 ? -6.524 -18.547 15.380 1.00 84.06 367 ASN A O 1
ATOM 2917 N N . LEU A 1 368 ? -5.533 -17.583 17.146 1.00 94.06 368 LEU A N 1
ATOM 2918 C CA . LEU A 1 368 ? -6.608 -16.627 17.411 1.00 94.06 368 LEU A CA 1
ATOM 2919 C C . LEU A 1 368 ? -6.832 -15.687 16.218 1.00 94.06 368 LEU A C 1
ATOM 2921 O O . LEU A 1 368 ? -7.972 -15.451 15.821 1.00 94.06 368 LEU A O 1
ATOM 2925 N N . THR A 1 369 ? -5.761 -15.181 15.604 1.00 88.62 369 THR A N 1
ATOM 2926 C CA . THR A 1 369 ? -5.888 -14.318 14.418 1.00 88.62 369 THR A CA 1
ATOM 2927 C C . THR A 1 369 ? -6.440 -15.069 13.207 1.00 88.62 369 THR A C 1
ATOM 2929 O O . THR A 1 369 ? -7.299 -14.522 12.516 1.00 88.62 369 THR A O 1
ATOM 2932 N N . LYS A 1 370 ? -6.091 -16.350 13.013 1.00 85.69 370 LYS A N 1
ATOM 2933 C CA . LYS A 1 370 ? -6.753 -17.214 12.013 1.00 85.69 370 LYS A CA 1
ATOM 2934 C C . LYS A 1 370 ? -8.255 -17.362 12.275 1.00 85.69 370 LYS A C 1
ATOM 2936 O O . LYS A 1 370 ? -9.046 -17.212 11.347 1.00 85.69 370 LYS A O 1
ATOM 2941 N N . ARG A 1 371 ? -8.681 -17.549 13.534 1.00 97.38 371 ARG A N 1
ATOM 2942 C CA . ARG A 1 371 ? -10.118 -17.601 13.877 1.00 97.38 371 ARG A CA 1
ATOM 2943 C C . ARG A 1 371 ? -10.839 -16.292 13.563 1.00 97.38 371 ARG A C 1
ATOM 2945 O O . ARG A 1 371 ? -11.964 -16.315 13.069 1.00 97.38 371 ARG A O 1
ATOM 2952 N N . ARG A 1 372 ? -10.201 -15.147 13.807 1.00 98.25 372 ARG A N 1
ATOM 2953 C CA . ARG A 1 372 ? -10.760 -13.834 13.447 1.00 98.25 372 ARG A CA 1
ATOM 2954 C C . ARG A 1 372 ? -10.945 -13.701 11.938 1.00 98.25 372 ARG A C 1
ATOM 2956 O O . ARG A 1 372 ? -12.033 -13.334 11.502 1.00 98.25 372 ARG A O 1
ATOM 2963 N N . ILE A 1 373 ? -9.950 -14.094 11.143 1.00 96.00 373 ILE A N 1
ATOM 2964 C CA . ILE A 1 373 ? -10.066 -14.120 9.676 1.00 96.00 373 ILE A CA 1
ATOM 2965 C C . ILE A 1 373 ? -11.160 -15.108 9.231 1.00 96.00 373 ILE A C 1
ATOM 2967 O O . ILE A 1 373 ? -11.974 -14.789 8.366 1.00 96.00 373 ILE A O 1
ATOM 2971 N N . SER A 1 374 ? -11.269 -16.273 9.877 1.00 96.75 374 SER A N 1
ATOM 2972 C CA . SER A 1 374 ? -12.364 -17.225 9.645 1.00 96.75 374 SER A CA 1
ATOM 2973 C C . SER A 1 374 ? -13.743 -16.607 9.908 1.00 96.75 374 SER A C 1
ATOM 2975 O O . SER A 1 374 ? -14.679 -16.916 9.174 1.00 96.75 374 SER A O 1
ATOM 2977 N N . SER A 1 375 ? -13.885 -15.701 10.882 1.00 98.62 375 SER A N 1
ATOM 2978 C CA . SER A 1 375 ? -15.160 -15.008 11.121 1.00 98.62 375 SER A CA 1
ATOM 2979 C C . SER A 1 375 ? -15.553 -14.050 9.990 1.00 98.62 375 SER A C 1
ATOM 2981 O O . SER A 1 375 ? -16.737 -13.958 9.659 1.00 98.62 375 SER A O 1
ATOM 2983 N N . LEU A 1 376 ? -14.579 -13.397 9.341 1.00 98.56 376 LEU A N 1
ATOM 2984 C CA . LEU A 1 376 ? -14.804 -12.594 8.133 1.00 98.56 376 LEU A CA 1
ATOM 2985 C C . LEU A 1 376 ? -15.236 -13.480 6.958 1.00 98.56 376 LEU A C 1
ATOM 2987 O O . LEU A 1 376 ? -16.197 -13.156 6.267 1.00 98.56 376 LEU A O 1
ATOM 2991 N N . LYS A 1 377 ? -14.590 -14.637 6.771 1.00 97.25 377 LYS A N 1
ATOM 2992 C CA . LYS A 1 377 ? -14.998 -15.608 5.741 1.00 97.25 377 LYS A CA 1
ATOM 2993 C C . LYS A 1 377 ? -16.442 -16.062 5.932 1.00 97.25 377 LYS A C 1
ATOM 2995 O O . LYS A 1 377 ? -17.203 -16.090 4.973 1.00 97.25 377 LYS A O 1
ATOM 3000 N N . ASN A 1 378 ? -16.831 -16.369 7.169 1.00 95.94 378 ASN A N 1
ATOM 3001 C CA . ASN A 1 378 ? -18.210 -16.731 7.500 1.00 95.94 378 ASN A CA 1
ATOM 3002 C C . ASN A 1 378 ? -19.185 -15.575 7.256 1.00 95.94 378 ASN A C 1
ATOM 3004 O O . ASN A 1 378 ? -20.292 -15.814 6.795 1.00 95.94 378 ASN A O 1
ATOM 3008 N N . TYR A 1 379 ? -18.781 -14.331 7.537 1.00 98.44 379 TYR A N 1
ATOM 3009 C CA . TYR A 1 379 ? -19.597 -13.156 7.221 1.00 98.44 379 TYR A CA 1
ATOM 3010 C C . TYR A 1 379 ? -19.885 -13.064 5.721 1.00 98.44 379 TYR A C 1
ATOM 3012 O O . TYR A 1 379 ? -21.045 -12.929 5.358 1.00 98.44 379 TYR A O 1
ATOM 3020 N N . LEU A 1 380 ? -18.872 -13.228 4.863 1.00 97.44 380 LEU A N 1
ATOM 3021 C CA . LEU A 1 380 ? -19.071 -13.249 3.411 1.00 97.44 380 LEU A CA 1
ATOM 3022 C C . LEU A 1 380 ? -19.954 -14.431 2.976 1.00 97.44 380 LEU A C 1
ATOM 3024 O O . LEU A 1 380 ? -20.892 -14.248 2.212 1.00 97.44 380 LEU A O 1
ATOM 3028 N N . MET A 1 381 ? -19.707 -15.637 3.495 1.00 93.81 381 MET A N 1
ATOM 3029 C CA . MET A 1 381 ? -20.495 -16.832 3.152 1.00 93.81 381 MET A CA 1
ATOM 3030 C C . MET A 1 381 ? -21.967 -16.760 3.585 1.00 93.81 381 MET A C 1
ATOM 3032 O O . MET A 1 381 ? -22.788 -17.450 2.992 1.00 93.81 381 MET A O 1
ATOM 3036 N N . GLU A 1 382 ? -22.294 -15.979 4.616 1.00 95.56 382 GLU A N 1
ATOM 3037 C CA . GLU A 1 382 ? -23.664 -15.774 5.113 1.00 95.56 382 GLU A CA 1
ATOM 3038 C C . GLU A 1 382 ? -24.307 -14.477 4.583 1.00 95.56 382 GLU A C 1
ATOM 3040 O O . GLU A 1 382 ? -25.480 -14.227 4.854 1.00 95.56 382 GLU A O 1
ATOM 3045 N N . PHE A 1 383 ? -23.560 -13.635 3.863 1.00 94.50 383 PHE A N 1
ATOM 3046 C CA . PHE A 1 383 ? -24.051 -12.356 3.353 1.00 94.50 383 PHE A CA 1
ATOM 3047 C C . PHE A 1 383 ? -25.117 -12.560 2.270 1.00 94.50 383 PHE A C 1
ATOM 3049 O O . PHE A 1 383 ? -24.938 -13.411 1.401 1.00 94.50 383 PHE A O 1
ATOM 3056 N N . ASP A 1 384 ? -26.188 -11.760 2.331 1.00 92.38 384 ASP A N 1
ATOM 3057 C CA . ASP A 1 384 ? -27.303 -11.725 1.368 1.00 92.38 384 ASP A CA 1
ATOM 3058 C C . ASP A 1 384 ? -27.777 -13.127 0.949 1.00 92.38 384 ASP A C 1
ATOM 3060 O O . ASP A 1 384 ? -27.584 -13.573 -0.179 1.00 92.38 384 ASP A O 1
ATOM 3064 N N . ASP A 1 385 ? -28.278 -13.882 1.934 1.00 91.38 385 ASP A N 1
ATOM 3065 C CA . ASP A 1 385 ? -28.728 -15.275 1.790 1.00 91.38 385 ASP A CA 1
ATOM 3066 C C . ASP A 1 385 ? -27.690 -16.220 1.147 1.00 91.38 385 ASP A C 1
ATOM 3068 O O . ASP A 1 385 ? -28.017 -17.227 0.515 1.00 91.38 385 ASP A O 1
ATOM 3072 N N . GLY A 1 386 ? -26.407 -15.930 1.375 1.00 92.75 386 GLY A N 1
ATOM 3073 C CA . GLY A 1 386 ? -25.285 -16.728 0.898 1.00 92.75 386 GLY A CA 1
ATOM 3074 C C . GLY A 1 386 ? -24.817 -16.365 -0.507 1.00 92.75 386 GLY A C 1
ATOM 3075 O O . GLY A 1 386 ? -24.226 -17.214 -1.175 1.00 92.75 386 GLY A O 1
ATOM 3076 N N . PHE A 1 387 ? -25.023 -15.120 -0.945 1.00 96.06 387 PHE A N 1
ATOM 3077 C CA . PHE A 1 387 ? -24.586 -14.617 -2.247 1.00 96.06 387 PHE A CA 1
ATOM 3078 C C . PHE A 1 387 ? -23.127 -14.987 -2.573 1.00 96.06 387 PHE A C 1
ATOM 3080 O O . PHE A 1 387 ? -22.854 -15.518 -3.650 1.00 96.06 387 PHE A O 1
ATOM 3087 N N . PHE A 1 388 ? -22.179 -14.784 -1.644 1.00 96.38 388 PHE A N 1
ATOM 3088 C CA . PHE A 1 388 ? -20.759 -15.088 -1.895 1.00 96.38 388 PHE A CA 1
ATOM 3089 C C . PHE A 1 388 ? -20.381 -16.563 -1.723 1.00 96.38 388 PHE A C 1
ATOM 3091 O O . PHE A 1 388 ? -19.282 -16.960 -2.118 1.00 96.38 388 PHE A O 1
ATOM 3098 N N . LEU A 1 389 ? -21.251 -17.395 -1.145 1.00 93.19 389 LEU A N 1
ATOM 3099 C CA . LEU A 1 389 ? -20.974 -18.810 -0.888 1.00 93.19 389 LEU A CA 1
ATOM 3100 C C . LEU A 1 389 ? -20.507 -19.582 -2.140 1.00 93.19 389 LEU A C 1
ATOM 3102 O O . LEU A 1 389 ? -19.482 -20.267 -2.052 1.00 93.19 389 LEU A O 1
ATOM 3106 N N . PRO A 1 390 ? -21.178 -19.495 -3.309 1.00 92.38 390 PRO A N 1
ATOM 3107 C CA . PRO A 1 390 ? -20.709 -20.177 -4.512 1.00 92.38 390 PRO A CA 1
ATOM 3108 C C . PRO A 1 390 ? -19.359 -19.642 -5.016 1.00 92.38 390 PRO A C 1
ATOM 3110 O O . PRO A 1 390 ? -18.523 -20.440 -5.434 1.00 92.38 390 PRO A O 1
ATOM 3113 N N . TYR A 1 391 ? -19.093 -18.338 -4.908 1.00 94.94 391 TYR A N 1
ATOM 3114 C CA . TYR A 1 391 ? -17.820 -17.730 -5.319 1.00 94.94 391 TYR A CA 1
ATOM 3115 C C . TYR A 1 391 ? -16.648 -18.144 -4.419 1.00 94.94 391 TYR A C 1
ATOM 3117 O O . TYR A 1 391 ? -15.545 -18.400 -4.901 1.00 94.94 391 TYR A O 1
ATOM 3125 N N . MET A 1 392 ? -16.888 -18.253 -3.111 1.00 92.06 392 MET A N 1
ATOM 3126 C CA . MET A 1 392 ? -15.906 -18.706 -2.118 1.00 92.06 392 MET A CA 1
ATOM 3127 C C . MET A 1 392 ? -15.583 -20.201 -2.264 1.00 92.06 392 MET A C 1
ATOM 3129 O O . MET A 1 392 ? -14.451 -20.622 -2.030 1.00 92.06 392 MET A O 1
ATOM 3133 N N . ASN A 1 393 ? -16.565 -21.005 -2.684 1.00 90.12 393 ASN A N 1
ATOM 3134 C CA . ASN A 1 393 ? -16.406 -22.446 -2.896 1.00 90.12 393 ASN A CA 1
ATOM 3135 C C . ASN A 1 393 ? -15.967 -22.818 -4.325 1.00 90.12 393 ASN A C 1
ATOM 3137 O O . ASN A 1 393 ? -15.732 -23.995 -4.590 1.00 90.12 393 ASN A O 1
ATOM 3141 N N . GLY A 1 394 ? -15.850 -21.844 -5.235 1.00 85.94 394 GLY A N 1
ATOM 3142 C CA . GLY A 1 394 ? -15.461 -22.066 -6.633 1.00 85.94 394 GLY A CA 1
ATOM 3143 C C . GLY A 1 394 ? -16.538 -22.727 -7.503 1.00 85.94 394 GLY A C 1
ATOM 3144 O O . GLY A 1 394 ? -16.200 -23.365 -8.492 1.00 85.94 394 GLY A O 1
ATOM 3145 N N . ASN A 1 395 ? -17.812 -22.587 -7.127 1.00 89.31 395 ASN A N 1
ATOM 3146 C CA . ASN A 1 395 ? -18.977 -23.184 -7.793 1.00 89.31 395 ASN A CA 1
ATOM 3147 C C . ASN A 1 395 ? -19.969 -22.119 -8.312 1.00 89.31 395 ASN A C 1
ATOM 3149 O O . ASN A 1 395 ? -21.163 -22.395 -8.429 1.00 89.31 395 ASN A O 1
ATOM 3153 N N . SER A 1 396 ? -19.517 -20.886 -8.550 1.00 90.25 396 SER A N 1
ATOM 3154 C CA . SER A 1 396 ? -20.350 -19.825 -9.131 1.00 90.25 396 SER A CA 1
ATOM 3155 C C . SER A 1 396 ? -20.774 -20.176 -10.560 1.00 90.25 396 SER A C 1
ATOM 3157 O O . SER A 1 396 ? -20.031 -20.791 -11.325 1.00 90.25 396 SER A O 1
ATOM 3159 N N . SER A 1 397 ? -21.994 -19.792 -10.935 1.00 87.62 397 SER A N 1
ATOM 3160 C CA . SER A 1 397 ? -22.536 -20.069 -12.270 1.00 87.62 397 SER A CA 1
ATOM 3161 C C . SER A 1 397 ? -21.919 -19.194 -13.363 1.00 87.62 397 SER A C 1
ATOM 3163 O O . SER A 1 397 ? -21.906 -19.601 -14.520 1.00 87.62 397 SER A O 1
ATOM 3165 N N . ASN A 1 398 ? -21.418 -18.008 -13.007 1.00 84.56 398 ASN A N 1
ATOM 3166 C CA . ASN A 1 398 ? -20.748 -17.070 -13.913 1.00 84.56 398 ASN A CA 1
ATOM 3167 C C . ASN A 1 398 ? -19.216 -17.249 -13.940 1.00 84.56 398 ASN A C 1
ATOM 3169 O O . ASN A 1 398 ? -18.532 -16.496 -14.622 1.00 84.56 398 ASN A O 1
ATOM 3173 N N . GLY A 1 399 ? -18.671 -18.232 -13.214 1.00 86.69 399 GLY A N 1
ATOM 3174 C CA . GLY A 1 399 ? -17.236 -18.529 -13.179 1.00 86.69 399 GLY A CA 1
ATOM 3175 C C . GLY A 1 399 ? -16.409 -17.662 -12.225 1.00 86.69 399 GLY A C 1
ATOM 3176 O O . GLY A 1 399 ? -15.237 -17.969 -12.025 1.00 86.69 399 GLY A O 1
ATOM 3177 N N . GLY A 1 400 ? -16.995 -16.642 -11.588 1.00 89.31 400 GLY A N 1
ATOM 3178 C CA . GLY A 1 400 ? -16.286 -15.778 -10.643 1.00 89.31 400 GLY A CA 1
ATOM 3179 C C . GLY A 1 400 ? -15.828 -16.493 -9.373 1.00 89.31 400 GLY A C 1
ATOM 3180 O O . GLY A 1 400 ? -16.402 -17.500 -8.946 1.00 89.31 400 GLY A O 1
ATOM 3181 N N . LYS A 1 401 ? -14.820 -15.950 -8.694 1.00 93.12 401 LYS A N 1
ATOM 3182 C CA . LYS A 1 401 ? -14.231 -16.583 -7.504 1.00 93.12 401 LYS A CA 1
ATOM 3183 C C . LYS A 1 401 ? -13.755 -15.563 -6.486 1.00 93.12 401 LYS A C 1
ATOM 3185 O O . LYS A 1 401 ? -13.167 -14.561 -6.862 1.00 93.12 401 LYS A O 1
ATOM 3190 N N . ILE A 1 402 ? -13.908 -15.859 -5.198 1.00 94.62 402 ILE A N 1
ATOM 3191 C CA . ILE A 1 402 ? -13.226 -15.107 -4.136 1.00 94.62 402 ILE A CA 1
ATOM 3192 C C . ILE A 1 402 ? -12.191 -16.009 -3.469 1.00 94.62 402 ILE A C 1
ATOM 3194 O O . ILE A 1 402 ? -12.516 -17.093 -2.984 1.00 94.62 402 ILE A O 1
ATOM 3198 N N . SER A 1 403 ? -10.940 -15.556 -3.417 1.00 86.81 403 SER A N 1
ATOM 3199 C CA . SER A 1 403 ? -9.892 -16.119 -2.567 1.00 86.81 403 SER A CA 1
ATOM 3200 C C . SER A 1 403 ? -9.539 -15.155 -1.437 1.00 86.81 403 SER A C 1
ATOM 3202 O O . SER A 1 403 ? -9.664 -13.940 -1.559 1.00 86.81 403 SER A O 1
ATOM 3204 N N . VAL A 1 404 ? -9.085 -15.705 -0.310 1.00 88.62 404 VAL A N 1
ATOM 3205 C CA . VAL A 1 404 ? -8.604 -14.916 0.830 1.00 88.62 404 VAL A CA 1
ATOM 3206 C C . VAL A 1 404 ? -7.194 -15.369 1.179 1.00 88.62 404 VAL A C 1
ATOM 3208 O O . VAL A 1 404 ? -7.001 -16.519 1.584 1.00 88.62 404 VAL A O 1
ATOM 3211 N N . VAL A 1 405 ? -6.229 -14.466 1.039 1.00 75.81 405 VAL A N 1
ATOM 3212 C CA . VAL A 1 405 ? -4.843 -14.637 1.481 1.00 75.81 405 VAL A CA 1
ATOM 3213 C C . VAL A 1 405 ? -4.747 -14.188 2.934 1.00 75.81 405 VAL A C 1
ATOM 3215 O O . VAL A 1 405 ? -5.049 -13.043 3.265 1.00 75.81 405 VAL A O 1
ATOM 3218 N N . GLU A 1 406 ? -4.348 -15.099 3.819 1.00 80.69 406 GLU A N 1
ATOM 3219 C CA . GLU A 1 406 ? -4.296 -14.852 5.263 1.00 80.69 406 GLU A CA 1
ATOM 3220 C C . GLU A 1 406 ? -2.868 -14.544 5.728 1.00 80.69 406 GLU A C 1
ATOM 3222 O O . GLU A 1 406 ? -1.948 -15.320 5.471 1.00 80.69 406 GLU A O 1
ATOM 3227 N N . MET A 1 407 ? -2.697 -13.463 6.492 1.00 66.00 407 MET A N 1
ATOM 3228 C CA . MET A 1 407 ? -1.441 -13.084 7.150 1.00 66.00 407 MET A CA 1
ATOM 3229 C C . MET A 1 407 ? -1.641 -12.996 8.678 1.00 66.00 407 MET A C 1
ATOM 3231 O O . MET A 1 407 ? -1.884 -11.913 9.220 1.00 66.00 407 MET A O 1
ATOM 3235 N N . PRO A 1 408 ? -1.597 -14.129 9.405 1.00 73.62 408 PRO A N 1
ATOM 3236 C CA . PRO A 1 408 ? -1.884 -14.179 10.839 1.00 73.62 408 PRO A CA 1
ATOM 3237 C C . PRO A 1 408 ? -0.653 -13.791 11.679 1.00 73.62 408 PRO A C 1
ATOM 3239 O O . PRO A 1 408 ? 0.069 -14.654 12.177 1.00 73.62 408 PRO A O 1
ATOM 3242 N N . PHE A 1 409 ? -0.411 -12.491 11.861 1.00 63.12 409 PHE A N 1
ATOM 3243 C CA . PHE A 1 409 ? 0.739 -11.971 12.616 1.00 63.12 409 PHE A CA 1
ATOM 3244 C C . PHE A 1 409 ? 0.676 -12.215 14.127 1.00 63.12 409 PHE A C 1
ATOM 3246 O O . PHE A 1 409 ? 1.670 -12.001 14.817 1.00 63.12 409 PHE A O 1
ATOM 3253 N N . GLY A 1 410 ? -0.462 -12.636 14.683 1.00 73.31 410 GLY A N 1
ATOM 3254 C CA . GLY A 1 410 ? -0.588 -12.799 16.131 1.00 73.31 410 GLY A CA 1
ATOM 3255 C C . GLY A 1 410 ? -0.172 -11.521 16.873 1.00 73.31 410 GLY A C 1
ATOM 3256 O O . GLY A 1 410 ? -0.620 -10.434 16.521 1.00 73.31 410 GLY A O 1
ATOM 3257 N N . ALA A 1 411 ? 0.700 -11.645 17.878 1.00 68.50 411 ALA A N 1
ATOM 3258 C CA . ALA A 1 411 ? 1.222 -10.504 18.640 1.00 68.50 411 ALA A CA 1
ATOM 3259 C C . ALA A 1 411 ? 2.615 -10.025 18.190 1.00 68.50 411 ALA A C 1
ATOM 3261 O O . ALA A 1 411 ? 3.210 -9.196 18.871 1.00 68.50 411 ALA A O 1
ATOM 3262 N N . TYR A 1 412 ? 3.144 -10.508 17.055 1.00 57.09 412 TYR A N 1
ATOM 3263 C CA . TYR A 1 412 ? 4.481 -10.113 16.576 1.00 57.09 412 TYR A CA 1
ATOM 3264 C C . TYR A 1 412 ? 4.596 -8.618 16.245 1.00 57.09 412 TYR A C 1
ATOM 3266 O O . TYR A 1 412 ? 5.697 -8.080 16.240 1.00 57.09 412 TYR A O 1
ATOM 3274 N N . LYS A 1 413 ? 3.471 -7.957 15.954 1.00 64.00 413 LYS A N 1
ATOM 3275 C CA . LYS A 1 413 ? 3.390 -6.526 15.620 1.00 64.00 413 LYS A CA 1
ATOM 3276 C C . LYS A 1 413 ? 2.740 -5.682 16.724 1.00 64.00 413 LYS A C 1
ATOM 3278 O O . LYS A 1 413 ? 2.441 -4.520 16.477 1.00 64.00 413 LYS A O 1
ATOM 3283 N N . ALA A 1 414 ? 2.499 -6.255 17.905 1.00 67.19 414 ALA A N 1
ATOM 3284 C CA . ALA A 1 414 ? 1.907 -5.504 19.006 1.00 67.19 414 ALA A CA 1
ATOM 3285 C C . ALA A 1 414 ? 2.873 -4.420 19.500 1.00 67.19 414 ALA A C 1
ATOM 3287 O O . ALA A 1 414 ? 4.070 -4.683 19.636 1.00 67.19 414 ALA A O 1
ATOM 3288 N N . ALA A 1 415 ? 2.364 -3.222 19.796 1.00 71.69 415 ALA A N 1
ATOM 3289 C CA . ALA A 1 415 ? 3.201 -2.154 20.324 1.00 71.69 415 ALA A CA 1
ATOM 3290 C C . ALA A 1 415 ? 3.818 -2.558 21.674 1.00 71.69 415 ALA A C 1
ATOM 3292 O O . ALA A 1 415 ? 3.124 -3.046 22.569 1.00 71.69 415 ALA A O 1
ATOM 3293 N N . GLU A 1 416 ? 5.118 -2.298 21.856 1.00 73.94 416 GLU A N 1
ATOM 3294 C CA . GLU A 1 416 ? 5.854 -2.641 23.088 1.00 73.94 416 GLU A CA 1
ATOM 3295 C C . GLU A 1 416 ? 5.262 -1.984 24.347 1.00 73.94 416 GLU A C 1
ATOM 3297 O O . GLU A 1 416 ? 5.449 -2.460 25.466 1.00 73.94 416 GLU A O 1
ATOM 3302 N N . THR A 1 417 ? 4.517 -0.892 24.166 1.00 75.69 417 THR A N 1
ATOM 3303 C CA . THR A 1 417 ? 3.845 -0.146 25.233 1.00 75.69 417 THR A CA 1
ATOM 3304 C C . THR A 1 417 ? 2.545 -0.800 25.716 1.00 75.69 417 THR A C 1
ATOM 3306 O O . THR A 1 417 ? 2.000 -0.385 26.742 1.00 75.69 417 THR A O 1
ATOM 3309 N N . VAL A 1 418 ? 2.031 -1.822 25.023 1.00 84.12 418 VAL A N 1
ATOM 3310 C CA . VAL A 1 418 ? 0.792 -2.514 25.401 1.00 84.12 418 VAL A CA 1
ATOM 3311 C C . VAL A 1 418 ? 1.075 -3.582 26.457 1.00 84.12 418 VAL A C 1
ATOM 3313 O O . VAL A 1 418 ? 1.848 -4.516 26.257 1.00 84.12 418 VAL A O 1
ATOM 3316 N N . SER A 1 419 ? 0.394 -3.473 27.601 1.00 86.94 419 SER A N 1
ATOM 3317 C CA . SER A 1 419 ? 0.582 -4.378 28.739 1.00 86.94 419 SER A CA 1
ATOM 3318 C C . SER A 1 419 ? 0.221 -5.831 28.403 1.00 86.94 419 SER A C 1
ATOM 3320 O O . SER A 1 419 ? -0.907 -6.133 28.017 1.00 86.94 419 SER A O 1
ATOM 3322 N N . ALA A 1 420 ? 1.158 -6.750 28.651 1.00 85.75 420 ALA A N 1
ATOM 3323 C CA . ALA A 1 420 ? 0.941 -8.200 28.612 1.00 85.75 420 ALA A CA 1
ATOM 3324 C C . ALA A 1 420 ? 0.508 -8.785 29.977 1.00 85.75 420 ALA A C 1
ATOM 3326 O O . ALA A 1 420 ? 0.402 -10.001 30.143 1.00 85.75 420 ALA A O 1
ATOM 3327 N N . ASN A 1 421 ? 0.289 -7.940 30.991 1.00 88.75 421 ASN A N 1
ATOM 3328 C CA . ASN A 1 421 ? 0.036 -8.392 32.355 1.00 88.75 421 ASN A CA 1
ATOM 3329 C C . ASN A 1 421 ? -1.425 -8.839 32.548 1.00 88.75 421 ASN A C 1
ATOM 3331 O O . ASN A 1 421 ? -2.347 -8.020 32.582 1.00 88.75 421 ASN A O 1
ATOM 3335 N N . LEU A 1 422 ? -1.626 -10.143 32.761 1.00 88.44 422 LEU A N 1
ATOM 3336 C CA . LEU A 1 422 ? -2.940 -10.745 33.028 1.00 88.44 422 LEU A CA 1
ATOM 3337 C C . LEU A 1 422 ? -3.582 -10.275 34.344 1.00 88.44 422 LEU A C 1
ATOM 3339 O O . LEU A 1 422 ? -4.798 -10.361 34.490 1.00 88.44 422 LEU A O 1
ATOM 3343 N N . ASN A 1 423 ? -2.795 -9.755 35.289 1.00 90.38 423 ASN A N 1
ATOM 3344 C CA . ASN A 1 423 ? -3.312 -9.210 36.547 1.00 90.38 423 ASN A CA 1
ATOM 3345 C C . ASN A 1 423 ? -3.723 -7.732 36.433 1.00 90.38 423 ASN A C 1
ATOM 3347 O O . ASN A 1 423 ? -4.333 -7.194 37.353 1.00 90.38 423 ASN A O 1
ATOM 3351 N N . ASP A 1 424 ? -3.416 -7.079 35.309 1.00 91.19 424 ASP A N 1
ATOM 3352 C CA . ASP A 1 424 ? -3.754 -5.682 35.033 1.00 91.19 424 ASP A CA 1
ATOM 3353 C C . ASP A 1 424 ? -4.687 -5.577 33.823 1.00 91.19 424 ASP A C 1
ATOM 3355 O O . ASP A 1 424 ? -4.363 -4.993 32.790 1.00 91.19 424 ASP A O 1
ATOM 3359 N N . LEU A 1 425 ? -5.880 -6.164 33.954 1.00 93.62 425 LEU A N 1
ATOM 3360 C CA . LEU A 1 425 ? -6.884 -6.176 32.884 1.00 93.62 425 LEU A CA 1
ATOM 3361 C C . LEU A 1 425 ? -7.323 -4.769 32.461 1.00 93.62 425 LEU A C 1
ATOM 3363 O O . LEU A 1 425 ? -7.740 -4.575 31.320 1.00 93.62 425 LEU A O 1
ATOM 3367 N N . LYS A 1 426 ? -7.207 -3.777 33.352 1.00 93.50 426 LYS A N 1
ATOM 3368 C CA . LYS A 1 426 ? -7.491 -2.375 33.029 1.00 93.50 426 LYS A CA 1
ATOM 3369 C C . LYS A 1 426 ? -6.640 -1.930 31.840 1.00 93.50 426 LYS A C 1
ATOM 3371 O O . LYS A 1 426 ? -7.187 -1.425 30.865 1.00 93.50 426 LYS A O 1
ATOM 3376 N N . ASN A 1 427 ? -5.330 -2.168 31.896 1.00 91.75 427 ASN A N 1
ATOM 3377 C CA . ASN A 1 427 ? -4.424 -1.753 30.830 1.00 91.75 427 ASN A CA 1
ATOM 3378 C C . ASN A 1 427 ? -4.246 -2.816 29.742 1.00 91.75 427 ASN A C 1
ATOM 3380 O O . ASN A 1 427 ? -4.085 -2.446 28.582 1.00 91.75 427 ASN A O 1
ATOM 3384 N N . SER A 1 428 ? -4.303 -4.107 30.078 1.00 92.25 428 SER A N 1
ATOM 3385 C CA . SER A 1 428 ? -4.049 -5.199 29.130 1.00 92.25 428 SER A CA 1
ATOM 3386 C C . SER A 1 428 ? -5.284 -5.653 28.346 1.00 92.25 428 SER A C 1
ATOM 3388 O O . SER A 1 428 ? -5.142 -6.206 27.256 1.00 92.25 428 SER A O 1
ATOM 3390 N N . VAL A 1 429 ? -6.499 -5.386 28.850 1.00 95.38 429 VAL A N 1
ATOM 3391 C CA . VAL A 1 429 ? -7.766 -5.740 28.186 1.00 95.38 429 VAL A CA 1
ATOM 3392 C C . VAL A 1 429 ? -8.578 -4.520 27.764 1.00 95.38 429 VAL A C 1
ATOM 3394 O O . VAL A 1 429 ? -8.935 -4.423 26.586 1.00 95.38 429 VAL A O 1
ATOM 3397 N N . TYR A 1 430 ? -8.870 -3.629 28.711 1.00 96.81 430 TYR A N 1
ATOM 3398 C CA . TYR A 1 430 ? -9.913 -2.606 28.572 1.00 96.81 430 TYR A CA 1
ATOM 3399 C C . TYR A 1 430 ? -9.413 -1.229 28.131 1.00 96.81 430 TYR A C 1
ATOM 3401 O O . TYR A 1 430 ? -10.229 -0.353 27.861 1.00 96.81 430 TYR A O 1
ATOM 3409 N N . SER A 1 431 ? -8.100 -1.029 28.027 1.00 94.44 431 SER A N 1
ATOM 3410 C CA . SER A 1 431 ? -7.545 0.209 27.483 1.00 94.44 431 SER A CA 1
ATOM 3411 C C . SER A 1 431 ? -7.755 0.297 25.973 1.00 94.44 431 SER A C 1
ATOM 3413 O O . SER A 1 431 ? -7.751 -0.718 25.269 1.00 94.44 431 SER A O 1
ATOM 3415 N N . ARG A 1 432 ? -7.861 1.527 25.458 1.00 92.75 432 ARG A N 1
ATOM 3416 C CA . ARG A 1 432 ? -7.894 1.789 24.013 1.00 92.75 432 ARG A CA 1
ATOM 3417 C C . ARG A 1 432 ? -6.676 1.191 23.304 1.00 92.75 432 ARG A C 1
ATOM 3419 O O . ARG A 1 432 ? -6.842 0.516 22.296 1.00 92.75 432 ARG A O 1
ATOM 3426 N N . ALA A 1 433 ? -5.478 1.368 23.866 1.00 88.62 433 ALA A N 1
ATOM 3427 C CA . ALA A 1 433 ? -4.241 0.827 23.302 1.00 88.62 433 ALA A CA 1
ATOM 3428 C C . ALA A 1 433 ? -4.306 -0.701 23.144 1.00 88.62 433 ALA A C 1
ATOM 3430 O O . ALA A 1 433 ? -4.045 -1.224 22.068 1.00 88.62 433 ALA A O 1
ATOM 3431 N N . ALA A 1 434 ? -4.749 -1.425 24.177 1.00 92.19 434 ALA A N 1
ATOM 3432 C CA . ALA A 1 434 ? -4.859 -2.877 24.095 1.00 92.19 434 ALA A CA 1
ATOM 3433 C C . ALA A 1 434 ? -5.996 -3.350 23.175 1.00 92.19 434 ALA A C 1
ATOM 3435 O O . ALA A 1 434 ? -5.884 -4.409 22.557 1.00 92.19 434 ALA A O 1
ATOM 3436 N N . ALA A 1 435 ? -7.090 -2.590 23.082 1.00 94.50 435 ALA A N 1
ATOM 3437 C CA . ALA A 1 435 ? -8.184 -2.869 22.156 1.00 94.50 435 ALA A CA 1
ATOM 3438 C C . ALA A 1 435 ? -7.762 -2.688 20.687 1.00 94.50 435 ALA A C 1
ATOM 3440 O O . ALA A 1 435 ? -8.163 -3.485 19.839 1.00 94.50 435 ALA A O 1
ATOM 3441 N N . MET A 1 436 ? -6.912 -1.696 20.398 1.00 91.94 436 MET A N 1
ATOM 3442 C CA . MET A 1 436 ? -6.408 -1.419 19.049 1.00 91.94 436 MET A CA 1
ATOM 3443 C C . MET A 1 436 ? -5.559 -2.559 18.462 1.00 91.94 436 MET A C 1
ATOM 3445 O O . MET A 1 436 ? -5.534 -2.731 17.246 1.00 91.94 436 MET A O 1
ATOM 3449 N N . GLU A 1 437 ? -4.932 -3.381 19.307 1.00 91.81 437 GLU A N 1
ATOM 3450 C CA . GLU A 1 437 ? -4.149 -4.553 18.882 1.00 91.81 437 GLU A CA 1
ATOM 3451 C C . GLU A 1 437 ? -5.010 -5.746 18.442 1.00 91.81 437 GLU A C 1
ATOM 3453 O O . GLU A 1 437 ? -4.517 -6.723 17.878 1.00 91.81 437 GLU A O 1
ATOM 3458 N N . ARG A 1 438 ? -6.314 -5.730 18.739 1.00 95.56 438 ARG A N 1
ATOM 3459 C CA . ARG A 1 438 ? -7.203 -6.881 18.532 1.00 95.56 438 ARG A CA 1
ATOM 3460 C C . ARG A 1 438 ? -8.055 -6.683 17.299 1.00 95.56 438 ARG A C 1
ATOM 3462 O O . ARG A 1 438 ? -9.249 -6.405 17.395 1.00 95.56 438 ARG A O 1
ATOM 3469 N N . LYS A 1 439 ? -7.425 -6.851 16.145 1.00 96.62 439 LYS A N 1
ATOM 3470 C CA . LYS A 1 439 ? -8.041 -6.548 14.857 1.00 96.62 439 LYS A CA 1
ATOM 3471 C C . LYS A 1 439 ? -7.659 -7.534 13.762 1.00 96.62 439 LYS A C 1
ATOM 3473 O O . LYS A 1 439 ? -6.662 -8.248 13.868 1.00 96.62 439 LYS A O 1
ATOM 3478 N N . ILE A 1 440 ? -8.455 -7.554 12.705 1.00 97.31 440 ILE A N 1
ATOM 3479 C CA . ILE A 1 440 ? -8.019 -7.973 11.373 1.00 97.31 440 ILE A CA 1
ATOM 3480 C C . ILE A 1 440 ? -8.168 -6.788 10.425 1.00 97.31 440 ILE A C 1
ATOM 3482 O O . ILE A 1 440 ? -8.989 -5.908 10.666 1.00 97.31 440 ILE A O 1
ATOM 3486 N N . GLU A 1 441 ? -7.380 -6.765 9.364 1.00 89.38 441 GLU A N 1
ATOM 3487 C CA . GLU A 1 441 ? -7.380 -5.697 8.370 1.00 89.38 441 GLU A CA 1
ATOM 3488 C C . GLU A 1 441 ? -7.457 -6.321 6.983 1.00 89.38 441 GLU A C 1
ATOM 3490 O O . GLU A 1 441 ? -6.593 -7.124 6.629 1.00 89.38 441 GLU A O 1
ATOM 3495 N N . ILE A 1 442 ? -8.472 -5.963 6.197 1.00 88.75 442 ILE A N 1
ATOM 3496 C CA . ILE A 1 442 ? -8.439 -6.203 4.750 1.00 88.75 442 ILE A CA 1
ATOM 3497 C C . ILE A 1 442 ? -7.529 -5.123 4.176 1.00 88.75 442 ILE A C 1
ATOM 3499 O O . ILE A 1 442 ? -7.846 -3.944 4.292 1.00 88.75 442 ILE A O 1
ATOM 3503 N N . ILE A 1 443 ? -6.392 -5.520 3.612 1.00 73.50 443 ILE A N 1
ATOM 3504 C CA . ILE A 1 443 ? -5.324 -4.602 3.186 1.00 73.50 443 ILE A CA 1
ATOM 3505 C C . ILE A 1 443 ? -5.081 -4.587 1.680 1.00 73.50 443 ILE A C 1
ATOM 3507 O O . ILE A 1 443 ? -4.300 -3.783 1.191 1.00 73.50 443 ILE A O 1
ATOM 3511 N N . GLY A 1 444 ? -5.724 -5.489 0.945 1.00 72.00 444 GLY A N 1
ATOM 3512 C CA . GLY A 1 444 ? -5.662 -5.499 -0.506 1.00 72.00 444 GLY A CA 1
ATOM 3513 C C . GLY A 1 444 ? -6.853 -6.221 -1.094 1.00 72.00 444 GLY A C 1
ATOM 3514 O O . GLY A 1 444 ? -7.265 -7.260 -0.573 1.00 72.00 444 GLY A O 1
ATOM 3515 N N . ILE A 1 445 ? -7.369 -5.679 -2.187 1.00 81.19 445 ILE A N 1
ATOM 3516 C CA . ILE A 1 445 ? -8.354 -6.323 -3.046 1.00 81.19 445 ILE A CA 1
ATOM 3517 C C . ILE A 1 445 ? -7.751 -6.341 -4.446 1.00 81.19 445 ILE A C 1
ATOM 3519 O O . ILE A 1 445 ? -7.477 -5.294 -5.025 1.00 81.19 445 ILE A O 1
ATOM 3523 N N . ALA A 1 446 ? -7.495 -7.530 -4.980 1.00 73.25 446 ALA A N 1
ATOM 3524 C CA . ALA A 1 446 ? -6.868 -7.690 -6.285 1.00 73.25 446 ALA A CA 1
ATOM 3525 C C . ALA A 1 446 ? -7.783 -8.458 -7.234 1.00 73.25 446 ALA A C 1
ATOM 3527 O O . ALA A 1 446 ? -8.283 -9.527 -6.887 1.00 73.25 446 ALA A O 1
ATOM 3528 N N . LEU A 1 447 ? -7.942 -7.947 -8.453 1.00 81.06 447 LEU A N 1
ATOM 3529 C CA . LEU A 1 447 ? -8.471 -8.731 -9.566 1.00 81.06 447 LEU A CA 1
ATOM 3530 C C . LEU A 1 447 ? -7.409 -9.746 -9.995 1.00 81.06 447 LEU A C 1
ATOM 3532 O O . LEU A 1 447 ? -6.253 -9.394 -10.230 1.00 81.06 447 LEU A O 1
ATOM 3536 N N . LYS A 1 448 ? -7.794 -11.021 -10.049 1.00 76.88 448 LYS A N 1
ATOM 3537 C CA . LYS A 1 448 ? -6.946 -12.127 -10.516 1.00 76.88 448 LYS A CA 1
ATOM 3538 C C . LYS A 1 448 ? -7.224 -12.531 -11.948 1.00 76.88 448 LYS A C 1
ATOM 3540 O O . LYS A 1 448 ? -6.396 -13.226 -12.535 1.00 76.88 448 LYS A O 1
ATOM 3545 N N . ASP A 1 449 ? -8.340 -12.086 -12.507 1.00 67.25 449 ASP A N 1
ATOM 3546 C CA . ASP A 1 449 ? -8.515 -12.169 -13.943 1.00 67.25 449 ASP A CA 1
ATOM 3547 C C . ASP A 1 449 ? -7.457 -11.309 -14.618 1.00 67.25 449 ASP A C 1
ATOM 3549 O O . ASP A 1 449 ? -7.256 -10.141 -14.279 1.00 67.25 449 ASP A O 1
ATOM 3553 N N . SER A 1 450 ? -6.803 -11.888 -15.620 1.00 49.97 450 SER A N 1
ATOM 3554 C CA . SER A 1 450 ? -6.306 -11.049 -16.703 1.00 49.97 450 SER A CA 1
ATOM 3555 C C . SER A 1 450 ? -7.534 -10.320 -17.236 1.00 49.97 450 SER A C 1
ATOM 3557 O O . SER A 1 450 ? -8.546 -10.989 -17.446 1.00 49.97 450 SER A O 1
ATOM 3559 N N . MET A 1 451 ? -7.479 -8.981 -17.366 1.00 41.97 451 MET A N 1
ATOM 3560 C CA . MET A 1 451 ? -8.557 -8.196 -17.987 1.00 41.97 451 MET A CA 1
ATOM 3561 C C . MET A 1 451 ? -9.151 -9.048 -19.103 1.00 41.97 451 MET A C 1
ATOM 3563 O O . MET A 1 451 ? -8.368 -9.468 -19.965 1.00 41.97 451 MET A O 1
ATOM 3567 N N . PRO A 1 452 ? -10.445 -9.407 -19.061 1.00 35.38 452 PRO A N 1
ATOM 3568 C CA . PRO A 1 452 ? -10.981 -10.227 -20.118 1.00 35.38 452 PRO A CA 1
ATOM 3569 C C . PRO A 1 452 ? -10.725 -9.457 -21.408 1.00 35.38 452 PRO A C 1
ATOM 3571 O O . PRO A 1 452 ? -11.299 -8.393 -21.631 1.00 35.38 452 PRO A O 1
ATOM 3574 N N . ILE A 1 453 ? -9.854 -9.998 -22.264 1.00 36.59 453 ILE A N 1
ATOM 3575 C CA . ILE A 1 453 ? -9.912 -9.729 -23.695 1.00 36.59 453 ILE A CA 1
ATOM 3576 C C . ILE A 1 453 ? -11.185 -10.448 -24.135 1.00 36.59 453 ILE A C 1
ATOM 3578 O O . ILE A 1 453 ? -11.169 -11.540 -24.700 1.00 36.59 453 ILE A O 1
ATOM 3582 N N . ALA A 1 454 ? -12.318 -9.878 -23.744 1.00 33.28 454 ALA A N 1
ATOM 3583 C CA . ALA A 1 454 ? -13.602 -10.251 -24.260 1.00 33.28 454 ALA A CA 1
ATOM 3584 C C . ALA A 1 454 ? -13.614 -9.697 -25.681 1.00 33.28 454 ALA A C 1
ATOM 3586 O O . ALA A 1 454 ? -13.938 -8.538 -25.921 1.00 33.28 454 ALA A O 1
ATOM 3587 N N . VAL A 1 455 ? -13.254 -10.559 -26.633 1.00 33.81 455 VAL A N 1
ATOM 3588 C CA . VAL A 1 455 ? -13.808 -10.485 -27.983 1.00 33.81 455 VAL A CA 1
ATOM 3589 C C . VAL A 1 455 ? -15.293 -10.810 -27.835 1.00 33.81 455 VAL A C 1
ATOM 3591 O O . VAL A 1 455 ? -15.742 -11.928 -28.069 1.00 33.81 455 VAL A O 1
ATOM 3594 N N . VAL A 1 456 ? -16.041 -9.840 -27.332 1.00 32.41 456 VAL A N 1
ATOM 3595 C CA . VAL A 1 456 ? -17.488 -9.788 -27.429 1.00 32.41 456 VAL A CA 1
ATOM 3596 C C . VAL A 1 456 ? -17.731 -8.557 -28.276 1.00 32.41 456 VAL A C 1
ATOM 3598 O O . VAL A 1 456 ? -17.328 -7.454 -27.907 1.00 32.41 456 VAL A O 1
ATOM 3601 N N . GLU A 1 457 ? -18.289 -8.770 -29.465 1.00 34.72 457 GLU A N 1
ATOM 3602 C CA . GLU A 1 457 ? -18.756 -7.679 -30.312 1.00 34.72 457 GLU A CA 1
ATOM 3603 C C . GLU A 1 457 ? -19.611 -6.739 -29.449 1.00 34.72 457 GLU A C 1
ATOM 3605 O O . GLU A 1 457 ? -20.533 -7.211 -28.775 1.00 34.72 457 GLU A O 1
ATOM 3610 N N . PRO A 1 458 ? -19.298 -5.436 -29.392 1.00 36.47 458 PRO A N 1
ATOM 3611 C CA . PRO A 1 458 ? -20.007 -4.549 -28.501 1.00 36.47 458 PRO A CA 1
ATOM 3612 C C . PRO A 1 458 ? -21.391 -4.295 -29.096 1.00 36.47 458 PRO A C 1
ATOM 3614 O O . PRO A 1 458 ? -21.538 -3.558 -30.071 1.00 36.47 458 PRO A O 1
ATOM 3617 N N . GLU A 1 459 ? -22.430 -4.849 -28.474 1.00 34.34 459 GLU A N 1
ATOM 3618 C CA . GLU A 1 459 ? -23.696 -4.128 -28.434 1.00 34.34 459 GLU A CA 1
ATOM 3619 C C . GLU A 1 459 ? -23.480 -2.924 -27.515 1.00 34.34 459 GLU A C 1
ATOM 3621 O O . GLU A 1 459 ? -23.558 -3.004 -26.290 1.00 34.34 459 GLU A O 1
ATOM 3626 N N . THR A 1 460 ? -23.127 -1.797 -28.127 1.00 36.56 460 THR A N 1
ATOM 3627 C CA . THR A 1 460 ? -22.975 -0.509 -27.463 1.00 36.56 460 THR A CA 1
ATOM 3628 C C . THR A 1 460 ? -24.324 -0.038 -26.924 1.00 36.56 460 THR A C 1
ATOM 3630 O O . THR A 1 460 ? -25.115 0.619 -27.600 1.00 36.56 460 THR A O 1
ATOM 3633 N N . LYS A 1 461 ? -24.581 -0.323 -25.650 1.00 36.81 461 LYS A N 1
ATOM 3634 C CA . LYS A 1 461 ? -25.303 0.626 -24.808 1.00 36.81 461 LYS A CA 1
ATOM 3635 C C . LYS A 1 461 ? -24.256 1.367 -23.994 1.00 36.81 461 LYS A C 1
ATOM 3637 O O . LYS A 1 461 ? -23.642 0.776 -23.118 1.00 36.81 461 LYS A O 1
ATOM 3642 N N . GLU A 1 462 ? -24.039 2.641 -24.313 1.00 41.16 462 GLU A N 1
ATOM 3643 C CA . GLU A 1 462 ? -23.359 3.559 -23.397 1.00 41.16 462 GLU A CA 1
ATOM 3644 C C . GLU A 1 462 ? -24.081 3.482 -22.048 1.00 41.16 462 GLU A C 1
ATOM 3646 O O . GLU A 1 462 ? -25.257 3.850 -21.937 1.00 41.16 462 GLU A O 1
ATOM 3651 N N . GLU A 1 463 ? -23.414 2.924 -21.039 1.00 51.75 463 GLU A N 1
ATOM 3652 C CA . GLU A 1 463 ? -23.931 2.939 -19.679 1.00 51.75 463 GLU A CA 1
ATOM 3653 C C . GLU A 1 463 ? -23.915 4.381 -19.176 1.00 51.75 463 GLU A C 1
ATOM 3655 O O . GLU A 1 463 ? -22.877 5.039 -19.111 1.00 51.75 463 GLU A O 1
ATOM 3660 N N . LYS A 1 464 ? -25.104 4.888 -18.859 1.00 64.62 464 LYS A N 1
ATOM 3661 C CA . LYS A 1 464 ? -25.307 6.233 -18.330 1.00 64.62 464 LYS A CA 1
ATOM 3662 C C . LYS A 1 464 ? -25.161 6.195 -16.813 1.00 64.62 464 LYS A C 1
ATOM 3664 O O . LYS A 1 464 ? -25.758 5.334 -16.170 1.00 64.62 464 LYS A O 1
ATOM 3669 N N . PHE A 1 465 ? -24.422 7.145 -16.244 1.00 70.50 465 PHE A N 1
ATOM 3670 C CA . PHE A 1 465 ? -24.145 7.208 -14.803 1.00 70.50 465 PHE A CA 1
ATOM 3671 C C . PHE A 1 465 ? -24.547 8.557 -14.195 1.00 70.50 465 PHE A C 1
ATOM 3673 O O . PHE A 1 465 ? -24.551 9.563 -14.908 1.00 70.50 465 PHE A O 1
ATOM 3680 N N . PRO A 1 466 ? -24.837 8.628 -12.882 1.00 78.00 466 PRO A N 1
ATOM 3681 C CA . PRO A 1 466 ? -24.981 9.894 -12.178 1.00 78.00 466 PRO A CA 1
ATOM 3682 C C . PRO A 1 466 ? -23.608 10.519 -11.895 1.00 78.00 466 PRO A C 1
ATOM 3684 O O . PRO A 1 466 ? -22.615 9.812 -11.729 1.00 78.00 466 PRO A O 1
ATOM 3687 N N . GLY A 1 467 ? -23.553 11.849 -11.802 1.00 82.50 467 GLY A N 1
ATOM 3688 C CA . GLY A 1 467 ? -22.307 12.615 -11.686 1.00 82.50 467 GLY A CA 1
ATOM 3689 C C . GLY A 1 467 ? -22.391 13.675 -10.589 1.00 82.50 467 GLY A C 1
ATOM 3690 O O . GLY A 1 467 ? -22.656 14.834 -10.895 1.00 82.50 467 GLY A O 1
ATOM 3691 N N . PRO A 1 468 ? -22.218 13.322 -9.306 1.00 86.75 468 PRO A N 1
ATOM 3692 C CA . PRO A 1 468 ? -22.334 14.265 -8.207 1.00 86.75 468 PRO A CA 1
ATOM 3693 C C . PRO A 1 468 ? -21.201 15.287 -8.250 1.00 86.75 468 PRO A C 1
ATOM 3695 O O . PRO A 1 468 ? -20.023 14.935 -8.257 1.00 86.75 468 PRO A O 1
ATOM 3698 N N . LYS A 1 469 ? -21.556 16.568 -8.197 1.00 90.50 469 LYS A N 1
ATOM 3699 C CA . LYS A 1 469 ? -20.602 17.669 -8.074 1.00 90.50 469 LYS A CA 1
ATOM 3700 C C . LYS A 1 469 ? -21.050 18.659 -7.022 1.00 90.50 469 LYS A C 1
ATOM 3702 O O . LYS A 1 469 ? -22.201 19.084 -7.000 1.00 90.50 469 LYS A O 1
ATOM 3707 N N . VAL A 1 470 ? -20.112 19.059 -6.176 1.00 90.19 470 VAL A N 1
ATOM 3708 C CA . VAL A 1 470 ? -20.313 20.079 -5.148 1.00 90.19 470 VAL A CA 1
ATOM 3709 C C . VAL A 1 470 ? -19.364 21.224 -5.461 1.00 90.19 470 VAL A C 1
ATOM 3711 O O . VAL A 1 470 ? -18.156 21.019 -5.517 1.00 90.19 470 VAL A O 1
ATOM 3714 N N . GLU A 1 471 ? -19.907 22.417 -5.703 1.00 79.06 471 GLU A N 1
ATOM 3715 C CA . GLU A 1 471 ? -19.124 23.574 -6.164 1.00 79.06 471 GLU A CA 1
ATOM 3716 C C . GLU A 1 471 ? -18.078 24.020 -5.129 1.00 79.06 471 GLU A C 1
ATOM 3718 O O . GLU A 1 471 ? -16.949 24.338 -5.486 1.00 79.06 471 GLU A O 1
ATOM 3723 N N . ASN A 1 472 ? -18.428 23.969 -3.840 1.00 86.38 472 ASN A N 1
ATOM 3724 C CA . ASN A 1 472 ? -17.532 24.274 -2.726 1.00 86.38 472 ASN A CA 1
ATOM 3725 C C . ASN A 1 472 ? -17.660 23.180 -1.655 1.00 86.38 472 ASN A C 1
ATOM 3727 O O . ASN A 1 472 ? -18.470 23.320 -0.741 1.00 86.38 472 ASN A O 1
ATOM 3731 N N . PRO A 1 473 ? -16.896 22.074 -1.739 1.00 86.00 473 PRO A N 1
ATOM 3732 C CA . PRO A 1 473 ? -17.024 20.944 -0.817 1.00 86.00 473 PRO A CA 1
ATOM 3733 C C . PRO A 1 473 ? -16.384 21.207 0.554 1.00 86.00 473 PRO A C 1
ATOM 3735 O O . PRO A 1 473 ? -16.263 20.290 1.358 1.00 86.00 473 PRO A O 1
ATOM 3738 N N . SER A 1 474 ? -15.952 22.438 0.841 1.00 87.56 474 SER A N 1
ATOM 3739 C CA . SER A 1 474 ? -15.385 22.829 2.129 1.00 87.56 474 SER A CA 1
ATOM 3740 C C . SER A 1 474 ? -15.948 24.169 2.585 1.00 87.56 474 SER A C 1
ATOM 3742 O O . SER A 1 474 ? -16.018 25.107 1.792 1.00 87.56 474 SER A O 1
ATOM 3744 N N . PHE A 1 475 ? -16.280 24.280 3.870 1.00 90.56 475 PHE A N 1
ATOM 3745 C CA . PHE A 1 475 ? -16.750 25.521 4.480 1.00 90.56 475 PHE A CA 1
ATOM 3746 C C . PHE A 1 475 ? -16.073 25.784 5.828 1.00 90.56 475 PHE A C 1
ATOM 3748 O O . PHE A 1 475 ? -16.003 24.898 6.675 1.00 90.56 475 PHE A O 1
ATOM 3755 N N . ASP A 1 476 ? -15.594 27.009 6.043 1.00 91.75 476 ASP A N 1
ATOM 3756 C CA . ASP A 1 476 ? -15.012 27.435 7.317 1.00 91.75 476 ASP A CA 1
ATOM 3757 C C . ASP A 1 476 ? -15.972 28.384 8.041 1.00 91.75 476 ASP A C 1
ATOM 3759 O O . ASP A 1 476 ? -16.254 29.483 7.563 1.00 91.75 476 ASP A O 1
ATOM 3763 N N . PHE A 1 477 ? -16.465 27.966 9.205 1.00 92.94 477 PHE A N 1
ATOM 3764 C CA . PHE A 1 477 ? -17.286 28.798 10.082 1.00 92.94 477 PHE A CA 1
ATOM 3765 C C . PHE A 1 477 ? -16.481 29.92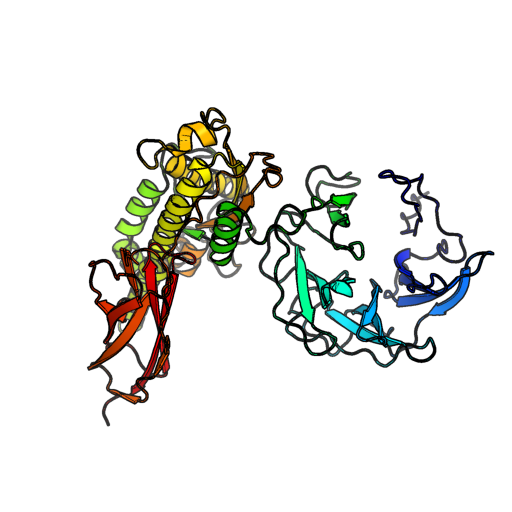5 10.743 1.00 92.94 477 PHE A C 1
ATOM 3767 O O . PHE A 1 477 ? -17.073 30.842 11.315 1.00 92.94 477 PHE A O 1
ATOM 3774 N N . GLY A 1 478 ? -15.145 29.873 10.690 1.00 93.25 478 GLY A N 1
ATOM 3775 C CA . GLY A 1 478 ? -14.288 30.799 11.414 1.00 93.25 478 GLY A CA 1
ATOM 3776 C C . GLY A 1 478 ? -14.464 30.634 12.923 1.00 93.25 478 GLY A C 1
ATOM 3777 O O . GLY A 1 478 ? -14.577 29.517 13.426 1.00 93.25 478 GLY A O 1
ATOM 3778 N N . LYS A 1 479 ? -14.485 31.747 13.661 1.00 94.62 479 LYS A N 1
ATOM 3779 C CA . LYS A 1 479 ? -14.635 31.724 15.121 1.00 94.62 479 LYS A CA 1
ATOM 3780 C C . LYS A 1 479 ? -16.083 31.476 15.527 1.00 94.62 479 LYS A C 1
ATOM 3782 O O . LYS A 1 479 ? -16.967 32.251 15.165 1.00 94.62 479 LYS A O 1
ATOM 3787 N N . VAL A 1 480 ? -16.310 30.439 16.327 1.00 95.50 480 VAL A N 1
ATOM 3788 C CA . VAL A 1 480 ? -17.637 30.047 16.819 1.00 95.50 480 VAL A CA 1
ATOM 3789 C C . VAL A 1 480 ? -17.642 29.928 18.342 1.00 95.50 480 VAL A C 1
ATOM 3791 O O . VAL A 1 480 ? -16.664 29.509 18.955 1.00 95.50 480 VAL A O 1
ATOM 3794 N N . GLU A 1 481 ? -18.752 30.307 18.973 1.00 94.56 481 GLU A N 1
ATOM 3795 C CA . GLU A 1 481 ? -18.905 30.226 20.430 1.00 94.56 481 GLU A CA 1
ATOM 3796 C C . GLU A 1 481 ? -19.090 28.761 20.871 1.00 94.56 481 GLU A C 1
ATOM 3798 O O . GLU A 1 481 ? -19.832 27.990 20.251 1.00 94.56 481 GLU A O 1
ATOM 3803 N N . TYR A 1 482 ? -18.424 28.378 21.960 1.00 92.25 482 TYR A N 1
ATOM 3804 C CA . TYR A 1 482 ? -18.582 27.077 22.607 1.00 92.25 482 TYR A CA 1
ATOM 3805 C C . TYR A 1 482 ? -20.035 26.823 23.056 1.00 92.25 482 TYR A C 1
ATOM 3807 O O . TYR A 1 482 ? -20.672 27.686 23.664 1.00 92.25 482 TYR A O 1
ATOM 3815 N N . GLY A 1 483 ? -20.549 25.617 22.795 1.00 88.44 483 GLY A N 1
ATOM 3816 C CA . GLY A 1 483 ? -21.917 25.201 23.130 1.00 88.44 483 GLY A CA 1
ATOM 3817 C C . GLY A 1 483 ? -23.003 25.710 22.170 1.00 88.44 483 GLY A C 1
ATOM 3818 O O . GLY A 1 483 ? -24.182 25.727 22.530 1.00 88.44 483 GLY A O 1
ATOM 3819 N N . LYS A 1 484 ? -22.630 26.159 20.966 1.00 93.38 484 LYS A N 1
ATOM 3820 C CA . LYS A 1 484 ? -23.551 26.531 19.885 1.00 93.38 484 LYS A CA 1
ATOM 3821 C C . LYS A 1 484 ? -23.600 25.447 18.817 1.00 93.38 484 LYS A C 1
ATOM 3823 O O . LYS A 1 484 ? -22.604 24.797 18.530 1.00 93.38 484 LYS A O 1
ATOM 3828 N N . VAL A 1 485 ? -24.754 25.332 18.169 1.00 95.19 485 VAL A N 1
ATOM 3829 C CA . VAL A 1 485 ? -24.884 24.579 16.922 1.00 95.19 485 VAL A CA 1
ATOM 3830 C C . VAL A 1 485 ? -24.787 25.567 15.766 1.00 95.19 485 VAL A C 1
ATOM 3832 O O . VAL A 1 485 ? -25.548 26.535 15.722 1.00 95.19 485 VAL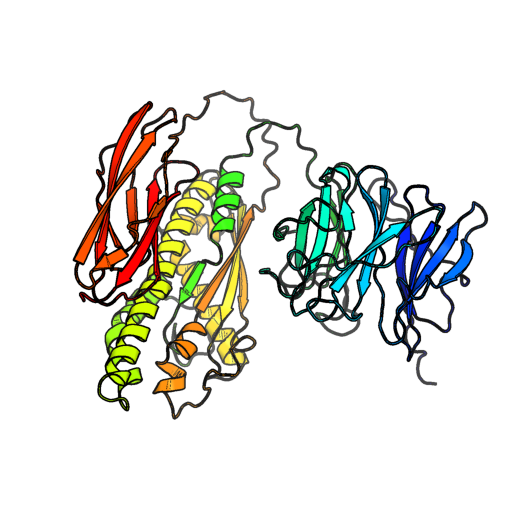 A O 1
ATOM 3835 N N . VAL A 1 486 ? -23.843 25.341 14.857 1.00 95.69 486 VAL A N 1
ATOM 3836 C CA . VAL A 1 486 ? -23.692 26.100 13.606 1.00 95.69 486 VAL A CA 1
ATOM 3837 C C . VAL A 1 486 ? -24.029 25.205 12.419 1.00 95.69 486 VAL A C 1
ATOM 3839 O O . VAL A 1 486 ? -23.875 23.990 12.506 1.00 95.69 486 VAL A O 1
ATOM 3842 N N . GLU A 1 487 ? -24.515 25.772 11.316 1.00 97.25 487 GLU A N 1
ATOM 3843 C CA . GLU A 1 487 ? -24.932 24.983 10.154 1.00 97.25 487 GLU A CA 1
ATOM 3844 C C . GLU A 1 487 ? -24.525 25.615 8.824 1.00 97.25 487 GLU A C 1
ATOM 3846 O O . GLU A 1 487 ? -24.477 26.839 8.688 1.00 97.25 487 GLU A O 1
ATOM 3851 N N . HIS A 1 488 ? -24.231 24.768 7.839 1.00 97.19 488 HIS A N 1
ATOM 3852 C CA . HIS A 1 488 ? -23.931 25.176 6.470 1.00 97.19 488 HIS A CA 1
ATOM 3853 C C . HIS A 1 488 ? -24.679 24.298 5.468 1.00 97.19 488 HIS A C 1
ATOM 3855 O O . HIS A 1 488 ? -24.914 23.117 5.720 1.00 97.19 488 HIS A O 1
ATOM 3861 N N . GLN A 1 489 ? -25.043 24.874 4.324 1.00 97.62 489 GLN A N 1
ATOM 3862 C CA . GLN A 1 489 ? -25.758 24.188 3.253 1.00 97.62 489 GLN A CA 1
ATOM 3863 C C . GLN A 1 489 ? -24.847 24.004 2.044 1.00 97.62 489 GLN A C 1
ATOM 3865 O O . GLN A 1 489 ? -24.504 24.967 1.362 1.00 97.62 489 GLN A O 1
ATOM 3870 N N . PHE A 1 490 ? -24.496 22.754 1.758 1.00 95.88 490 PHE A N 1
ATOM 3871 C CA . PHE A 1 490 ? -23.792 22.378 0.541 1.00 95.88 490 PHE A CA 1
ATOM 3872 C C . PHE A 1 490 ? -24.793 22.109 -0.575 1.00 95.88 490 PHE A C 1
ATOM 3874 O O . PHE A 1 490 ? -25.802 21.431 -0.376 1.00 95.88 490 PHE A O 1
ATOM 3881 N N . LYS A 1 491 ? -24.492 22.617 -1.767 1.00 96.69 491 LYS A N 1
ATOM 3882 C CA . LYS A 1 491 ? -25.273 22.362 -2.973 1.00 96.69 491 LYS A CA 1
ATOM 3883 C C . LYS A 1 491 ? -24.595 21.266 -3.787 1.00 96.69 491 LYS A C 1
ATOM 3885 O O . LYS A 1 491 ? -23.455 21.437 -4.216 1.00 96.69 491 LYS A O 1
ATOM 3890 N N . ILE A 1 492 ? -25.296 20.153 -3.976 1.00 94.94 492 ILE A N 1
ATOM 3891 C CA . ILE A 1 492 ? -24.863 19.039 -4.820 1.00 94.94 492 ILE A CA 1
ATOM 3892 C C . ILE A 1 492 ? -25.677 19.046 -6.110 1.00 94.94 492 ILE A C 1
ATOM 3894 O O . ILE A 1 492 ? -26.904 19.089 -6.072 1.00 94.94 492 ILE A O 1
ATOM 3898 N N . LYS A 1 493 ? -24.992 19.015 -7.249 1.00 95.94 493 LYS A N 1
ATOM 3899 C CA . LYS A 1 493 ? -25.577 18.949 -8.585 1.00 95.94 493 LYS A CA 1
ATOM 3900 C C . LYS A 1 493 ? -25.318 17.583 -9.198 1.00 95.94 493 LYS A C 1
ATOM 3902 O O . LYS A 1 493 ? -24.219 17.051 -9.048 1.00 95.94 493 LYS A O 1
ATOM 3907 N N . ASN A 1 494 ? -26.296 17.039 -9.911 1.00 95.62 494 ASN A N 1
ATOM 3908 C CA . ASN A 1 494 ? -26.074 15.880 -10.765 1.00 95.62 494 ASN A CA 1
ATOM 3909 C C . ASN A 1 494 ? -25.651 16.342 -12.169 1.00 95.62 494 ASN A C 1
ATOM 3911 O O . ASN A 1 494 ? -26.478 16.777 -12.959 1.00 95.62 494 ASN A O 1
ATOM 3915 N N . GLU A 1 495 ? -24.364 16.269 -12.488 1.00 92.00 495 GLU A N 1
ATOM 3916 C CA . GLU A 1 495 ? -23.820 16.500 -13.835 1.00 92.00 495 GLU A CA 1
ATOM 3917 C C . GLU A 1 495 ? -23.765 15.220 -14.689 1.00 92.00 495 GLU A C 1
ATOM 3919 O O . GLU A 1 495 ? -23.229 15.246 -15.794 1.00 92.00 495 GLU A O 1
ATOM 3924 N N . GLY A 1 496 ? -24.306 14.105 -14.188 1.00 82.88 496 GLY A N 1
ATOM 3925 C CA . GLY A 1 496 ? -24.406 12.848 -14.924 1.00 82.88 496 GLY A CA 1
ATOM 3926 C C . GLY A 1 496 ? -25.677 12.726 -15.761 1.00 82.88 496 GLY A C 1
ATOM 3927 O O . GLY A 1 496 ? -26.455 13.664 -15.913 1.00 82.88 496 GLY A O 1
ATOM 3928 N N . GLU A 1 497 ? -25.892 11.528 -16.290 1.00 80.44 497 GLU A N 1
ATOM 3929 C CA . GLU A 1 497 ? -26.938 11.204 -17.261 1.00 80.44 497 GLU A CA 1
ATOM 3930 C C . GLU A 1 497 ? -28.090 10.356 -16.700 1.00 80.44 497 GLU A C 1
ATOM 3932 O O . GLU A 1 497 ? -29.116 10.194 -17.363 1.00 80.44 497 GLU A O 1
ATOM 3937 N N . THR A 1 498 ? -27.948 9.830 -15.483 1.00 78.25 498 THR A N 1
ATOM 3938 C CA . THR A 1 498 ? -29.018 9.138 -14.743 1.00 78.25 498 THR A CA 1
ATOM 3939 C C . THR A 1 498 ? -29.252 9.795 -13.395 1.00 78.25 498 THR A C 1
ATOM 3941 O O . THR A 1 498 ? -28.400 10.538 -12.915 1.00 78.25 498 THR A O 1
ATOM 3944 N N . ASP A 1 499 ? -30.374 9.485 -12.752 1.00 86.56 499 ASP A N 1
ATOM 3945 C CA . ASP A 1 499 ? -30.702 10.001 -11.425 1.00 86.56 499 ASP A CA 1
ATOM 3946 C C . ASP A 1 499 ? -29.605 9.692 -10.395 1.00 86.56 499 ASP A C 1
ATOM 3948 O O . ASP A 1 499 ? -29.177 8.545 -10.232 1.00 86.56 499 ASP A O 1
ATOM 3952 N N . LEU A 1 500 ? -29.176 10.722 -9.670 1.00 83.25 500 LEU A N 1
ATOM 3953 C CA . LEU A 1 500 ? -28.267 10.616 -8.538 1.00 83.25 500 LEU A CA 1
ATOM 3954 C C . LEU A 1 500 ? -29.083 10.371 -7.269 1.00 83.25 500 LEU A C 1
ATOM 3956 O O . LEU A 1 500 ? -29.922 11.181 -6.882 1.00 83.25 500 LEU A O 1
ATOM 3960 N N . ILE A 1 501 ? -28.821 9.260 -6.598 1.00 80.19 501 ILE A N 1
ATOM 3961 C CA . ILE A 1 501 ? -29.474 8.865 -5.353 1.00 80.19 501 ILE A CA 1
ATOM 3962 C C . ILE A 1 501 ? -28.444 8.981 -4.242 1.00 80.19 501 ILE A C 1
ATOM 3964 O O . ILE A 1 501 ? -27.376 8.387 -4.347 1.00 80.19 501 ILE A O 1
ATOM 3968 N N . ILE A 1 502 ? -28.775 9.708 -3.176 1.00 85.00 502 ILE A N 1
ATOM 3969 C CA . ILE A 1 502 ? -27.991 9.727 -1.939 1.00 85.00 502 ILE A CA 1
ATOM 3970 C C . ILE A 1 502 ? -28.610 8.695 -0.997 1.00 85.00 502 ILE A C 1
ATOM 3972 O O . ILE A 1 502 ? -29.750 8.843 -0.554 1.00 85.00 502 ILE A O 1
ATOM 3976 N N . PHE A 1 503 ? -27.875 7.624 -0.728 1.00 69.12 503 PHE A N 1
ATOM 3977 C CA . PHE A 1 503 ? -28.300 6.542 0.155 1.00 69.12 503 PHE A CA 1
ATOM 3978 C C . PHE A 1 503 ? -28.155 6.928 1.623 1.00 69.12 503 PHE A C 1
ATOM 3980 O O . PHE A 1 503 ? -29.046 6.649 2.429 1.00 69.12 503 PHE A O 1
ATOM 3987 N N . ASP A 1 504 ? -27.031 7.565 1.952 1.00 67.75 504 ASP A N 1
ATOM 3988 C CA . ASP A 1 504 ? -26.657 7.895 3.321 1.00 67.75 504 ASP A CA 1
ATOM 3989 C C . ASP A 1 504 ? -25.742 9.123 3.386 1.00 67.75 504 ASP A C 1
ATOM 3991 O O . ASP A 1 504 ? -25.072 9.464 2.408 1.00 67.75 504 ASP A O 1
ATOM 3995 N N . ALA A 1 505 ? -25.688 9.762 4.551 1.00 80.81 505 ALA A N 1
ATOM 3996 C CA . ALA A 1 505 ? -24.752 10.831 4.864 1.00 80.81 505 ALA A CA 1
ATOM 3997 C C . ALA A 1 505 ? -24.253 10.651 6.300 1.00 80.81 505 ALA A C 1
ATOM 3999 O O . ALA A 1 505 ? -25.041 10.693 7.243 1.00 80.81 505 ALA A O 1
ATOM 4000 N N . ILE A 1 506 ? -22.942 10.479 6.472 1.00 72.69 506 ILE A N 1
ATOM 4001 C CA . ILE A 1 506 ? -22.338 10.187 7.778 1.00 72.69 506 ILE A CA 1
ATOM 4002 C C . ILE A 1 506 ? -21.290 11.249 8.106 1.00 72.69 506 ILE A C 1
ATOM 4004 O O . ILE A 1 506 ? -20.393 11.511 7.306 1.00 72.69 506 ILE A O 1
ATOM 4008 N N . GLY A 1 507 ? -21.400 11.858 9.288 1.00 70.00 507 GLY A N 1
ATOM 4009 C CA . GLY A 1 507 ? -20.390 12.770 9.827 1.00 70.00 507 GLY A CA 1
ATOM 4010 C C . GLY A 1 507 ? -19.217 12.034 10.483 1.00 70.00 507 GLY A C 1
ATOM 4011 O O . GLY A 1 507 ? -19.387 10.958 11.049 1.00 70.00 507 GLY A O 1
ATOM 4012 N N . SER A 1 508 ? -18.028 12.640 10.462 1.00 64.12 508 SER A N 1
ATOM 4013 C CA . SER A 1 508 ? -16.800 12.097 11.064 1.00 64.12 508 SER A CA 1
ATOM 4014 C C . SER A 1 508 ? -16.830 12.009 12.593 1.00 64.12 508 SER A C 1
ATOM 4016 O O . SER A 1 508 ? -15.974 11.360 13.179 1.00 64.12 508 SER A O 1
ATOM 4018 N N . CYS A 1 509 ? -17.780 12.689 13.239 1.00 71.88 509 CYS A N 1
ATOM 4019 C CA . CYS A 1 509 ? -18.035 12.650 14.676 1.00 71.88 509 CYS A CA 1
ATOM 4020 C C . CYS A 1 509 ? -19.542 12.766 14.930 1.00 71.88 509 CYS A C 1
ATOM 4022 O O . CYS A 1 509 ? -20.272 13.348 14.129 1.00 71.88 509 CYS A O 1
ATOM 4024 N N . GLY A 1 510 ? -20.007 12.352 16.115 1.00 71.94 510 GLY A N 1
ATOM 4025 C CA . GLY A 1 510 ? -21.395 12.611 16.545 1.00 71.94 510 GLY A CA 1
ATOM 4026 C C . GLY A 1 510 ? -21.768 14.090 16.652 1.00 71.94 510 GLY A C 1
ATOM 4027 O O . GLY A 1 510 ? -22.945 14.422 16.648 1.00 71.94 510 GLY A O 1
ATOM 4028 N N . CYS A 1 511 ? -20.764 14.962 16.730 1.00 79.06 511 CYS A N 1
ATOM 4029 C CA . CYS A 1 511 ? -20.933 16.405 16.732 1.00 79.06 511 CYS A CA 1
ATOM 4030 C C . CYS A 1 511 ? -21.295 16.989 15.361 1.00 79.06 511 CYS A C 1
ATOM 4032 O O . CYS A 1 511 ? -21.671 18.151 15.294 1.00 79.06 511 CYS A O 1
ATOM 4034 N N . THR A 1 512 ? -21.172 16.220 14.275 1.00 85.06 512 THR A N 1
ATOM 4035 C CA . THR A 1 512 ? -21.447 16.674 12.908 1.00 85.06 512 THR A CA 1
ATOM 4036 C C . THR A 1 512 ? -22.584 15.846 12.325 1.00 85.06 512 THR A C 1
ATOM 4038 O O . THR A 1 512 ? -22.418 14.662 12.044 1.00 85.06 512 THR A O 1
ATOM 4041 N N . VAL A 1 513 ? -23.748 16.466 12.158 1.00 89.31 513 VAL A N 1
ATOM 4042 C CA . VAL A 1 513 ? -24.990 15.797 11.761 1.00 89.31 513 VAL A CA 1
ATOM 4043 C C . VAL A 1 513 ? -25.428 16.313 10.389 1.00 89.31 513 VAL A C 1
ATOM 4045 O O . VAL A 1 513 ? -25.754 17.497 10.266 1.00 89.31 513 VAL A O 1
ATOM 4048 N N . PRO A 1 514 ? -25.431 15.464 9.349 1.00 90.88 514 PRO A N 1
ATOM 4049 C CA . PRO A 1 514 ? -25.952 15.830 8.040 1.00 90.88 514 PRO A CA 1
ATOM 4050 C C . PRO A 1 514 ? -27.465 15.593 7.926 1.00 90.88 514 PRO A C 1
ATOM 4052 O O . PRO A 1 514 ? -28.009 14.622 8.446 1.00 90.88 514 PRO A O 1
ATOM 4055 N N . GLU A 1 515 ? -28.137 16.459 7.177 1.00 94.25 515 GLU A N 1
ATOM 4056 C CA . GLU A 1 515 ? -29.541 16.357 6.788 1.00 94.25 515 GLU A CA 1
ATOM 4057 C C . GLU A 1 515 ? -29.641 16.483 5.263 1.00 94.25 515 GLU A C 1
ATOM 4059 O O . GLU A 1 515 ? -29.110 17.423 4.667 1.00 94.25 515 GLU A O 1
ATOM 4064 N N . PHE A 1 516 ? -30.317 15.531 4.619 1.00 92.81 516 PHE A N 1
ATOM 4065 C CA . PHE A 1 516 ? -30.441 15.467 3.162 1.00 92.81 516 PHE A CA 1
ATOM 4066 C C . PHE A 1 516 ? -31.780 14.853 2.734 1.00 92.81 516 PHE A C 1
ATOM 4068 O O . PHE A 1 516 ? -32.443 14.151 3.501 1.00 92.81 516 PHE A O 1
ATOM 4075 N N . SER A 1 517 ? -32.180 15.111 1.487 1.00 88.56 517 SER A N 1
ATOM 4076 C CA . SER A 1 517 ? -33.350 14.475 0.874 1.00 88.56 517 SER A CA 1
ATOM 4077 C C . SER A 1 517 ? -32.980 13.114 0.289 1.00 88.56 517 SER A C 1
ATOM 4079 O O . SER A 1 517 ? -31.999 13.000 -0.437 1.00 88.56 517 SER A O 1
ATOM 4081 N N . LYS A 1 518 ? -33.814 12.096 0.532 1.00 79.69 518 LYS A N 1
ATOM 4082 C CA . LYS A 1 518 ? -33.706 10.778 -0.126 1.00 79.69 518 LYS A CA 1
ATOM 4083 C C . LYS A 1 518 ? -34.301 10.750 -1.539 1.00 79.69 518 LYS A C 1
ATOM 4085 O O . LYS A 1 518 ? -34.315 9.701 -2.175 1.00 79.69 518 LYS A O 1
ATOM 4090 N N . SER A 1 519 ? -34.856 11.870 -2.005 1.00 88.12 519 SER A N 1
ATOM 4091 C CA . SER A 1 519 ? -35.413 11.951 -3.357 1.00 88.12 519 SER A CA 1
ATOM 4092 C C . SER A 1 519 ? -34.279 11.909 -4.387 1.00 88.12 519 SER A C 1
ATOM 4094 O O . SER A 1 519 ? -33.268 12.579 -4.165 1.00 88.12 519 SER A O 1
ATOM 4096 N N . PRO A 1 520 ? -34.427 11.168 -5.500 1.00 89.62 520 PRO A N 1
ATOM 4097 C CA . PRO A 1 520 ? -33.438 11.178 -6.571 1.00 89.62 520 PRO A CA 1
ATOM 4098 C C . PRO A 1 520 ? -33.249 12.583 -7.161 1.00 89.62 520 PRO A C 1
ATOM 4100 O O . PRO A 1 520 ? -34.204 13.351 -7.279 1.00 89.62 520 PRO A O 1
ATOM 4103 N N . ILE A 1 521 ? -32.014 12.907 -7.537 1.00 95.44 521 ILE A N 1
ATOM 4104 C CA . ILE A 1 521 ? -31.615 14.172 -8.159 1.00 95.44 521 ILE A CA 1
ATOM 4105 C C . ILE A 1 521 ? -31.454 13.905 -9.656 1.00 95.44 521 ILE A C 1
ATOM 4107 O O . ILE A 1 521 ? -30.503 13.239 -10.071 1.00 95.44 521 ILE A O 1
ATOM 4111 N N . ALA A 1 522 ? -32.392 14.390 -10.466 1.00 95.31 522 ALA A N 1
ATOM 4112 C CA . ALA A 1 522 ? -32.375 14.174 -11.912 1.00 95.31 522 ALA A CA 1
ATOM 4113 C C . ALA A 1 522 ? -31.140 14.821 -12.584 1.00 95.31 522 ALA A C 1
ATOM 4115 O O . ALA A 1 522 ? -30.549 15.745 -12.018 1.00 95.31 522 ALA A O 1
ATOM 4116 N N . PRO A 1 523 ? -30.731 14.368 -13.782 1.00 96.00 523 PRO A N 1
ATOM 4117 C CA . PRO A 1 523 ? -29.667 15.003 -14.562 1.00 96.00 523 PRO A CA 1
ATOM 4118 C C . PRO A 1 523 ? -29.847 16.520 -14.697 1.00 96.00 523 PRO A C 1
ATOM 4120 O O . PRO A 1 523 ? -30.893 16.999 -15.131 1.00 96.00 523 PRO A O 1
ATOM 4123 N N . GLY A 1 524 ? -28.818 17.281 -14.331 1.00 92.75 524 GLY A N 1
ATOM 4124 C CA . GLY A 1 524 ? -28.802 18.745 -14.340 1.00 92.75 524 GLY A CA 1
ATOM 4125 C C . GLY A 1 524 ? -29.402 19.419 -13.101 1.00 92.75 524 GLY A C 1
ATOM 4126 O O . GLY A 1 524 ? -29.145 20.609 -12.906 1.00 92.75 524 GLY A O 1
ATOM 4127 N N . GLU A 1 525 ? -30.139 18.688 -12.261 1.00 97.25 525 GLU A N 1
ATOM 4128 C CA . GLU A 1 525 ? -30.794 19.217 -11.060 1.00 97.25 525 GLU A CA 1
ATOM 4129 C C . GLU A 1 525 ? -29.857 19.268 -9.845 1.00 97.25 525 GLU A C 1
ATOM 4131 O O . GLU A 1 525 ? -28.781 18.658 -9.807 1.00 97.25 525 GLU A O 1
ATOM 4136 N N . GLU A 1 526 ? -30.289 20.015 -8.829 1.00 96.19 526 GLU A N 1
ATOM 4137 C CA . GLU A 1 526 ? -29.531 20.284 -7.610 1.00 96.19 526 GLU A CA 1
ATOM 4138 C C . GLU A 1 526 ? -30.319 19.893 -6.354 1.00 96.19 526 GLU A C 1
ATOM 4140 O O . GLU A 1 526 ? -31.540 20.037 -6.289 1.00 96.19 526 GLU A O 1
ATOM 4145 N N . ALA A 1 527 ? -29.606 19.464 -5.315 1.00 95.31 527 ALA A N 1
ATOM 4146 C CA . ALA A 1 527 ? -30.144 19.268 -3.975 1.00 95.31 527 ALA A CA 1
ATOM 4147 C C . ALA A 1 527 ? -29.278 19.956 -2.916 1.00 95.31 527 ALA A C 1
ATOM 4149 O O . ALA A 1 527 ? -28.107 20.276 -3.137 1.00 95.31 527 ALA A O 1
ATOM 4150 N N . ILE A 1 528 ? -29.875 20.181 -1.745 1.00 96.31 528 ILE A N 1
ATOM 4151 C CA . ILE A 1 528 ? -29.217 20.798 -0.594 1.00 96.31 528 ILE A CA 1
ATOM 4152 C C . ILE A 1 528 ? -28.904 19.726 0.447 1.00 96.31 528 ILE A C 1
ATOM 4154 O O . ILE A 1 528 ? -29.773 18.935 0.816 1.00 96.31 528 ILE A O 1
ATOM 4158 N N . ILE A 1 529 ? -27.668 19.752 0.939 1.00 96.25 529 ILE A N 1
ATOM 4159 C CA . ILE A 1 529 ? -27.192 18.975 2.077 1.00 96.25 529 ILE A CA 1
ATOM 4160 C C . ILE A 1 529 ? -26.879 19.949 3.207 1.00 96.25 529 ILE A C 1
ATOM 4162 O O . ILE A 1 529 ? -25.939 20.739 3.112 1.00 96.25 529 ILE A O 1
ATOM 4166 N N . THR A 1 530 ? -27.656 19.897 4.282 1.00 96.94 530 THR A N 1
ATOM 4167 C CA . THR A 1 530 ? -27.419 20.730 5.465 1.00 96.94 530 THR A CA 1
ATOM 4168 C C . THR A 1 530 ? -26.510 19.975 6.421 1.00 96.94 530 THR A C 1
ATOM 4170 O O . THR A 1 530 ? -26.828 18.865 6.830 1.00 96.94 530 THR A O 1
ATOM 4173 N N . VAL A 1 531 ? -25.385 20.564 6.806 1.00 95.62 531 VAL A N 1
ATOM 4174 C CA . VAL A 1 531 ? -24.464 19.998 7.795 1.00 95.62 531 VAL A CA 1
ATOM 4175 C C . VAL A 1 531 ? -24.508 20.857 9.048 1.00 95.62 531 VAL A C 1
ATOM 4177 O O . VAL A 1 531 ? -24.172 22.039 8.996 1.00 95.62 531 VAL A O 1
ATOM 4180 N N . LYS A 1 532 ? -24.909 20.254 10.170 1.00 96.50 532 LYS A N 1
ATOM 4181 C CA . LYS A 1 532 ? -24.945 20.879 11.497 1.00 96.50 532 LYS A CA 1
ATOM 4182 C C . LYS A 1 532 ? -23.740 20.438 12.314 1.00 96.50 532 LYS A C 1
ATOM 4184 O O . LYS A 1 532 ? -23.416 19.255 12.334 1.00 96.50 532 LYS A O 1
ATOM 4189 N N . PHE A 1 533 ? -23.107 21.371 13.009 1.00 94.75 533 PHE A N 1
ATOM 4190 C CA . PHE A 1 533 ? -21.975 21.130 13.893 1.00 94.75 533 PHE A CA 1
ATOM 4191 C C . PHE A 1 533 ? -22.278 21.639 15.301 1.00 94.75 533 PHE A C 1
ATOM 4193 O O . PHE A 1 533 ? -22.447 22.841 15.501 1.00 94.75 533 PHE A O 1
ATOM 4200 N N . ASP A 1 534 ? -22.353 20.721 16.264 1.00 94.00 534 ASP A N 1
ATOM 4201 C CA . ASP A 1 534 ? -22.486 21.013 17.690 1.00 94.00 534 ASP A CA 1
ATOM 4202 C C . ASP A 1 534 ? -21.101 21.220 18.316 1.00 94.00 534 ASP A C 1
ATOM 4204 O O . ASP A 1 534 ? -20.274 20.304 18.363 1.00 94.00 534 ASP A O 1
ATOM 4208 N N . THR A 1 535 ? -20.838 22.441 18.786 1.00 92.00 535 THR A N 1
ATOM 4209 C CA . THR A 1 535 ? -19.549 22.814 19.377 1.00 92.00 535 THR A CA 1
ATOM 4210 C C . THR A 1 535 ? -19.416 22.397 20.844 1.00 92.00 535 THR A C 1
ATOM 4212 O O . THR A 1 535 ? -18.360 22.602 21.449 1.00 92.00 535 THR A O 1
ATOM 4215 N N . LEU A 1 536 ? -20.454 21.812 21.452 1.00 88.25 536 LEU A N 1
ATOM 4216 C CA . LEU A 1 536 ? -20.395 21.343 22.832 1.00 88.25 536 LEU A CA 1
ATOM 4217 C C . LEU A 1 536 ? -19.310 20.262 22.999 1.00 88.25 536 LEU A C 1
ATOM 4219 O O . LEU A 1 536 ? -19.274 19.261 22.286 1.00 88.25 536 LEU A O 1
ATOM 4223 N N . GLY A 1 537 ? -18.396 20.474 23.950 1.00 82.50 537 GLY A N 1
ATOM 4224 C CA . GLY A 1 537 ? -17.253 19.584 24.183 1.00 82.50 537 GLY A CA 1
ATOM 4225 C C . GLY A 1 537 ? -16.129 19.689 23.143 1.00 82.50 537 GLY A C 1
ATOM 4226 O O . GLY A 1 537 ? -15.216 18.866 23.157 1.00 82.50 537 GLY A O 1
ATOM 4227 N N . LYS A 1 538 ? -16.163 20.678 22.238 1.00 84.62 538 LYS A N 1
ATOM 4228 C CA . LYS A 1 538 ? -15.153 20.881 21.186 1.00 84.62 538 LYS A CA 1
ATOM 4229 C C . LYS A 1 538 ? -14.531 22.271 21.341 1.00 84.62 538 LYS A C 1
ATOM 4231 O O . LYS A 1 538 ? -15.217 23.259 21.149 1.00 84.62 538 LYS A O 1
ATOM 4236 N N . LEU A 1 539 ? -13.253 22.370 21.716 1.00 85.25 539 LEU A N 1
ATOM 4237 C CA . LEU A 1 539 ? -12.526 23.645 21.876 1.00 85.25 539 LEU A CA 1
ATOM 4238 C C . LEU A 1 539 ? -11.368 23.755 20.879 1.00 85.25 539 LEU A C 1
ATOM 4240 O O . LEU A 1 539 ? -10.786 22.749 20.474 1.00 85.25 539 LEU A O 1
ATOM 4244 N N . GLY A 1 540 ? -11.008 24.982 20.502 1.00 84.31 540 GLY A N 1
ATOM 4245 C CA . GLY A 1 540 ? -9.923 25.246 19.560 1.00 84.31 540 GLY A CA 1
ATOM 4246 C C . GLY A 1 540 ? -10.289 24.891 18.118 1.00 84.31 540 GLY A C 1
ATOM 4247 O O . GLY A 1 540 ? -11.462 24.868 17.746 1.00 84.31 540 GLY A O 1
ATOM 4248 N N . LYS A 1 541 ? -9.277 24.636 17.283 1.00 82.00 541 LYS A N 1
ATOM 4249 C CA . LYS A 1 541 ? -9.473 24.352 15.855 1.00 82.00 541 LYS A CA 1
ATOM 4250 C C . LYS A 1 541 ? -10.095 22.975 15.647 1.00 82.00 541 LYS A C 1
ATOM 4252 O O . LYS A 1 541 ? -9.544 21.970 16.085 1.00 82.00 541 LYS A O 1
ATOM 4257 N N . GLN A 1 542 ? -11.206 22.947 14.929 1.00 84.50 542 GLN A N 1
ATOM 4258 C CA . GLN A 1 542 ? -11.970 21.760 14.582 1.00 84.50 542 GLN A CA 1
ATOM 4259 C C . GLN A 1 542 ? -12.024 21.623 13.062 1.00 84.50 542 GLN A C 1
ATOM 4261 O O . GLN A 1 542 ? -12.170 22.612 12.340 1.00 84.50 542 GLN A O 1
ATOM 4266 N N . ARG A 1 543 ? -11.916 20.388 12.576 1.00 81.31 543 ARG A N 1
ATOM 4267 C CA . ARG A 1 543 ? -12.136 20.028 11.176 1.00 81.31 543 ARG A CA 1
ATOM 4268 C C . ARG A 1 543 ? -12.873 18.699 11.153 1.00 81.31 543 ARG A C 1
ATOM 4270 O O . ARG A 1 543 ? -12.336 17.706 11.630 1.00 81.31 543 ARG A O 1
ATOM 4277 N N . ASN A 1 544 ? -14.072 18.700 10.589 1.00 72.81 544 ASN A N 1
ATOM 4278 C CA . ASN A 1 544 ? -14.928 17.525 10.486 1.00 72.81 544 ASN A CA 1
ATOM 4279 C C . ASN A 1 544 ? -15.333 17.311 9.030 1.00 72.81 544 ASN A C 1
ATOM 4281 O O . ASN A 1 544 ? -15.360 18.254 8.238 1.00 72.81 544 ASN A O 1
ATOM 4285 N N . THR A 1 545 ? -15.660 16.074 8.678 1.00 70.00 545 THR A N 1
ATOM 4286 C CA . THR A 1 545 ? -16.122 15.722 7.335 1.00 70.00 545 THR A CA 1
ATOM 4287 C C . THR A 1 545 ? -17.501 15.082 7.384 1.00 70.00 545 THR A C 1
ATOM 4289 O O . THR A 1 545 ? -17.893 14.490 8.386 1.00 70.00 545 THR A O 1
ATOM 4292 N N . VAL A 1 546 ? -18.251 15.217 6.296 1.00 77.94 546 VAL A N 1
ATOM 4293 C CA . VAL A 1 546 ? -19.469 14.458 6.016 1.00 77.94 546 VAL A CA 1
ATOM 4294 C C . VAL A 1 546 ? -19.240 13.698 4.722 1.00 77.94 546 VAL A C 1
ATOM 4296 O O . VAL A 1 546 ? -18.878 14.291 3.710 1.00 77.94 546 VAL A O 1
ATOM 4299 N N . VAL A 1 547 ? -19.456 12.390 4.748 1.00 72.44 547 VAL A N 1
ATOM 4300 C CA . VAL A 1 547 ? -19.353 11.531 3.569 1.00 72.44 547 VAL A CA 1
ATOM 4301 C C . VAL A 1 547 ? -20.759 11.179 3.107 1.00 72.44 547 VAL A C 1
ATOM 4303 O O . VAL A 1 547 ? -21.509 10.529 3.835 1.00 72.44 547 VAL A O 1
ATOM 4306 N N . LEU A 1 548 ? -21.114 11.612 1.899 1.00 77.44 548 LEU A N 1
ATOM 4307 C CA . LEU A 1 548 ? -22.346 11.223 1.218 1.00 77.44 548 LEU A CA 1
ATOM 4308 C C . LEU A 1 548 ? -22.095 9.933 0.452 1.00 77.44 548 LEU A C 1
ATOM 4310 O O . LEU A 1 548 ? -21.165 9.883 -0.348 1.00 77.44 548 LEU A O 1
ATOM 4314 N N . SER A 1 549 ? -22.928 8.921 0.665 1.00 68.12 549 SER A N 1
ATOM 4315 C CA . SER A 1 549 ? -22.934 7.686 -0.119 1.00 68.12 549 SER A CA 1
ATOM 4316 C C . SER A 1 549 ? -24.008 7.780 -1.192 1.00 68.12 549 SER A C 1
ATOM 4318 O O . SER A 1 549 ? -25.159 8.086 -0.891 1.00 68.12 549 SER A O 1
ATOM 4320 N N . THR A 1 550 ? -23.643 7.520 -2.440 1.00 76.69 550 THR A N 1
ATOM 4321 C CA . THR A 1 550 ? -24.479 7.737 -3.622 1.00 76.69 550 THR A CA 1
ATOM 4322 C C . THR A 1 550 ? -24.442 6.548 -4.580 1.00 76.69 550 THR A C 1
ATOM 4324 O O . THR A 1 550 ? -23.664 5.619 -4.397 1.00 76.69 550 THR A O 1
ATOM 4327 N N . ASN A 1 551 ? -25.276 6.544 -5.617 1.00 69.06 551 ASN A N 1
ATOM 4328 C CA . ASN A 1 551 ? -25.216 5.552 -6.699 1.00 69.06 551 ASN A CA 1
ATOM 4329 C C . ASN A 1 551 ? -24.212 5.902 -7.818 1.00 69.06 551 ASN A C 1
ATOM 4331 O O . ASN A 1 551 ? -24.231 5.248 -8.858 1.00 69.06 551 ASN A O 1
ATOM 4335 N N . ALA A 1 552 ? -23.373 6.926 -7.634 1.00 68.62 552 ALA A N 1
ATOM 4336 C CA . ALA A 1 552 ? -22.393 7.368 -8.623 1.00 68.62 552 ALA A CA 1
ATOM 4337 C C . ALA A 1 552 ? -21.076 6.580 -8.567 1.00 68.62 552 ALA A C 1
ATOM 4339 O O . ALA A 1 552 ? -20.884 5.725 -7.705 1.00 68.62 552 ALA A O 1
ATOM 4340 N N . VAL A 1 553 ? -20.152 6.880 -9.482 1.00 52.97 553 VAL A N 1
ATOM 4341 C CA . VAL A 1 553 ? -18.773 6.370 -9.464 1.00 52.97 553 VAL A CA 1
ATOM 4342 C C . VAL A 1 553 ? -17.824 7.569 -9.618 1.00 52.97 553 VAL A C 1
ATOM 4344 O O . VAL A 1 553 ? -17.795 8.161 -10.696 1.00 52.97 553 VAL A O 1
ATOM 4347 N N . PRO A 1 554 ? -17.074 7.964 -8.570 1.00 49.59 554 PRO A N 1
ATOM 4348 C CA . PRO A 1 554 ? -17.065 7.385 -7.225 1.00 49.59 554 PRO A CA 1
ATOM 4349 C C . PRO A 1 554 ? -18.413 7.568 -6.516 1.00 49.59 554 PRO A C 1
ATOM 4351 O O . PRO A 1 554 ? -19.103 8.570 -6.690 1.00 49.59 554 PRO A O 1
ATOM 4354 N N . ASN A 1 555 ? -18.788 6.599 -5.684 1.00 51.59 555 ASN A N 1
ATOM 4355 C CA . ASN A 1 555 ? -20.059 6.639 -4.955 1.00 51.59 555 ASN A CA 1
ATOM 4356 C C . ASN A 1 555 ? -20.007 7.533 -3.715 1.00 51.59 555 ASN A C 1
ATOM 4358 O O . ASN A 1 555 ? -21.031 7.721 -3.065 1.00 51.59 555 ASN A O 1
ATOM 4362 N N . ARG A 1 556 ? -18.844 8.092 -3.373 1.00 61.34 556 ARG A N 1
ATOM 4363 C CA . ARG A 1 556 ? -18.679 8.978 -2.226 1.00 61.34 556 ARG A CA 1
ATOM 4364 C C . ARG A 1 556 ? -18.468 10.413 -2.672 1.00 61.34 556 ARG A C 1
ATOM 4366 O O . ARG A 1 556 ? -17.621 10.703 -3.511 1.00 61.34 556 ARG A O 1
ATOM 4373 N N . THR A 1 557 ? -19.191 11.326 -2.039 1.00 75.44 557 THR A N 1
ATOM 4374 C CA . THR A 1 557 ? -18.944 12.767 -2.133 1.00 75.44 557 THR A CA 1
ATOM 4375 C C . THR A 1 557 ? -18.620 13.283 -0.739 1.00 75.44 557 THR A C 1
ATOM 4377 O O . THR A 1 557 ? -19.411 13.108 0.185 1.00 75.44 557 THR A O 1
ATOM 4380 N N . ILE A 1 558 ? -17.441 13.883 -0.566 1.00 76.75 558 ILE A N 1
ATOM 4381 C CA . ILE A 1 558 ? -16.963 14.354 0.739 1.00 76.75 558 ILE A CA 1
ATOM 4382 C C . ILE A 1 558 ? -17.225 15.851 0.866 1.00 76.75 558 ILE A C 1
ATOM 4384 O O . ILE A 1 558 ? -16.867 16.632 -0.012 1.00 76.75 558 ILE A O 1
ATOM 4388 N N . LEU A 1 559 ? -17.803 16.237 1.996 1.00 81.94 559 LEU A N 1
ATOM 4389 C CA . LEU A 1 559 ? -17.969 17.613 2.437 1.00 81.94 559 LEU A CA 1
ATOM 4390 C C . LEU A 1 559 ? -17.090 17.835 3.668 1.00 81.94 559 LEU A C 1
ATOM 4392 O O . LEU A 1 559 ? -16.975 16.954 4.517 1.00 81.94 559 LEU A O 1
ATOM 4396 N N . SER A 1 560 ? -16.474 19.002 3.786 1.00 81.12 560 SER A N 1
ATOM 4397 C CA . SER A 1 560 ? -15.620 19.374 4.913 1.00 81.12 560 SER A CA 1
ATOM 4398 C C . SER A 1 560 ? -16.140 20.636 5.578 1.00 81.12 560 SER A C 1
ATOM 4400 O O . SER A 1 560 ? -16.509 21.598 4.910 1.00 81.12 560 SER A O 1
ATOM 4402 N N . ILE A 1 561 ? -16.129 20.656 6.904 1.00 88.69 561 ILE A N 1
ATOM 4403 C CA . ILE A 1 561 ? -16.389 21.856 7.690 1.00 88.69 561 ILE A CA 1
ATOM 4404 C C . ILE A 1 561 ? -15.237 22.111 8.661 1.00 88.69 561 ILE A C 1
ATOM 4406 O O . ILE A 1 561 ? -14.646 21.171 9.200 1.00 88.69 561 ILE A O 1
ATOM 4410 N N . SER A 1 562 ? -14.915 23.375 8.910 1.00 84.81 562 SER A N 1
ATOM 4411 C CA . SER A 1 562 ? -13.959 23.775 9.946 1.00 84.81 562 SER A CA 1
ATOM 4412 C C . SER A 1 562 ? -14.482 24.921 10.796 1.00 84.81 562 SER A C 1
ATOM 4414 O O . SER A 1 562 ? -15.365 25.659 10.369 1.00 84.81 562 SER A O 1
ATOM 4416 N N . ALA A 1 563 ? -13.957 25.043 12.013 1.00 91.44 563 ALA A N 1
ATOM 4417 C CA . ALA A 1 563 ? -14.238 26.159 12.910 1.00 91.44 563 ALA A CA 1
ATOM 4418 C C . ALA A 1 563 ? -13.119 26.323 13.953 1.00 91.44 563 ALA A C 1
ATOM 4420 O O . ALA A 1 563 ? -12.428 25.362 14.289 1.00 91.44 563 ALA A O 1
ATOM 4421 N N . GLU A 1 564 ? -12.970 27.517 14.519 1.00 91.88 564 GLU A N 1
ATOM 4422 C CA . GLU A 1 564 ? -12.202 27.785 15.738 1.00 91.88 564 GLU A CA 1
ATOM 4423 C C . GLU A 1 564 ? -13.189 28.026 16.883 1.00 91.88 564 GLU A C 1
ATOM 4425 O O . GLU A 1 564 ? -13.848 29.063 16.940 1.00 91.88 564 GLU A O 1
ATOM 4430 N N . VAL A 1 565 ? -13.345 27.041 17.770 1.00 93.56 565 VAL A N 1
ATOM 4431 C CA . VAL A 1 565 ? -14.302 27.136 18.875 1.00 93.56 565 VAL A CA 1
ATOM 4432 C C . VAL A 1 565 ? -13.664 27.833 20.072 1.00 93.56 565 VAL A C 1
ATOM 4434 O O . VAL A 1 565 ? -12.684 27.341 20.640 1.00 93.56 565 VAL A O 1
ATOM 4437 N N . GLU A 1 566 ? -14.256 28.947 20.494 1.00 91.81 566 GLU A N 1
ATOM 4438 C CA . GLU A 1 566 ? -13.782 29.767 21.607 1.00 91.81 566 GLU A CA 1
ATOM 4439 C C . GLU A 1 566 ? -14.840 29.874 22.715 1.00 91.81 566 GLU A C 1
ATOM 4441 O O . GLU A 1 566 ? -16.050 29.895 22.471 1.00 91.81 566 GLU A O 1
ATOM 4446 N N . MET A 1 567 ? -14.381 29.950 23.965 1.00 89.88 567 MET A N 1
ATOM 4447 C CA . MET A 1 567 ? -15.251 30.271 25.097 1.00 89.88 567 MET A CA 1
ATOM 4448 C C . MET A 1 567 ? -15.776 31.698 24.941 1.00 89.88 567 MET A C 1
ATOM 4450 O O . MET A 1 567 ? -15.042 32.591 24.513 1.00 89.88 567 MET A O 1
ATOM 4454 N N . LYS A 1 568 ? -17.035 31.924 25.324 1.00 79.88 568 LYS A N 1
ATOM 4455 C CA . LYS A 1 568 ? -17.601 33.272 25.375 1.00 79.88 568 LYS A CA 1
ATOM 4456 C C . LYS A 1 568 ? -16.734 34.148 26.291 1.00 79.88 568 LYS A C 1
ATOM 4458 O O . LYS A 1 568 ? -16.507 33.765 27.440 1.00 79.88 568 LYS A O 1
ATOM 4463 N N . GLN A 1 569 ? -16.245 35.278 25.776 1.00 55.91 569 GLN A N 1
ATOM 4464 C CA . GLN A 1 569 ? -15.612 36.315 26.600 1.00 55.91 569 GLN A CA 1
ATOM 4465 C C . GLN A 1 569 ? -16.627 37.003 27.509 1.00 55.91 569 GLN A C 1
ATOM 4467 O O . GLN A 1 569 ? -17.778 37.222 27.056 1.00 55.91 569 GLN A O 1
#

Foldseek 3Di:
DPDPDDAAFDWDWDQDPNDTDPTHTADCVQVVVQWHKAAWEADPVRQKIWTWIAGPPGAIFIWMWGADPVGTHDIGTADCLQVPPPKHKHNWYWDAEPNWIKIWTWICDPPAAAGIFIWMFTQDPNHTDRIDTQDDLQGHNYGKGQWYAQHLQQKIWIWDQPPDDQASIFIWIWHDDRPDTHRTDGPAPPQGHNWHKHNWDADNVNFKTKIWTLPPPDDDDDDSHDDIDIDMGGAPPDPPPVDDDVLVLLQVLLLVPDWLKAFAAACPDPHPDLALADLAASVNRLVVGLVCLVVLLCLLLVPPDDPVSVVQSVQSVCCCVLPNVVSVVSLVVNLVSVLVSCVQQFEKEWEKEFFAFLQDDQSSLLSSRSHVVNNNVSNQCPPPVRSCVCQDVQNDPSRYHYHYHYHRRRHVPQDPPQDNDPVCCSRCGSGSSNRSRGIMIRNHMDTPDSRPPPPPDDPDDPDWFWDKDWPALEEEPEEDEAQDKDKDKIKIFTQTQAWKAFPDKDKSDPQKDKDWDRDTAGHGGITIIMIIGGRHVPAAKDKMKMWTAIRGVVRTDIHMYIYHYDHDD

Sequence (569 aa):
ETAPASKIKLFRQNVVTDTLSLAEELPEIINVDSLHNANGSFSPDGKTFYFTRCGVSDKCKIWKAKVSEDGFYEIEALSELINQKGYSSTQPSYAIIDEREYLFFASNMPGGEGGIDIWNAEIIDGKASKAVNAGKAINSIEDEVTPFYHKPSKSLYFSSNWHIGFGNFDIFKSEGIPGNFSEPENIGLPLNSGANDFYFTMDAAGLNGYFTSNRKGAMVLEGETCCNDIYRFKYPETEVVDTLPLAVKMVDELNKWLPVTLYFHNDEPNPRTTDTITKINYLKAYNSYTAMVETYKKEYSKDLKGQEAIEAKENIEDFFKDQVEKGFNDLKYATEVLQKIMEEGYHIELTVKGYASPLAKSDYNVNLTKRRISSLKNYLMEFDDGFFLPYMNGNSSNGGKISVVEMPFGAYKAAETVSANLNDLKNSVYSRAAAMERKIEIIGIALKDSMPIAVVEPETKEEKFPGPKVENPSFDFGKVEYGKVVEHQFKIKNEGETDLIIFDAIGSCGCTVPEFSKSPIAPGEEAIITVKFDTLGKLGKQRNTVVLSTNAVPNRTILSISAEVEMKQ

Radius of gyration: 27.83 Å; chains: 1; bounding box: 75×62×70 Å

Secondary structure (DSSP, 8-state):
-PPPPPPP--EE--EETTEEPPPEEPPTTTS-TTSEEEEEEE-TTSSEEEEEEE-SSS-EEEEEEEEETTEEEEEEEPPTTTS-TTS-EEEEEEEEETTEEEEEEEE--TT-SSSSEEEEEEEETTEE---EE--TTT--SS-EEEEEEETTTTEEEEEESSSS-SSSBEEEEEEEETTEEPPPEE--TTTS-SSBEEEEEE-TTSSEEEEEE--TTS--SSSTTS-PEEEEEE-------S---HHHHHHHHHHTT--EEEE--TT-SSTT---S--S--HHHHHHHHHTTHHHHHHHHHTT--HHHHHHHHHHHHHHIIIIIIHHHHHHHHHHHHHHHHHHTT-EEEEEEEEE--TTS-HHHHHHHHHHHHHHHHHHHHHSGGGTTHHHHHT--TT--EEEEEEEEEETTT--TTS---TT-HHHHTSSHHHHHTSEEEEEEEEE-S------------------EEES--EEEEEEEETT-EEEEEEEEEE-SSS-B-EEEEEESSTTEEEE---S-B-TT-EEEEEEEEE-TT--EEEEEEEEEEESSSS-EEEEEEEEEEE---